Protein 1OWL (pdb70)

Secondary structure (DSSP, 8-state):
--EEEEESS---SSS-HHHHHHHHH-S-EEEEEEE-HHHHT-TT--HHHHHHHHHHHHHHHHHHHHHTS-EEEEES-HHHHHHHHHHHTT-SEEEEE---SHHHHHHHHHHHHHHHHTT-EEEEE--SSSS-TTT---TTS---SSHHHHHHHHHHSPPPPPPPPP-S--PPPHHHHHHHGGG--SSPPPTGGGT----S--SS-SSHHHHHHHHHHHHHTGGGGHHHHTT-TTS--S---HHHHHTTSS-HHHHHHHHHHHHHH---HHHHHHHHHHHHHHHHHHHHHHHHHH-GGGGGS--STGGGG------HHHHHHHHTT-SS-HHHHHHHHHHHHHS---HHHHHHHHHIIIIIS---THHHHHHHHTT-TT--HHHHHHHHHHTTT-SSS--------HHHHHHHHSTT-HHHHHH-GGGTTS-HHHHHHT---HHHHTTSPPPSS-HHHHHHHHHHHHHHHHHH-

Nearest PDB structures (foldseek):
  1owl-assembly1_A  TM=1.002E+00  e=8.456E-85  Synechococcus elongatus PCC 6301
  6k8k-assembly4_G  TM=8.896E-01  e=3.160E-29  Arabidopsis thaliana
  6lz7-assembly1_A  TM=8.858E-01  e=1.307E-29  Zea mays
  7d19-assembly1_B  TM=8.691E-01  e=4.685E-28  Mus musculus
  7d19-assembly1_A  TM=8.598E-01  e=9.307E-28  Mus musculus

CATH classification: 3.40.50.620 (+2 more: 1.25.40.80, 1.10.579.10)

Radius of gyration: 23.66 Å; Cα contacts (8 Å, |Δi|>4): 830; chains: 1; bounding box: 66×65×50 Å

Structure (mmCIF, N/CA/C/O backbone):
data_1OWL
#
_entry.id   1OWL
#
_cell.length_a   90.010
_cell.length_b   90.010
_cell.length_c   134.789
_cell.angle_alpha   90.00
_cell.angle_beta   90.00
_cell.angle_gamma   90.00
#
_symmetry.space_group_name_H-M   'P 43 21 2'
#
loop_
_entity.id
_entity.type
_entity.pdbx_description
1 polymer 'Deoxyribodipyrimidine photolyase'
2 non-polymer 'PHOSPHATE ION'
3 non-polymer 'FLAVIN-ADENINE DINUCLEOTIDE'
4 water water
#
loop_
_atom_site.group_PDB
_atom_site.id
_atom_site.type_symbol
_atom_site.label_atom_id
_atom_site.label_alt_id
_atom_site.label_comp_id
_atom_site.label_asym_id
_atom_site.label_entity_id
_atom_site.label_seq_id
_atom_site.pdbx_PDB_ins_code
_atom_site.Cartn_x
_atom_site.Cartn_y
_atom_site.Cartn_z
_atom_site.occupancy
_atom_site.B_iso_or_equiv
_atom_site.auth_seq_id
_atom_site.auth_comp_id
_atom_site.auth_asym_id
_atom_site.auth_atom_id
_atom_site.pdbx_PDB_model_num
ATOM 1 N N . ALA A 1 3 ? 20.957 -8.340 61.584 1.00 28.45 3 ALA A N 1
ATOM 2 C CA . ALA A 1 3 ? 22.282 -8.227 60.911 1.00 27.72 3 ALA A CA 1
ATOM 3 C C . ALA A 1 3 ? 22.569 -6.771 60.567 1.00 25.72 3 ALA A C 1
ATOM 4 O O . ALA A 1 3 ? 22.302 -6.318 59.456 1.00 28.51 3 ALA A O 1
ATOM 6 N N . PRO A 1 4 ? 23.108 -6.013 61.529 1.00 22.21 4 PRO A N 1
ATOM 7 C CA . PRO A 1 4 ? 23.415 -4.604 61.276 1.00 18.99 4 PRO A CA 1
ATOM 8 C C . PRO A 1 4 ? 24.747 -4.441 60.558 1.00 16.54 4 PRO A C 1
ATOM 9 O O . PRO A 1 4 ? 25.516 -5.393 60.427 1.00 15.46 4 PRO A O 1
ATOM 13 N N . ILE A 1 5 ? 25.007 -3.231 60.080 1.00 13.03 5 ILE A N 1
ATOM 14 C CA . ILE A 1 5 ? 26.270 -2.931 59.429 1.00 12.34 5 ILE A CA 1
ATOM 15 C C . ILE A 1 5 ? 26.934 -1.866 60.284 1.00 12.09 5 ILE A C 1
ATOM 16 O O . ILE A 1 5 ? 26.303 -0.878 60.662 1.00 12.30 5 ILE A O 1
ATOM 21 N N . LEU A 1 6 ? 28.199 -2.090 60.611 1.00 12.06 6 LEU A N 1
ATOM 22 C CA . LEU A 1 6 ? 28.957 -1.152 61.423 1.00 12.61 6 LEU A CA 1
ATOM 23 C C . LEU A 1 6 ? 29.804 -0.249 60.542 1.00 13.44 6 LEU A C 1
ATOM 24 O O . LEU A 1 6 ? 30.421 -0.723 59.585 1.00 12.92 6 LEU A O 1
ATOM 29 N N . PHE A 1 7 ? 29.811 1.051 60.832 1.00 11.57 7 PHE A N 1
ATOM 30 C CA . PHE A 1 7 ? 30.675 1.942 60.072 1.00 10.16 7 PHE A CA 1
ATOM 31 C C . PHE A 1 7 ? 31.702 2.502 61.034 1.00 11.61 7 PHE A C 1
ATOM 32 O O . PHE A 1 7 ? 31.367 3.218 61.987 1.00 11.17 7 PHE A O 1
ATOM 40 N N . TRP A 1 8 ? 32.959 2.173 60.759 1.00 10.09 8 TRP A N 1
ATOM 41 C CA . TRP A 1 8 ? 34.079 2.576 61.585 1.00 9.09 8 TRP A CA 1
ATOM 42 C C . TRP A 1 8 ? 34.711 3.891 61.144 1.00 9.97 8 TRP A C 1
ATOM 43 O O . TRP A 1 8 ? 35.363 3.964 60.104 1.00 9.29 8 TRP A O 1
ATOM 54 N N . HIS A 1 9 ? 34.493 4.926 61.952 1.00 9.46 9 HIS A N 1
ATOM 55 C CA . HIS A 1 9 ? 35.032 6.256 61.693 1.00 9.92 9 HIS A CA 1
ATOM 56 C C . HIS A 1 9 ? 36.438 6.375 62.252 1.00 10.30 9 HIS A C 1
ATOM 57 O O . HIS A 1 9 ? 36.736 5.829 63.316 1.00 9.59 9 HIS A O 1
ATOM 64 N N . ARG A 1 10 ? 37.291 7.109 61.542 1.00 9.76 10 ARG A N 1
ATOM 65 C CA . ARG A 1 10 ? 38.655 7.346 61.992 1.00 11.33 10 ARG A CA 1
ATOM 66 C C . ARG A 1 10 ? 39.019 8.808 61.734 1.00 10.83 10 ARG A C 1
ATOM 67 O O . ARG A 1 10 ? 39.247 9.565 62.672 1.00 13.02 10 ARG A O 1
ATOM 75 N N . ARG A 1 11 ? 39.061 9.205 60.468 1.00 11.95 11 ARG A N 1
ATOM 76 C CA . ARG A 1 11 ? 39.384 10.587 60.124 1.00 13.62 11 ARG A CA 1
ATOM 77 C C . ARG A 1 11 ? 38.343 11.141 59.153 1.00 11.48 11 ARG A C 1
ATOM 78 O O . ARG A 1 11 ? 38.642 11.925 58.254 1.00 10.64 11 ARG A O 1
ATOM 86 N N . ASP A 1 12 ? 37.100 10.727 59.381 1.00 11.25 12 ASP A N 1
ATOM 87 C CA . ASP A 1 12 ? 35.957 11.130 58.564 1.00 10.33 12 ASP A CA 1
ATOM 88 C C . ASP A 1 12 ? 34.799 11.370 59.520 1.00 11.07 12 ASP A C 1
ATOM 89 O O . ASP A 1 12 ? 33.727 10.779 59.388 1.00 10.40 12 ASP A O 1
ATOM 94 N N . LEU A 1 13 ? 35.030 12.262 60.476 1.00 10.94 13 LEU A N 1
ATOM 95 C CA . LEU A 1 13 ? 34.058 12.561 61.514 1.00 10.08 13 LEU A CA 1
ATOM 96 C C . LEU A 1 13 ? 32.946 13.509 61.082 1.00 9.79 13 LEU A C 1
ATOM 97 O O . LEU A 1 13 ? 32.891 14.671 61.495 1.00 10.56 13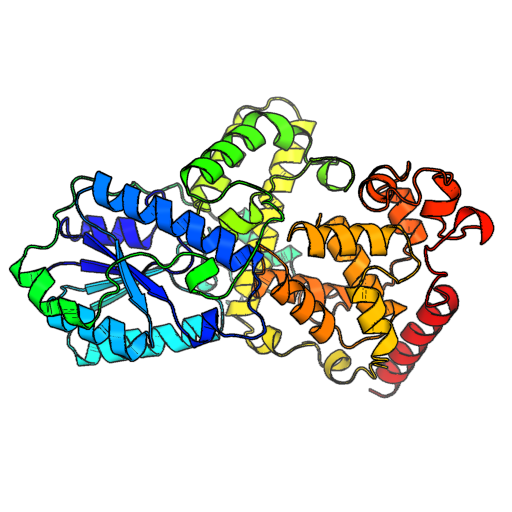 LEU A O 1
ATOM 102 N N . ARG A 1 14 ? 32.054 12.978 60.252 1.00 8.67 14 ARG A N 1
ATOM 103 C CA . ARG A 1 14 ? 30.912 13.712 59.715 1.00 9.96 14 ARG A CA 1
ATOM 104 C C . ARG A 1 14 ? 29.943 12.665 59.177 1.00 10.84 14 ARG A C 1
ATOM 105 O O . ARG A 1 14 ? 30.333 11.520 58.939 1.00 10.08 14 ARG A O 1
ATOM 113 N N . LEU A 1 15 ? 28.688 13.052 58.977 1.00 10.72 15 LEU A N 1
ATOM 114 C CA . LEU A 1 15 ? 27.697 12.125 58.444 1.00 12.27 15 LEU A CA 1
ATOM 115 C C . LEU A 1 15 ? 27.470 12.407 56.960 1.00 12.27 15 LEU A C 1
ATOM 116 O O . LEU A 1 15 ? 27.054 11.527 56.207 1.00 12.77 15 LEU A O 1
ATOM 121 N N . SER A 1 16 ? 27.756 13.637 56.543 1.00 12.95 16 SER A N 1
ATOM 122 C CA . SER A 1 16 ? 27.563 14.037 55.151 1.00 10.58 16 SER A CA 1
ATOM 123 C C . SER A 1 16 ? 28.753 13.705 54.261 1.00 11.85 16 SER A C 1
ATOM 124 O O . SER A 1 16 ? 29.880 13.535 54.741 1.00 9.93 16 SER A O 1
ATOM 127 N N . ASP A 1 17 ? 28.474 13.615 52.962 1.00 9.70 17 ASP A N 1
ATOM 128 C CA . ASP A 1 17 ? 29.468 13.333 51.932 1.00 10.17 17 ASP A CA 1
ATOM 129 C C . ASP A 1 17 ? 30.572 12.370 52.377 1.00 9.34 17 ASP A C 1
ATOM 130 O O . ASP A 1 17 ? 31.758 12.674 52.264 1.00 7.66 17 ASP A O 1
ATOM 135 N N . ASN A 1 18 ? 30.166 11.199 52.862 1.00 9.21 18 ASN A N 1
ATOM 136 C CA . ASN A 1 18 ? 31.101 10.175 53.336 1.00 8.69 18 ASN A CA 1
ATOM 137 C C . ASN A 1 18 ? 30.938 8.937 52.447 1.00 9.25 18 ASN A C 1
ATOM 138 O O . ASN A 1 18 ? 29.916 8.255 52.508 1.00 9.58 18 ASN A O 1
ATOM 143 N N . ILE A 1 19 ? 31.944 8.653 51.620 1.00 8.48 19 ILE A N 1
ATOM 144 C CA . ILE A 1 19 ? 31.871 7.527 50.683 1.00 10.42 19 ILE A CA 1
ATOM 145 C C . ILE A 1 19 ? 31.487 6.175 51.287 1.00 10.58 19 ILE A C 1
ATOM 146 O O . ILE A 1 19 ? 30.488 5.568 50.881 1.00 10.37 19 ILE A O 1
ATOM 151 N N . GLY A 1 20 ? 32.275 5.703 52.247 1.00 9.59 20 GLY A N 1
ATOM 152 C CA . GLY A 1 20 ? 31.992 4.423 52.870 1.00 10.35 20 GLY A CA 1
ATOM 153 C C . GLY A 1 20 ? 30.674 4.387 53.625 1.00 10.19 20 GLY A C 1
ATOM 154 O O . GLY A 1 20 ? 29.963 3.377 53.620 1.00 10.52 20 GLY A O 1
ATOM 155 N N . LEU A 1 21 ? 30.332 5.494 54.274 1.00 10.82 21 LEU A N 1
ATOM 156 C CA . LEU A 1 21 ? 29.094 5.550 55.037 1.00 10.50 21 LEU A CA 1
ATOM 157 C C . LEU A 1 21 ? 27.883 5.476 54.114 1.00 10.38 21 LEU A C 1
ATOM 158 O O . LEU A 1 21 ? 26.920 4.749 54.390 1.00 9.09 21 LEU A O 1
ATOM 163 N N . ALA A 1 22 ? 27.934 6.220 53.012 1.00 10.04 22 ALA A N 1
ATOM 164 C CA . ALA A 1 22 ? 26.841 6.220 52.046 1.00 9.90 22 ALA A CA 1
ATOM 165 C C . ALA A 1 22 ? 26.723 4.839 51.404 1.00 11.65 22 ALA A C 1
ATOM 166 O O . ALA A 1 22 ? 25.621 4.357 51.157 1.00 11.66 22 ALA A O 1
ATOM 168 N N . ALA A 1 23 ? 27.857 4.197 51.138 1.00 10.80 23 ALA A N 1
ATOM 169 C CA . ALA A 1 23 ? 27.832 2.864 50.540 1.00 11.82 23 ALA A CA 1
ATOM 170 C C . ALA A 1 23 ? 27.194 1.877 51.517 1.00 11.04 23 ALA A C 1
ATOM 171 O O . ALA A 1 23 ? 26.437 0.992 51.121 1.00 11.04 23 ALA A O 1
ATOM 173 N N . ALA A 1 24 ? 27.507 2.031 52.797 1.00 9.74 24 ALA A N 1
ATOM 174 C CA . ALA A 1 24 ? 26.946 1.148 53.816 1.00 9.88 24 ALA A CA 1
ATOM 175 C C . ALA A 1 24 ? 25.435 1.346 53.925 1.00 10.00 24 ALA A C 1
ATOM 176 O O . ALA A 1 24 ? 24.680 0.373 54.019 1.00 8.47 24 ALA A O 1
ATOM 178 N N . ARG A 1 25 ? 24.992 2.603 53.912 1.00 9.77 25 ARG A N 1
ATOM 179 C CA . ARG A 1 25 ? 23.563 2.901 54.023 1.00 11.33 25 ARG A CA 1
ATOM 180 C C . ARG A 1 25 ? 22.764 2.311 52.863 1.00 12.26 25 ARG A C 1
ATOM 181 O O . ARG A 1 25 ? 21.587 1.959 53.020 1.00 12.77 25 ARG A O 1
ATOM 189 N N . ALA A 1 26 ? 23.393 2.213 51.698 1.00 11.81 26 ALA A N 1
ATOM 190 C CA . ALA A 1 26 ? 22.713 1.658 50.535 1.00 13.52 26 ALA A CA 1
ATOM 191 C C . ALA A 1 26 ? 22.451 0.172 50.735 1.00 13.24 26 ALA A C 1
ATOM 192 O O . ALA A 1 26 ? 21.593 -0.409 50.067 1.00 12.94 26 ALA A O 1
ATOM 194 N N . GLN A 1 27 ? 23.192 -0.437 51.657 1.00 12.82 27 GLN A N 1
ATOM 195 C CA . GLN A 1 27 ? 23.057 -1.860 51.947 1.00 12.27 27 GLN A CA 1
ATOM 196 C C . GLN A 1 27 ? 22.149 -2.149 53.141 1.00 13.97 27 GLN A C 1
ATOM 197 O O . GLN A 1 27 ? 21.501 -3.191 53.188 1.00 14.91 27 GLN A O 1
ATOM 203 N N . SER A 1 28 ? 22.110 -1.239 54.110 1.00 13.59 28 SER A N 1
ATOM 204 C CA . SER A 1 28 ? 21.274 -1.447 55.288 1.00 13.30 28 SER A CA 1
ATOM 205 C C . SER A 1 28 ? 20.951 -0.166 56.048 1.00 13.67 28 SER A C 1
ATOM 206 O O . SER A 1 28 ? 21.771 0.758 56.113 1.00 10.96 28 SER A O 1
ATOM 209 N N . ALA A 1 29 ? 19.749 -0.123 56.623 1.00 13.08 29 ALA A N 1
ATOM 210 C CA . ALA A 1 29 ? 19.306 1.025 57.403 1.00 13.54 29 ALA A CA 1
ATOM 211 C C . ALA A 1 29 ? 19.725 0.814 58.853 1.00 14.13 29 ALA A C 1
ATOM 212 O O . ALA A 1 29 ? 19.756 1.758 59.642 1.00 14.06 29 ALA A O 1
ATOM 214 N N . GLN A 1 30 ? 20.026 -0.435 59.203 1.00 14.58 30 GLN A N 1
ATOM 215 C CA . GLN A 1 30 ? 20.473 -0.753 60.555 1.00 15.71 30 GLN A CA 1
ATOM 216 C C . GLN A 1 30 ? 21.971 -0.474 60.531 1.00 15.45 30 GLN A C 1
ATOM 217 O O . GLN A 1 30 ? 22.806 -1.382 60.615 1.00 14.82 30 GLN A O 1
ATOM 223 N N . LEU A 1 31 ? 22.282 0.809 60.399 1.00 12.94 31 LEU A N 1
ATOM 224 C CA . LEU A 1 31 ? 23.645 1.307 60.304 1.00 12.15 31 LEU A CA 1
ATOM 225 C C . LEU A 1 31 ? 24.081 1.964 61.610 1.00 11.96 31 LEU A C 1
ATOM 226 O O . LEU A 1 31 ? 23.514 2.976 62.020 1.00 11.89 31 LEU A O 1
ATOM 231 N N . ILE A 1 32 ? 25.093 1.385 62.252 1.00 11.18 32 ILE A N 1
ATOM 232 C CA . ILE A 1 32 ? 25.599 1.898 63.525 1.00 11.91 32 ILE A CA 1
ATOM 233 C C . ILE A 1 32 ? 27.042 2.375 63.385 1.00 10.99 32 ILE A C 1
ATOM 234 O O . ILE A 1 32 ? 27.904 1.637 62.907 1.00 10.48 32 ILE A O 1
ATOM 239 N N . GLY A 1 33 ? 27.306 3.601 63.815 1.00 10.69 33 GLY A N 1
ATOM 240 C CA . GLY A 1 33 ? 28.654 4.126 63.717 1.00 12.07 33 GLY A CA 1
ATOM 241 C C . GLY A 1 33 ? 29.497 3.744 64.918 1.00 12.35 33 GLY A C 1
ATOM 242 O O . GLY A 1 33 ? 28.966 3.414 65.980 1.00 9.97 33 GLY A O 1
ATOM 243 N N . LEU A 1 34 ? 30.814 3.769 64.746 1.00 11.92 34 LEU A N 1
ATOM 244 C CA . LEU A 1 34 ? 31.710 3.462 65.845 1.00 12.31 34 LEU A CA 1
ATOM 245 C C . LEU A 1 34 ? 33.031 4.201 65.712 1.00 12.23 34 LEU A C 1
ATOM 246 O O . LEU A 1 34 ? 33.476 4.531 64.609 1.00 12.51 34 LEU A O 1
ATOM 251 N N . PHE A 1 35 ? 33.630 4.491 66.859 1.00 11.54 35 PHE A N 1
ATOM 252 C CA . PHE A 1 35 ? 34.925 5.140 66.906 1.00 10.53 35 PHE A CA 1
ATOM 253 C C . PHE A 1 35 ? 35.680 4.444 68.020 1.00 10.96 35 PHE A C 1
ATOM 254 O O . PHE A 1 35 ? 35.139 4.228 69.106 1.00 11.77 35 PHE A O 1
ATOM 262 N N . CYS A 1 36 ? 36.928 4.094 67.749 1.00 10.09 36 CYS A N 1
ATOM 263 C CA . CYS A 1 36 ? 37.739 3.410 68.735 1.00 11.45 36 CYS A CA 1
ATOM 264 C C . CYS A 1 36 ? 38.931 4.248 69.170 1.00 11.66 36 CYS A C 1
ATOM 265 O O . CYS A 1 36 ? 39.784 4.592 68.355 1.00 12.81 36 CYS A O 1
ATOM 268 N N . LEU A 1 37 ? 38.974 4.595 70.452 1.00 11.82 37 LEU A N 1
ATOM 269 C CA . LEU A 1 37 ? 40.101 5.354 70.986 1.00 13.58 37 LEU A CA 1
ATOM 270 C C . LEU A 1 37 ? 41.239 4.343 71.112 1.00 12.95 37 LEU A C 1
ATOM 271 O O . LEU A 1 37 ? 41.259 3.522 72.029 1.00 14.62 37 LEU A O 1
ATOM 276 N N . ASP A 1 38 ? 42.171 4.414 70.166 1.00 13.38 38 ASP A N 1
ATOM 277 C CA . ASP A 1 38 ? 43.319 3.513 70.072 1.00 12.85 38 ASP A CA 1
ATOM 278 C C . ASP A 1 38 ? 44.511 3.997 70.894 1.00 11.89 38 ASP A C 1
ATOM 279 O O . ASP A 1 38 ? 45.129 5.006 70.564 1.00 12.20 38 ASP A O 1
ATOM 284 N N . PRO A 1 39 ? 44.861 3.274 71.968 1.00 12.55 39 PRO A N 1
ATOM 285 C CA . PRO A 1 39 ? 45.996 3.683 72.801 1.00 11.40 39 PRO A CA 1
ATOM 286 C C . PRO A 1 39 ? 47.291 3.966 72.039 1.00 12.63 39 PRO A C 1
ATOM 287 O O . PRO A 1 39 ? 48.052 4.848 72.427 1.00 13.15 39 PRO A O 1
ATOM 291 N N . GLN A 1 40 ? 47.551 3.233 70.960 1.00 12.09 40 GLN A N 1
ATOM 292 C CA . GLN A 1 40 ? 48.781 3.468 70.200 1.00 15.04 40 GLN A CA 1
ATOM 293 C C . GLN A 1 40 ? 48.779 4.834 69.519 1.00 16.13 40 GLN A C 1
ATOM 294 O O . GLN A 1 40 ? 49.831 5.366 69.159 1.00 18.29 40 GLN A O 1
ATOM 300 N N . ILE A 1 41 ? 47.594 5.403 69.341 1.00 16.07 41 ILE A N 1
ATOM 301 C CA . ILE A 1 41 ? 47.485 6.715 68.721 1.00 16.42 41 ILE A CA 1
ATOM 302 C C . ILE A 1 41 ? 47.422 7.787 69.804 1.00 16.05 41 ILE A C 1
ATOM 303 O O . ILE A 1 41 ? 48.229 8.718 69.828 1.00 15.64 41 ILE A O 1
ATOM 308 N N . LEU A 1 42 ? 46.462 7.635 70.708 1.00 16.54 42 LEU A N 1
ATOM 309 C CA . LEU A 1 42 ? 46.252 8.598 71.780 1.00 17.83 42 LEU A CA 1
ATOM 310 C C . LEU A 1 42 ? 47.405 8.768 72.753 1.00 17.27 42 LEU A C 1
ATOM 311 O O . LEU A 1 42 ? 47.648 9.873 73.234 1.00 18.00 42 LEU A O 1
ATOM 316 N N . GLN A 1 43 ? 48.117 7.685 73.045 1.00 14.79 43 GLN A N 1
ATOM 317 C CA . GLN A 1 43 ? 49.221 7.762 73.991 1.00 14.71 43 GLN A CA 1
ATOM 318 C C . GLN A 1 43 ? 50.575 8.040 73.360 1.00 14.13 43 GLN A C 1
ATOM 319 O O . GLN A 1 43 ? 51.585 8.097 74.059 1.00 14.10 43 GLN A O 1
ATOM 325 N N . SER A 1 44 ? 50.602 8.218 72.044 1.00 13.01 44 SER A N 1
ATOM 326 C CA . SER A 1 44 ? 51.858 8.500 71.366 1.00 12.39 44 SER A CA 1
ATOM 327 C C . SER A 1 44 ? 52.438 9.835 71.820 1.00 12.38 44 SER A C 1
ATOM 328 O O . SER A 1 44 ? 51.701 10.792 72.090 1.00 10.14 44 SER A O 1
ATOM 331 N N . ALA A 1 45 ? 53.762 9.897 71.898 1.00 10.40 45 ALA A N 1
ATOM 332 C CA . ALA A 1 45 ? 54.431 11.125 72.296 1.00 10.63 45 ALA A CA 1
ATOM 333 C C . ALA A 1 45 ? 54.256 12.160 71.191 1.00 9.88 45 ALA A C 1
ATOM 334 O O . ALA A 1 45 ? 54.507 13.350 71.400 1.00 10.42 45 ALA A O 1
ATOM 336 N N . ASP A 1 46 ? 53.808 11.715 70.018 1.00 10.94 46 ASP A N 1
ATOM 337 C CA . ASP A 1 46 ? 53.624 12.626 68.892 1.00 11.36 46 ASP A CA 1
ATOM 338 C C . ASP A 1 46 ? 52.206 13.166 68.724 1.00 12.46 46 ASP A C 1
ATOM 339 O O . ASP A 1 46 ? 51.890 13.792 67.709 1.00 14.22 46 ASP A O 1
ATOM 344 N N . MET A 1 47 ? 51.352 12.922 69.711 1.00 11.12 47 MET A N 1
ATOM 345 C CA . MET A 1 47 ? 49.984 13.425 69.666 1.00 12.73 47 MET A CA 1
ATOM 346 C C . MET A 1 47 ? 49.988 14.869 70.169 1.00 13.89 47 MET A C 1
ATOM 347 O O . MET A 1 47 ? 50.701 15.200 71.121 1.00 15.90 47 MET A O 1
ATOM 352 N N . ALA A 1 48 ? 49.198 15.729 69.534 1.00 12.87 48 ALA A N 1
ATOM 353 C CA . ALA A 1 48 ? 49.133 17.129 69.942 1.00 12.53 48 ALA A CA 1
ATOM 354 C C . ALA A 1 48 ? 47.857 17.403 70.726 1.00 11.72 48 ALA A C 1
ATOM 355 O O . ALA A 1 48 ? 46.771 16.986 70.319 1.00 12.67 48 ALA A O 1
ATOM 357 N N . PRO A 1 49 ? 47.968 18.107 71.866 1.00 12.10 49 PRO A N 1
ATOM 358 C CA . PRO A 1 49 ? 46.784 18.414 72.673 1.00 12.44 49 PRO A CA 1
ATOM 359 C C . PRO A 1 49 ? 45.696 19.095 71.846 1.00 12.98 49 PRO A C 1
ATOM 360 O O . PRO A 1 49 ? 44.517 18.770 71.969 1.00 11.95 49 PRO A O 1
ATOM 364 N N . ALA A 1 50 ? 46.099 20.034 70.994 1.00 12.86 50 ALA A N 1
ATOM 365 C CA . ALA A 1 50 ? 45.146 20.749 70.154 1.00 11.82 50 ALA A CA 1
ATOM 366 C C . ALA A 1 50 ? 44.374 19.786 69.255 1.00 12.54 50 ALA A C 1
ATOM 367 O O . ALA A 1 50 ? 43.185 19.973 68.995 1.00 13.21 50 ALA A O 1
ATOM 369 N N . ARG A 1 51 ? 45.054 18.752 68.779 1.00 12.71 51 ARG A N 1
ATOM 370 C CA . ARG A 1 51 ? 44.413 17.786 67.905 1.00 12.21 51 ARG A CA 1
ATOM 371 C C . ARG A 1 51 ? 43.416 16.932 68.687 1.00 12.87 51 ARG A C 1
ATOM 372 O O . ARG A 1 51 ? 42.338 16.617 68.189 1.00 11.51 51 ARG A O 1
ATOM 380 N N . VAL A 1 52 ? 43.767 16.564 69.917 1.00 10.35 52 VAL A N 1
ATOM 381 C CA . VAL A 1 52 ? 42.854 15.762 70.729 1.00 10.98 52 VAL A CA 1
ATOM 382 C C . VAL A 1 52 ? 41.606 16.596 71.018 1.00 10.49 52 VAL A C 1
ATOM 383 O O . VAL A 1 52 ? 40.481 16.091 70.985 1.00 10.42 52 VAL A O 1
ATOM 387 N N . ALA A 1 53 ? 41.814 17.883 71.280 1.00 9.90 53 ALA A N 1
ATOM 388 C CA . ALA A 1 53 ? 40.709 18.793 71.566 1.00 9.70 53 ALA A CA 1
ATOM 389 C C . ALA A 1 53 ? 39.769 18.910 70.364 1.00 10.47 53 ALA A C 1
ATOM 390 O O . ALA A 1 53 ? 38.546 18.810 70.501 1.00 11.21 53 ALA A O 1
ATOM 392 N N . TYR A 1 54 ? 40.342 19.123 69.185 1.00 9.45 54 TYR A N 1
ATOM 393 C CA . TYR A 1 54 ? 39.539 19.250 67.972 1.00 10.32 54 TYR A CA 1
ATOM 394 C C . TYR A 1 54 ? 38.804 17.934 67.715 1.00 11.46 54 TYR A C 1
ATOM 395 O O . TYR A 1 54 ? 37.605 17.926 67.431 1.00 11.20 54 TYR A O 1
ATOM 404 N N . LEU A 1 55 ? 39.535 16.828 67.818 1.00 11.05 55 LEU A N 1
ATOM 405 C CA . LEU A 1 55 ? 38.972 15.493 67.621 1.00 12.99 55 LEU A CA 1
ATOM 406 C C . LEU A 1 55 ? 37.771 15.267 68.537 1.00 13.27 55 LEU A C 1
ATOM 407 O O . LEU A 1 55 ? 36.688 14.874 68.095 1.00 13.38 55 LEU A O 1
ATOM 412 N N . GLN A 1 56 ? 37.980 15.512 69.824 1.00 11.69 56 GLN A N 1
ATOM 413 C CA . GLN A 1 56 ? 36.941 15.318 70.822 1.00 12.89 56 GLN A CA 1
ATOM 414 C C . GLN A 1 56 ? 35.693 16.138 70.479 1.00 12.68 56 GLN A C 1
ATOM 415 O O . GLN A 1 56 ? 34.568 15.646 70.591 1.00 12.58 56 GLN A O 1
ATOM 421 N N . GLY A 1 57 ? 35.896 17.377 70.040 1.00 10.91 57 GLY A N 1
ATOM 422 C CA . GLY A 1 57 ? 34.774 18.225 69.672 1.00 11.63 57 GLY A CA 1
ATOM 423 C C . GLY A 1 57 ? 34.019 17.689 68.464 1.00 11.58 57 GLY A C 1
ATOM 424 O O . GLY A 1 57 ? 32.793 17.801 68.385 1.00 12.02 57 GLY A O 1
ATOM 425 N N . CYS A 1 58 ? 34.748 17.110 67.513 1.00 10.17 58 CYS A N 1
ATOM 426 C CA . CYS A 1 58 ? 34.122 16.550 66.318 1.00 10.52 58 CYS A CA 1
ATOM 427 C C . CYS A 1 58 ? 33.280 15.335 66.699 1.00 10.44 58 CYS A C 1
ATOM 428 O O . CYS A 1 58 ? 32.190 15.127 66.164 1.00 11.10 58 CYS A O 1
ATOM 431 N N . LEU A 1 59 ? 33.789 14.540 67.633 1.00 10.69 59 LEU A N 1
ATOM 432 C CA . LEU A 1 59 ? 33.084 13.343 68.068 1.00 11.40 59 LEU A CA 1
ATOM 433 C C . LEU A 1 59 ? 31.788 13.675 68.799 1.00 12.14 59 LEU A C 1
ATOM 434 O O . LEU A 1 59 ? 30.801 12.951 68.677 1.00 11.62 59 LEU A O 1
ATOM 439 N N . GLN A 1 60 ? 31.785 14.765 69.557 1.00 13.60 60 GLN A N 1
ATOM 440 C CA . GLN A 1 60 ? 30.581 15.156 70.281 1.00 14.97 60 GLN A CA 1
ATOM 441 C C . GLN A 1 60 ? 29.466 15.423 69.282 1.00 14.39 60 GLN A C 1
ATOM 442 O O . GLN A 1 60 ? 28.325 15.011 69.486 1.00 13.19 60 GLN A O 1
ATOM 448 N N . GLU A 1 61 ? 29.791 16.118 68.196 1.00 13.66 61 GLU A N 1
ATOM 449 C CA . GLU A 1 61 ? 28.770 16.412 67.202 1.00 13.86 61 GLU A CA 1
ATOM 450 C C . GLU A 1 61 ? 28.340 15.162 66.455 1.00 12.85 61 GLU A C 1
ATOM 451 O O . GLU A 1 61 ? 27.155 14.983 66.171 1.00 13.10 61 GLU A O 1
ATOM 457 N N . LEU A 1 62 ? 29.297 14.291 66.146 1.00 12.10 62 LEU A N 1
ATOM 458 C CA . LEU A 1 62 ? 28.982 13.060 65.426 1.00 11.46 62 LEU A CA 1
ATOM 459 C C . LEU A 1 62 ? 28.026 12.188 66.245 1.00 11.38 62 LEU A C 1
ATOM 460 O O . LEU A 1 62 ? 27.152 11.527 65.685 1.00 10.80 62 LEU A O 1
ATOM 465 N N . GLN A 1 63 ? 28.186 12.190 67.567 1.00 12.05 63 GLN A N 1
ATOM 466 C CA . GLN A 1 63 ? 27.299 11.405 68.425 1.00 12.77 63 GLN A CA 1
ATOM 467 C C . GLN A 1 63 ? 25.881 11.906 68.218 1.00 13.88 63 GLN A C 1
ATOM 468 O O . GLN A 1 63 ? 24.941 11.120 68.096 1.00 13.65 63 GLN A O 1
ATOM 474 N N . GLN A 1 64 ? 25.734 13.226 68.191 1.00 13.58 64 GLN A N 1
ATOM 475 C CA . GLN A 1 64 ? 24.428 13.840 67.998 1.00 16.11 64 GLN A CA 1
ATOM 476 C C . GLN A 1 64 ? 23.860 13.550 66.614 1.00 16.40 64 GLN A C 1
ATOM 477 O O . GLN A 1 64 ? 22.680 13.230 66.476 1.00 14.77 64 GLN A O 1
ATOM 483 N N . ARG A 1 65 ? 24.698 13.662 65.587 1.00 14.96 65 ARG A N 1
ATOM 484 C CA . ARG A 1 65 ? 24.244 13.407 64.225 1.00 15.15 65 ARG A CA 1
ATOM 485 C C . ARG A 1 65 ? 23.662 12.006 64.078 1.00 15.13 65 ARG A C 1
ATOM 486 O O . ARG A 1 65 ? 22.634 11.826 63.432 1.00 15.49 65 ARG A O 1
ATOM 494 N N . TYR A 1 66 ? 24.314 11.018 64.682 1.00 15.35 66 TYR A N 1
ATOM 495 C CA . TYR A 1 66 ? 23.822 9.646 64.612 1.00 13.09 66 TYR A CA 1
ATOM 496 C C . TYR A 1 66 ? 22.503 9.494 65.359 1.00 13.96 66 TYR A C 1
ATOM 497 O O . TYR A 1 66 ? 21.590 8.803 64.897 1.00 12.86 66 TYR A O 1
ATOM 506 N N . GLN A 1 67 ? 22.399 10.133 66.519 1.00 14.03 67 GLN A N 1
ATOM 507 C CA . GLN A 1 67 ? 21.168 10.049 67.295 1.00 16.60 67 GLN A CA 1
ATOM 508 C C . GLN A 1 67 ? 20.035 10.651 66.469 1.00 16.62 67 GLN A C 1
ATOM 509 O O . GLN A 1 67 ? 18.943 10.085 66.372 1.00 15.05 67 GLN A O 1
ATOM 515 N N . GLN A 1 68 ? 20.306 11.796 65.856 1.00 15.95 68 GLN A N 1
ATOM 516 C CA . GLN A 1 68 ? 19.302 12.469 65.046 1.00 17.71 68 GLN A CA 1
ATOM 517 C C . GLN A 1 68 ? 18.963 11.653 63.802 1.00 18.48 68 GLN A C 1
ATOM 518 O O . GLN A 1 68 ? 17.825 11.672 63.331 1.00 17.52 68 GLN A O 1
ATOM 524 N N . ALA A 1 69 ? 19.947 10.926 63.279 1.00 18.03 69 ALA A N 1
ATOM 525 C CA . ALA A 1 69 ? 19.735 10.115 62.082 1.00 16.94 69 ALA A CA 1
ATOM 526 C C . ALA A 1 69 ? 18.895 8.880 62.383 1.00 16.47 69 ALA A C 1
ATOM 527 O O . ALA A 1 69 ? 18.255 8.324 61.490 1.00 16.71 69 ALA A O 1
ATOM 529 N N . GLY A 1 70 ? 18.903 8.439 63.636 1.00 16.07 70 GLY A N 1
ATOM 530 C CA . GLY A 1 70 ? 18.105 7.278 63.981 1.00 15.60 70 GLY A CA 1
ATOM 531 C C . GLY A 1 70 ? 18.810 6.156 64.717 1.00 15.10 70 GLY A C 1
ATOM 532 O O . GLY A 1 70 ? 18.154 5.223 65.171 1.00 14.64 70 GLY A O 1
ATOM 533 N N . SER A 1 71 ? 20.134 6.217 64.830 1.00 13.66 71 SER A N 1
ATOM 534 C CA . SER A 1 71 ? 20.859 5.173 65.547 1.00 13.75 71 SER A CA 1
ATOM 535 C C . SER A 1 71 ? 21.810 5.784 66.574 1.00 13.74 71 SER A C 1
ATOM 536 O O . SER A 1 71 ? 21.387 6.602 67.396 1.00 14.15 71 SER A O 1
ATOM 539 N N . ARG A 1 72 ? 23.083 5.401 66.540 1.00 12.55 72 ARG A N 1
ATOM 540 C CA . ARG A 1 72 ? 24.041 5.928 67.511 1.00 12.85 72 ARG A CA 1
ATOM 541 C C . ARG A 1 72 ? 25.494 5.708 67.106 1.00 12.57 72 ARG A C 1
ATOM 542 O O . ARG A 1 72 ? 25.788 4.991 66.149 1.00 13.72 72 ARG A O 1
ATOM 550 N N . LEU A 1 73 ? 26.398 6.344 67.845 1.00 12.41 73 LEU A N 1
ATOM 551 C CA . LEU A 1 73 ? 27.826 6.204 67.613 1.00 12.28 73 LEU A CA 1
ATOM 552 C C . LEU A 1 73 ? 28.393 5.423 68.792 1.00 11.92 73 LEU A C 1
ATOM 553 O O . LEU A 1 73 ? 28.383 5.903 69.925 1.00 13.11 73 LEU A O 1
ATOM 558 N N . LEU A 1 74 ? 28.870 4.213 68.530 1.00 12.59 74 LEU A N 1
ATOM 559 C CA . LEU A 1 74 ? 29.444 3.390 69.581 1.00 11.80 74 LEU A CA 1
ATOM 560 C C . LEU A 1 74 ? 30.854 3.876 69.866 1.00 11.92 74 LEU A C 1
ATOM 561 O O . LEU A 1 74 ? 31.596 4.234 68.948 1.00 11.15 74 LEU A O 1
ATOM 566 N N . LEU A 1 75 ? 31.221 3.896 71.143 1.00 11.90 75 LEU A N 1
ATOM 567 C CA . LEU A 1 75 ? 32.552 4.331 71.532 1.00 12.28 75 LEU A CA 1
ATOM 568 C C . LEU A 1 75 ? 33.307 3.198 72.213 1.00 12.46 75 LEU A C 1
ATOM 569 O O . LEU A 1 75 ? 32.805 2.581 73.152 1.00 13.06 75 LEU A O 1
ATOM 574 N N . LEU A 1 76 ? 34.508 2.917 71.721 1.00 13.29 76 LEU A N 1
ATOM 575 C CA . LEU A 1 76 ? 35.347 1.872 72.291 1.00 14.51 76 LEU A CA 1
ATOM 576 C C . LEU A 1 76 ? 36.724 2.438 72.590 1.00 14.97 76 LEU A C 1
ATOM 577 O O . LEU A 1 76 ? 37.120 3.458 72.026 1.00 13.58 76 LEU A O 1
ATOM 582 N N . GLN A 1 77 ? 37.448 1.770 73.480 1.00 16.17 77 GLN A N 1
ATOM 583 C CA . GLN A 1 77 ? 38.794 2.196 73.838 1.00 16.82 77 GLN A CA 1
ATOM 584 C C . GLN A 1 77 ? 39.673 0.970 73.997 1.00 15.50 77 GLN A C 1
ATOM 585 O O . GLN A 1 77 ? 39.484 0.174 74.917 1.00 15.83 77 GLN A O 1
ATOM 591 N N . GLY A 1 78 ? 40.629 0.819 73.090 1.00 13.37 78 GLY A N 1
ATOM 592 C CA . GLY A 1 78 ? 41.518 -0.328 73.137 1.00 13.00 78 GLY A CA 1
ATOM 593 C C . GLY A 1 78 ? 42.069 -0.660 71.763 1.00 13.11 78 GLY A C 1
ATOM 594 O O . GLY A 1 78 ? 42.023 0.170 70.856 1.00 11.18 78 GLY A O 1
ATOM 595 N N . ASP A 1 79 ? 42.577 -1.880 71.608 1.00 11.54 79 ASP A N 1
ATOM 596 C CA . ASP A 1 79 ? 43.164 -2.326 70.346 1.00 12.80 79 ASP A CA 1
ATOM 597 C C . ASP A 1 79 ? 42.111 -2.682 69.299 1.00 12.40 79 ASP A C 1
ATOM 598 O O . ASP A 1 79 ? 41.306 -3.594 69.490 1.00 11.44 79 ASP A O 1
ATOM 603 N N . PRO A 1 80 ? 42.123 -1.975 68.160 1.00 12.60 80 PRO A N 1
ATOM 604 C CA . PRO A 1 80 ? 41.164 -2.207 67.076 1.00 13.03 80 PRO A CA 1
ATOM 605 C C . PRO A 1 80 ? 41.031 -3.633 66.551 1.00 13.07 80 PRO A C 1
ATOM 606 O O . PRO A 1 80 ? 39.916 -4.138 66.419 1.00 12.41 80 PRO A O 1
ATOM 610 N N . GLN A 1 81 ? 42.144 -4.288 66.241 1.00 13.73 81 GLN A N 1
ATOM 611 C CA . GLN A 1 81 ? 42.031 -5.631 65.688 1.00 13.53 81 GLN A CA 1
ATOM 612 C C . GLN A 1 81 ? 41.469 -6.652 66.660 1.00 14.10 81 GLN A C 1
ATOM 613 O O . GLN A 1 81 ? 41.157 -7.773 66.269 1.00 13.45 81 GLN A O 1
ATOM 619 N N . HIS A 1 82 ? 41.330 -6.264 67.924 1.00 14.48 82 HIS A N 1
ATOM 620 C CA . HIS A 1 82 ? 40.738 -7.152 68.914 1.00 14.99 82 HIS A CA 1
ATOM 621 C C . HIS A 1 82 ? 39.294 -6.731 69.161 1.00 14.99 82 HIS A C 1
ATOM 622 O O . HIS A 1 82 ? 38.372 -7.533 69.029 1.00 15.19 82 HIS A O 1
ATOM 629 N N . LEU A 1 83 ? 39.101 -5.458 69.494 1.00 13.35 83 LEU A N 1
ATOM 630 C CA . LEU A 1 83 ? 37.771 -4.949 69.805 1.00 14.02 83 LEU A CA 1
ATOM 631 C C . LEU A 1 83 ? 36.762 -4.869 68.665 1.00 14.63 83 LEU A C 1
ATOM 632 O O . LEU A 1 83 ? 35.590 -5.185 68.856 1.00 13.62 83 LEU A O 1
ATOM 637 N N . ILE A 1 84 ? 37.193 -4.447 67.483 1.00 13.77 84 ILE A N 1
ATOM 638 C CA . ILE A 1 84 ? 36.241 -4.321 66.388 1.00 12.36 84 ILE A CA 1
ATOM 639 C C . ILE A 1 84 ? 35.684 -5.669 65.927 1.00 12.81 84 ILE A C 1
ATOM 640 O O . ILE A 1 84 ? 34.482 -5.800 65.707 1.00 12.21 84 ILE A O 1
ATOM 645 N N . PRO A 1 85 ? 36.541 -6.690 65.783 1.00 12.97 85 PRO A N 1
ATOM 646 C CA . PRO A 1 85 ? 35.997 -7.984 65.356 1.00 13.40 85 PRO A CA 1
ATOM 647 C C . PRO A 1 85 ? 35.051 -8.539 66.428 1.00 14.47 85 PRO A C 1
ATOM 648 O O . PRO A 1 85 ? 33.984 -9.083 66.120 1.00 13.71 85 PRO A O 1
ATOM 652 N N . GLN A 1 86 ? 35.450 -8.401 67.690 1.00 14.16 86 GLN A N 1
ATOM 653 C CA . GLN A 1 86 ? 34.632 -8.882 68.799 1.00 15.96 86 GLN A CA 1
ATOM 654 C C . GLN A 1 86 ? 33.274 -8.184 68.806 1.00 15.96 86 GLN A C 1
ATOM 655 O O . GLN A 1 86 ? 32.241 -8.812 69.041 1.00 15.34 86 GLN A O 1
ATOM 661 N N . LEU A 1 87 ? 33.284 -6.880 68.548 1.00 15.20 87 LEU A N 1
ATOM 662 C CA . LEU A 1 87 ? 32.055 -6.097 68.511 1.00 13.81 87 LEU A CA 1
ATOM 663 C C . LEU A 1 87 ? 31.178 -6.575 67.357 1.00 13.78 87 LEU A C 1
ATOM 664 O O . LEU A 1 87 ? 29.976 -6.800 67.522 1.00 13.99 87 LEU A O 1
ATOM 669 N N . ALA A 1 88 ? 31.786 -6.724 66.186 1.00 12.71 88 ALA A N 1
ATOM 670 C CA . ALA A 1 88 ? 31.056 -7.167 65.004 1.00 12.63 88 ALA A CA 1
ATOM 671 C C . ALA A 1 88 ? 30.446 -8.546 65.233 1.00 12.96 88 ALA A C 1
ATOM 672 O O . ALA A 1 88 ? 29.287 -8.775 64.905 1.00 11.27 88 ALA A O 1
ATOM 674 N N . GLN A 1 89 ? 31.227 -9.454 65.811 1.00 12.14 89 GLN A N 1
ATOM 675 C CA . GLN A 1 89 ? 30.757 -10.811 66.070 1.00 13.37 89 GLN A CA 1
ATOM 676 C C . GLN A 1 89 ? 29.597 -10.826 67.062 1.00 14.14 89 GLN A C 1
ATOM 677 O O . GLN A 1 89 ? 28.607 -11.528 66.860 1.00 15.34 89 GLN A O 1
ATOM 683 N N . GLN A 1 90 ? 29.723 -10.057 68.137 1.00 12.47 90 GLN A N 1
ATOM 684 C CA . GLN A 1 90 ? 28.668 -9.994 69.141 1.00 12.61 90 GLN A CA 1
ATOM 685 C C . GLN A 1 90 ? 27.385 -9.407 68.575 1.00 13.79 90 GLN A C 1
ATOM 686 O O . GLN A 1 90 ? 26.299 -9.644 69.098 1.00 12.34 90 GLN A O 1
ATOM 692 N N . LEU A 1 91 ? 27.516 -8.641 67.497 1.00 14.18 91 LEU A N 1
ATOM 693 C CA . LEU A 1 91 ? 26.374 -8.004 66.854 1.00 14.86 91 LEU A CA 1
ATOM 694 C C . LEU A 1 91 ? 25.910 -8.788 65.624 1.00 15.26 91 LEU A C 1
ATOM 695 O O . LEU A 1 91 ? 24.914 -8.429 64.998 1.00 15.06 91 LEU A O 1
ATOM 700 N N . GLN A 1 92 ? 26.628 -9.861 65.298 1.00 15.36 92 GLN A N 1
ATOM 701 C CA . GLN A 1 92 ? 26.332 -10.682 64.123 1.00 16.06 92 GLN A CA 1
ATOM 702 C C . GLN A 1 92 ? 26.231 -9.741 62.926 1.00 16.15 92 GLN A C 1
ATOM 703 O O . GLN A 1 92 ? 25.372 -9.893 62.058 1.00 15.25 92 GLN A O 1
ATOM 709 N N . ALA A 1 93 ? 27.133 -8.765 62.891 1.00 15.12 93 ALA A N 1
ATOM 710 C CA . ALA A 1 93 ? 27.152 -7.769 61.827 1.00 14.61 93 ALA A CA 1
ATOM 711 C C . ALA A 1 93 ? 27.298 -8.351 60.427 1.00 15.12 93 ALA A C 1
ATOM 712 O O . ALA A 1 93 ? 28.103 -9.252 60.191 1.00 16.88 93 ALA A O 1
ATOM 714 N N . GLU A 1 94 ? 26.504 -7.822 59.504 1.00 15.89 94 GLU A N 1
ATOM 715 C CA . GLU A 1 94 ? 26.542 -8.243 58.111 1.00 16.76 94 GLU A CA 1
ATOM 716 C C . GLU A 1 94 ? 27.913 -7.863 57.559 1.00 17.44 94 GLU A C 1
ATOM 717 O O . GLU A 1 94 ? 28.522 -8.604 56.783 1.00 17.93 94 GLU A O 1
ATOM 723 N N . ALA A 1 95 ? 28.404 -6.704 57.985 1.00 14.84 95 ALA A N 1
ATOM 724 C CA . ALA A 1 95 ? 29.696 -6.227 57.517 1.00 14.02 95 ALA A CA 1
ATOM 725 C C . ALA A 1 95 ? 30.163 -5.026 58.316 1.00 12.84 95 ALA A C 1
ATOM 726 O O . ALA A 1 95 ? 29.401 -4.437 59.079 1.00 11.92 95 ALA A O 1
ATOM 728 N N . VAL A 1 96 ? 31.433 -4.686 58.139 1.00 11.37 96 VAL A N 1
ATOM 729 C CA . VAL A 1 96 ? 32.011 -3.521 58.781 1.00 9.58 96 VAL A CA 1
ATOM 730 C C . VAL A 1 96 ? 32.581 -2.703 57.632 1.00 10.07 96 VAL A C 1
ATOM 731 O O . VAL A 1 96 ? 33.305 -3.225 56.791 1.00 8.85 96 VAL A O 1
ATOM 735 N N . TYR A 1 97 ? 32.220 -1.428 57.587 1.00 9.49 97 TYR A N 1
ATOM 736 C CA . TYR A 1 97 ? 32.694 -0.532 56.544 1.00 11.20 97 TYR A CA 1
ATOM 737 C C . TYR A 1 97 ? 33.604 0.528 57.144 1.00 11.50 97 TYR A C 1
ATOM 738 O O . TYR A 1 97 ? 33.489 0.862 58.323 1.00 11.62 97 TYR A O 1
ATOM 747 N N . TRP A 1 98 ? 34.505 1.051 56.318 1.00 11.57 98 TRP A N 1
ATOM 748 C CA . TRP A 1 98 ? 35.383 2.140 56.718 1.00 11.07 98 TRP A CA 1
ATOM 749 C C . TRP A 1 98 ? 36.077 2.702 55.491 1.00 10.65 98 TRP A C 1
ATOM 750 O O . TRP A 1 98 ? 36.077 2.075 54.427 1.00 10.45 98 TRP A O 1
ATOM 761 N N . ASN A 1 99 ? 36.628 3.904 55.627 1.00 9.98 99 ASN A N 1
ATOM 762 C CA . ASN A 1 99 ? 37.327 4.534 54.518 1.00 9.31 99 ASN A CA 1
ATOM 763 C C . ASN A 1 99 ? 38.825 4.313 54.668 1.00 9.47 99 ASN A C 1
ATOM 764 O O . ASN A 1 99 ? 39.375 4.424 55.764 1.00 9.90 99 ASN A O 1
ATOM 769 N N . GLN A 1 100 ? 39.474 3.994 53.555 1.00 9.68 100 GLN A N 1
ATOM 770 C CA . GLN A 1 100 ? 40.902 3.700 53.550 1.00 9.17 100 GLN A CA 1
ATOM 771 C C . GLN A 1 100 ? 41.832 4.806 54.014 1.00 10.84 100 GLN A C 1
ATOM 772 O O . GLN A 1 100 ? 41.533 5.991 53.891 1.00 10.28 100 GLN A O 1
ATOM 778 N N . ASP A 1 101 ? 42.980 4.380 54.531 1.00 9.91 101 ASP A N 1
ATOM 779 C CA . ASP A 1 101 ? 44.011 5.268 55.054 1.00 10.29 101 ASP A CA 1
ATOM 780 C C . ASP A 1 101 ? 45.179 5.260 54.070 1.00 10.09 101 ASP A C 1
ATOM 781 O O . ASP A 1 101 ? 45.295 4.351 53.247 1.00 10.69 101 ASP A O 1
ATOM 786 N N . ILE A 1 102 ? 46.041 6.268 54.154 1.00 10.74 102 ILE A N 1
ATOM 787 C CA . ILE A 1 102 ? 47.212 6.345 53.288 1.00 10.72 102 ILE A CA 1
ATOM 788 C C . ILE A 1 102 ? 48.484 6.186 54.128 1.00 9.19 102 ILE A C 1
ATOM 789 O O . ILE A 1 102 ? 49.577 6.042 53.585 1.00 10.46 102 ILE A O 1
ATOM 794 N N . GLU A 1 103 ? 48.336 6.216 55.451 1.00 9.55 103 GLU A N 1
ATOM 795 C CA . GLU A 1 103 ? 49.482 6.113 56.357 1.00 9.51 103 GLU A CA 1
ATOM 796 C C . GLU A 1 103 ? 49.841 4.680 56.729 1.00 10.55 103 GLU A C 1
ATOM 797 O O . GLU A 1 103 ? 48.969 3.820 56.845 1.00 8.73 103 GLU A O 1
ATOM 803 N N . PRO A 1 104 ? 51.137 4.413 56.949 1.00 10.57 104 PRO A N 1
ATOM 804 C CA . PRO A 1 104 ? 51.609 3.073 57.311 1.00 11.46 104 PRO A CA 1
ATOM 805 C C . PRO A 1 104 ? 50.864 2.409 58.469 1.00 12.83 104 PRO A C 1
ATOM 806 O O . PRO A 1 104 ? 50.409 1.270 58.346 1.00 13.26 104 PRO A O 1
ATOM 810 N N . TYR A 1 105 ? 50.738 3.115 59.591 1.00 12.24 105 TYR A N 1
ATOM 811 C CA . TYR A 1 105 ? 50.058 2.549 60.753 1.00 11.62 105 TYR A CA 1
ATOM 812 C C . TYR A 1 105 ? 48.640 2.113 60.432 1.00 11.72 105 TYR A C 1
ATOM 813 O O . TYR A 1 105 ? 48.275 0.955 60.639 1.00 11.65 105 TYR A O 1
ATOM 822 N N . GLY A 1 106 ? 47.843 3.057 59.938 1.00 10.75 106 GLY A N 1
ATOM 823 C CA . GLY A 1 106 ? 46.459 2.772 59.606 1.00 10.32 106 GLY A CA 1
ATOM 824 C C . GLY A 1 106 ? 46.275 1.654 58.600 1.00 10.58 106 GLY A C 1
ATOM 825 O O . GLY A 1 106 ? 45.387 0.817 58.760 1.00 10.53 106 GLY A O 1
ATOM 826 N N . ARG A 1 107 ? 47.102 1.629 57.559 1.00 9.14 107 ARG A N 1
ATOM 827 C CA . ARG A 1 107 ? 46.964 0.575 56.565 1.00 10.77 107 ARG A CA 1
ATOM 828 C C . ARG A 1 107 ? 47.323 -0.789 57.149 1.00 12.20 107 ARG A C 1
ATOM 829 O O . ARG A 1 107 ? 46.656 -1.785 56.858 1.00 10.04 107 ARG A O 1
ATOM 837 N N . ASP A 1 108 ? 48.357 -0.840 57.987 1.00 12.38 108 ASP A N 1
ATOM 838 C CA . ASP A 1 108 ? 48.747 -2.112 58.597 1.00 12.95 108 ASP A CA 1
ATOM 839 C C . ASP A 1 108 ? 47.626 -2.578 59.518 1.00 12.20 108 ASP A C 1
ATOM 840 O O . ASP A 1 108 ? 47.245 -3.748 59.507 1.00 11.00 108 ASP A O 1
ATOM 845 N N . ARG A 1 109 ? 47.104 -1.646 60.311 1.00 10.85 109 ARG A N 1
ATOM 846 C CA . ARG A 1 109 ? 46.008 -1.924 61.233 1.00 11.78 109 ARG A CA 1
ATOM 847 C C . ARG A 1 109 ? 44.799 -2.459 60.466 1.00 11.71 109 ARG A C 1
ATOM 848 O O . ARG A 1 109 ? 44.222 -3.486 60.826 1.00 11.76 109 ARG A O 1
ATOM 856 N N . ASP A 1 110 ? 44.418 -1.754 59.408 1.00 10.81 110 ASP A N 1
ATOM 857 C CA . ASP A 1 110 ? 43.267 -2.155 58.607 1.00 11.65 110 ASP A CA 1
ATOM 858 C C . ASP A 1 110 ? 43.409 -3.556 58.015 1.00 11.68 110 ASP A C 1
ATOM 859 O O . ASP A 1 110 ? 42.438 -4.319 57.973 1.00 11.83 110 ASP A O 1
ATOM 864 N N . GLY A 1 111 ? 44.610 -3.895 57.560 1.00 11.06 111 GLY A N 1
ATOM 865 C CA . GLY A 1 111 ? 44.826 -5.215 56.997 1.00 12.44 111 GLY A CA 1
ATOM 866 C C . GLY A 1 111 ? 44.550 -6.279 58.047 1.00 12.50 111 GLY A C 1
ATOM 867 O O . GLY A 1 111 ? 43.962 -7.326 57.759 1.00 11.63 111 GLY A O 1
ATOM 868 N N . GLN A 1 112 ? 44.975 -6.002 59.276 1.00 12.73 112 GLN A N 1
ATOM 869 C CA . GLN A 1 112 ? 44.770 -6.927 60.386 1.00 13.28 112 GLN A CA 1
ATOM 870 C C . GLN A 1 112 ? 43.302 -7.051 60.771 1.00 12.71 112 GLN A C 1
ATOM 871 O O . GLN A 1 112 ? 42.810 -8.154 60.997 1.00 12.09 112 GLN A O 1
ATOM 877 N N . VAL A 1 113 ? 42.608 -5.919 60.855 1.00 10.58 113 VAL A N 1
ATOM 878 C CA . VAL A 1 113 ? 41.193 -5.925 61.213 1.00 11.17 113 VAL A CA 1
ATOM 879 C C . VAL A 1 113 ? 40.392 -6.667 60.154 1.00 12.72 113 VAL A C 1
ATOM 880 O O . VAL A 1 113 ? 39.527 -7.485 60.471 1.00 12.11 113 VAL A O 1
ATOM 884 N N . ALA A 1 114 ? 40.686 -6.379 58.890 1.00 12.58 114 ALA A N 1
ATOM 885 C CA . ALA A 1 114 ? 39.989 -7.033 57.790 1.00 13.53 114 ALA A CA 1
ATOM 886 C C . ALA A 1 114 ? 40.202 -8.546 57.834 1.00 12.12 114 ALA A C 1
ATOM 887 O O . ALA A 1 114 ? 39.268 -9.323 57.606 1.00 12.82 114 ALA A O 1
ATOM 889 N N . ALA A 1 115 ? 41.429 -8.961 58.133 1.00 12.22 115 ALA A N 1
ATOM 890 C CA . ALA A 1 115 ? 41.761 -10.380 58.205 1.00 14.09 115 ALA A CA 1
ATOM 891 C C . ALA A 1 115 ? 41.016 -11.052 59.354 1.00 15.76 115 ALA A C 1
ATOM 892 O O . ALA A 1 115 ? 40.503 -12.165 59.205 1.00 16.46 115 ALA A O 1
ATOM 894 N N . ALA A 1 116 ? 40.961 -10.377 60.497 1.00 15.68 116 ALA A N 1
ATOM 895 C CA . ALA A 1 116 ? 40.265 -10.915 61.661 1.00 15.27 116 ALA A CA 1
ATOM 896 C C . ALA A 1 116 ? 38.778 -11.043 61.358 1.00 16.36 116 ALA A C 1
ATOM 897 O O . ALA A 1 116 ? 38.144 -12.035 61.725 1.00 17.95 116 ALA A O 1
ATOM 899 N N . LEU A 1 117 ? 38.215 -10.038 60.694 1.00 15.13 117 LEU A N 1
ATOM 900 C CA . LEU A 1 117 ? 36.804 -10.082 60.348 1.00 14.98 117 LEU A CA 1
ATOM 901 C C . LEU A 1 117 ? 36.530 -11.237 59.390 1.00 16.10 117 LEU A C 1
ATOM 902 O O . LEU A 1 117 ? 35.538 -11.947 59.539 1.00 15.68 117 LEU A O 1
ATOM 907 N N . LYS A 1 118 ? 37.414 -11.433 58.415 1.00 16.38 118 LYS A N 1
ATOM 908 C CA . LYS A 1 118 ? 37.242 -12.517 57.448 1.00 19.56 118 LYS A CA 1
ATOM 909 C C . LYS A 1 118 ? 37.202 -13.861 58.168 1.00 20.38 118 LYS A C 1
ATOM 910 O O . LYS A 1 118 ? 36.360 -14.713 57.873 1.00 19.57 118 LYS A O 1
ATOM 916 N N . THR A 1 119 ? 38.121 -14.047 59.109 1.00 21.69 119 THR A N 1
ATOM 917 C CA . THR A 1 119 ? 38.181 -15.283 59.881 1.00 23.46 119 THR A CA 1
ATOM 918 C C . THR A 1 119 ? 36.856 -15.488 60.612 1.00 23.61 119 THR A C 1
ATOM 919 O O . THR A 1 119 ? 36.428 -16.622 60.839 1.00 25.00 119 THR A O 1
ATOM 923 N N . ALA A 1 120 ? 36.204 -14.384 60.966 1.00 23.83 120 ALA A N 1
ATOM 924 C CA . ALA A 1 120 ? 34.927 -14.437 61.671 1.00 22.16 120 ALA A CA 1
ATOM 925 C C . ALA A 1 120 ? 33.745 -14.511 60.709 1.00 21.78 120 ALA A C 1
ATOM 926 O O . ALA A 1 120 ? 32.591 -14.513 61.134 1.00 19.78 120 ALA A O 1
ATOM 928 N N . GLY A 1 121 ? 34.037 -14.571 59.413 1.00 20.92 121 GLY A N 1
ATOM 929 C CA . GLY A 1 121 ? 32.980 -14.652 58.418 1.00 20.41 121 GLY A CA 1
ATOM 930 C C . GLY A 1 121 ? 32.193 -13.367 58.264 1.00 20.55 121 GLY A C 1
ATOM 931 O O . GLY A 1 121 ? 31.023 -13.382 57.879 1.00 21.68 121 GLY A O 1
ATOM 932 N N . ILE A 1 122 ? 32.836 -12.245 58.565 1.00 18.15 122 ILE A N 1
ATOM 933 C CA . ILE A 1 122 ? 32.187 -10.950 58.459 1.00 16.47 122 ILE A CA 1
ATOM 934 C C . ILE A 1 122 ? 32.869 -10.143 57.361 1.00 16.03 122 ILE A C 1
ATOM 935 O O . ILE A 1 122 ? 34.093 -10.037 57.327 1.00 14.01 122 ILE A O 1
ATOM 940 N N . ARG A 1 123 ? 32.067 -9.590 56.459 1.00 17.07 123 ARG A N 1
ATOM 941 C CA . ARG A 1 123 ? 32.591 -8.807 55.351 1.00 17.87 123 ARG A CA 1
ATOM 942 C C . ARG A 1 123 ? 33.209 -7.496 55.825 1.00 16.02 123 ARG A C 1
ATOM 943 O O . ARG A 1 123 ? 32.741 -6.882 56.787 1.00 13.33 123 ARG A O 1
ATOM 951 N N . ALA A 1 124 ? 34.274 -7.081 55.147 1.00 13.55 124 ALA A N 1
ATOM 952 C CA . ALA A 1 124 ? 34.952 -5.829 55.464 1.00 13.53 124 ALA A CA 1
ATOM 953 C C . ALA A 1 124 ? 35.056 -5.066 54.152 1.00 12.73 124 ALA A C 1
ATOM 954 O O . ALA A 1 124 ? 35.660 -5.554 53.193 1.00 12.40 124 ALA A O 1
ATOM 956 N N . VAL A 1 125 ? 34.446 -3.885 54.105 1.00 10.61 125 VAL A N 1
ATOM 957 C CA . VAL A 1 125 ? 34.473 -3.063 52.896 1.00 10.91 125 VAL A CA 1
ATOM 958 C C . VAL A 1 125 ? 35.232 -1.763 53.162 1.00 9.70 125 VAL A C 1
ATOM 959 O O . VAL A 1 125 ? 34.805 -0.928 53.963 1.00 10.84 125 VAL A O 1
ATOM 963 N N . GLN A 1 126 ? 36.359 -1.605 52.474 1.00 8.85 126 GLN A N 1
ATOM 964 C CA . GLN A 1 126 ? 37.225 -0.441 52.631 1.00 9.49 126 GLN A CA 1
ATOM 965 C C . GLN A 1 126 ? 37.221 0.397 51.355 1.00 9.39 126 GLN A C 1
ATOM 966 O O . GLN A 1 126 ? 37.763 -0.017 50.328 1.00 9.60 126 GLN A O 1
ATOM 972 N N . LEU A 1 127 ? 36.628 1.585 51.431 1.00 9.18 127 LEU A N 1
ATOM 973 C CA . LEU A 1 127 ? 36.530 2.462 50.268 1.00 9.33 127 LEU A CA 1
ATOM 974 C C . LEU A 1 127 ? 37.321 3.763 50.404 1.00 10.70 127 LEU A C 1
ATOM 975 O O . LEU A 1 127 ? 37.670 4.180 51.507 1.00 10.62 127 LEU A O 1
ATOM 980 N N . TRP A 1 128 ? 37.597 4.405 49.272 1.00 9.76 128 TRP A N 1
ATOM 981 C CA . TRP A 1 128 ? 38.338 5.659 49.285 1.00 10.80 128 TRP A CA 1
ATOM 982 C C . TRP A 1 128 ? 37.408 6.848 49.486 1.00 11.89 128 TRP A C 1
ATOM 983 O O . TRP A 1 128 ? 36.423 7.008 48.762 1.00 11.41 128 TRP A O 1
ATOM 994 N N . ASP A 1 129 ? 37.736 7.683 50.468 1.00 10.76 129 ASP A N 1
ATOM 995 C CA . ASP A 1 129 ? 36.914 8.841 50.792 1.00 10.17 129 ASP A CA 1
ATOM 996 C C . ASP A 1 129 ? 37.623 10.188 50.898 1.00 10.57 129 ASP A C 1
ATOM 997 O O . ASP A 1 129 ? 37.121 11.193 50.396 1.00 10.22 129 ASP A O 1
ATOM 1002 N N . GLN A 1 130 ? 38.773 10.215 51.564 1.00 9.53 130 GLN A N 1
ATOM 1003 C CA . GLN A 1 130 ? 39.478 11.479 51.785 1.00 10.66 130 GLN A CA 1
ATOM 1004 C C . GLN A 1 130 ? 40.191 12.113 50.599 1.00 11.11 130 GLN A C 1
ATOM 1005 O O . GLN A 1 130 ? 40.753 13.200 50.727 1.00 11.44 130 GLN A O 1
ATOM 1011 N N . LEU A 1 131 ? 40.163 11.448 49.452 1.00 9.23 131 LEU A N 1
ATOM 1012 C CA . LEU A 1 131 ? 40.803 11.974 48.250 1.00 10.11 131 LEU A CA 1
ATOM 1013 C C . LEU A 1 131 ? 39.803 12.022 47.104 1.00 10.50 131 LEU A C 1
ATOM 1014 O O . LEU A 1 131 ? 38.909 11.176 47.021 1.00 10.47 131 LEU A O 1
ATOM 1019 N N . LEU A 1 132 ? 39.955 13.008 46.223 1.00 10.15 132 LEU A N 1
ATOM 1020 C CA . LEU A 1 132 ? 39.078 13.127 45.059 1.00 10.70 132 LEU A CA 1
ATOM 1021 C C . LEU A 1 132 ? 39.437 11.992 44.097 1.00 11.71 132 LEU A C 1
ATOM 1022 O O . LEU A 1 132 ? 38.585 11.481 43.366 1.00 11.60 132 LEU A O 1
ATOM 1027 N N . HIS A 1 133 ? 40.708 11.597 44.118 1.00 10.74 133 HIS A N 1
ATOM 1028 C CA . HIS A 1 133 ? 41.205 10.504 43.281 1.00 11.24 133 HIS A CA 1
ATOM 1029 C C . HIS A 1 133 ? 42.095 9.618 44.142 1.00 11.27 133 HIS A C 1
ATOM 1030 O O . HIS A 1 133 ? 43.020 10.108 44.791 1.00 10.13 133 HIS A O 1
ATOM 1037 N N . SER A 1 134 ? 41.824 8.318 44.155 1.00 10.86 134 SER A N 1
ATOM 1038 C CA . SER A 1 134 ? 42.632 7.423 44.969 1.00 11.65 134 SER A CA 1
ATOM 1039 C C . SER A 1 134 ? 44.019 7.311 44.347 1.00 11.48 134 SER A C 1
ATOM 1040 O O . SER A 1 134 ? 44.205 7.625 43.171 1.00 10.69 134 SER A O 1
ATOM 1043 N N . PRO A 1 135 ? 45.009 6.859 45.131 1.00 11.23 135 PRO A N 1
ATOM 1044 C CA . PRO A 1 135 ? 46.387 6.711 44.653 1.00 12.23 135 PRO A CA 1
ATOM 1045 C C . PRO A 1 135 ? 46.532 5.804 43.437 1.00 12.82 135 PRO A C 1
ATOM 1046 O O . PRO A 1 135 ? 47.438 5.988 42.625 1.00 14.79 135 PRO A O 1
ATOM 1050 N N . ASP A 1 136 ? 45.639 4.828 43.312 1.00 12.02 136 ASP A N 1
ATOM 1051 C CA . ASP A 1 136 ? 45.691 3.895 42.190 1.00 14.13 136 ASP A CA 1
ATOM 1052 C C . ASP A 1 136 ? 45.047 4.435 40.910 1.00 12.68 136 ASP A C 1
ATOM 1053 O O . ASP A 1 136 ? 45.164 3.818 39.850 1.00 12.43 136 ASP A O 1
ATOM 1058 N N . GLN A 1 137 ? 44.385 5.586 40.997 1.00 10.01 137 GLN A N 1
ATOM 1059 C CA . GLN A 1 137 ? 43.741 6.166 39.821 1.00 9.54 137 GLN A CA 1
ATOM 1060 C C . GLN A 1 137 ? 44.659 7.145 39.085 1.00 10.82 137 GLN A C 1
ATOM 1061 O O . GLN A 1 137 ? 44.465 7.415 37.902 1.00 11.52 137 GLN A O 1
ATOM 1067 N N . ILE A 1 138 ? 45.660 7.669 39.787 1.00 10.75 138 ILE A N 1
ATOM 1068 C CA . ILE A 1 138 ? 46.580 8.636 39.201 1.00 11.10 138 ILE A CA 1
ATOM 1069 C C . ILE A 1 138 ? 47.961 8.021 38.978 1.00 11.84 138 ILE A C 1
ATOM 1070 O O . ILE A 1 138 ? 48.768 7.938 39.904 1.00 12.26 138 ILE A O 1
ATOM 1075 N N . LEU A 1 139 ? 48.227 7.596 37.745 1.00 11.18 139 LEU A N 1
ATOM 1076 C CA . LEU A 1 139 ? 49.505 6.971 37.402 1.00 12.32 139 LEU A CA 1
ATOM 1077 C C . LEU A 1 139 ? 50.031 7.488 36.067 1.00 13.04 139 LEU A C 1
ATOM 1078 O O . LEU A 1 139 ? 49.264 7.955 35.228 1.00 13.11 139 LEU A O 1
ATOM 1083 N N . SER A 1 140 ? 51.343 7.390 35.875 1.00 13.61 140 SER A N 1
ATOM 1084 C CA . SER A 1 140 ? 51.977 7.849 34.643 1.00 13.62 140 SER A CA 1
ATOM 1085 C C . SER A 1 140 ? 51.590 6.962 33.470 1.00 14.91 140 SER A C 1
ATOM 1086 O O . SER A 1 140 ? 50.832 6.004 33.622 1.00 13.77 140 SER A O 1
ATOM 1089 N N . GLY A 1 141 ? 52.129 7.283 32.297 1.00 16.03 141 GLY A N 1
ATOM 1090 C CA . GLY A 1 141 ? 51.831 6.498 31.114 1.00 17.98 141 GLY A CA 1
ATOM 1091 C C . GLY A 1 141 ? 52.317 5.070 31.253 1.00 17.79 141 GLY A C 1
ATOM 1092 O O . GLY A 1 141 ? 51.813 4.167 30.586 1.00 18.73 141 GLY A O 1
ATOM 1093 N N . SER A 1 142 ? 53.299 4.864 32.125 1.00 18.73 142 SER A N 1
ATOM 1094 C CA . SER A 1 142 ? 53.858 3.539 32.355 1.00 18.69 142 SER A CA 1
ATOM 1095 C C . SER A 1 142 ? 53.221 2.856 33.562 1.00 18.26 142 SER A C 1
ATOM 1096 O O . SER A 1 142 ? 53.693 1.811 34.014 1.00 17.24 142 SER A O 1
ATOM 1099 N N . GLY A 1 143 ? 52.146 3.452 34.074 1.00 16.52 143 GLY A N 1
ATOM 1100 C CA . GLY A 1 143 ? 51.452 2.884 35.216 1.00 15.16 143 GLY A CA 1
ATOM 1101 C C . GLY A 1 143 ? 52.182 3.035 36.538 1.00 14.83 143 GLY A C 1
ATOM 1102 O O . GLY A 1 143 ? 51.958 2.261 37.466 1.00 15.46 143 GLY A O 1
ATOM 1103 N N . ASN A 1 144 ? 53.043 4.042 36.636 1.00 14.97 144 ASN A N 1
ATOM 1104 C CA . ASN A 1 144 ? 53.802 4.266 37.858 1.00 14.88 144 ASN A CA 1
ATOM 1105 C C . ASN A 1 144 ? 53.413 5.550 38.573 1.00 14.97 144 ASN A C 1
ATOM 1106 O O . ASN A 1 144 ? 52.886 6.479 37.964 1.00 15.25 144 ASN A O 1
ATOM 1111 N N . PRO A 1 145 ? 53.667 5.612 39.889 1.00 14.49 145 PRO A N 1
ATOM 1112 C CA . PRO A 1 145 ? 53.341 6.804 40.677 1.00 13.78 145 PRO A CA 1
ATOM 1113 C C . PRO A 1 145 ? 54.243 7.978 40.304 1.00 13.89 145 PRO A C 1
ATOM 1114 O O . PRO A 1 145 ? 55.285 7.791 39.674 1.00 14.85 145 PRO A O 1
ATOM 1118 N N . TYR A 1 146 ? 53.837 9.182 40.693 1.00 12.78 146 TYR A N 1
ATOM 1119 C CA . TYR A 1 146 ? 54.598 10.393 40.399 1.00 13.06 146 TYR A CA 1
ATOM 1120 C C . TYR A 1 146 ? 55.442 10.840 41.591 1.00 14.26 146 TYR A C 1
ATOM 1121 O O . TYR A 1 146 ? 54.982 10.792 42.731 1.00 14.78 146 TYR A O 1
ATOM 1130 N N . SER A 1 147 ? 56.673 11.270 41.325 1.00 14.46 147 SER A N 1
ATOM 1131 C CA . SER A 1 147 ? 57.548 11.773 42.383 1.00 15.24 147 SER A CA 1
ATOM 1132 C C . SER A 1 147 ? 57.883 13.227 42.049 1.00 16.32 147 SER A C 1
ATOM 1133 O O . SER A 1 147 ? 58.702 13.864 42.711 1.00 17.04 147 SER A O 1
ATOM 1136 N N . VAL A 1 148 ? 57.229 13.740 41.009 1.00 15.36 148 VAL A N 1
ATOM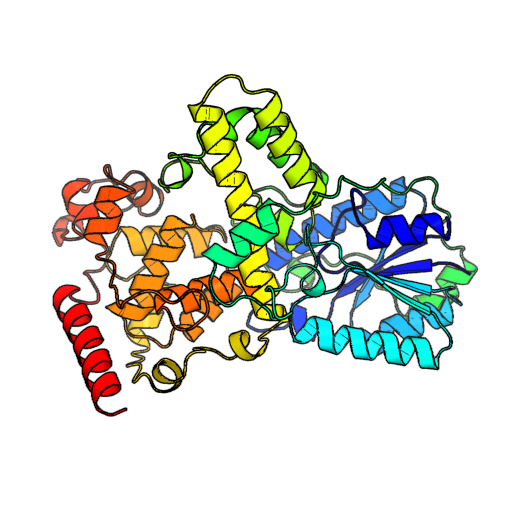 1137 C CA . VAL A 1 148 ? 57.401 15.120 40.560 1.00 15.72 148 VAL A CA 1
ATOM 1138 C C . VAL A 1 148 ? 55.994 15.701 40.447 1.00 16.08 148 VAL A C 1
ATOM 1139 O O . VAL A 1 148 ? 55.106 15.066 39.876 1.00 14.95 148 VAL A O 1
ATOM 1143 N N . TYR A 1 149 ? 55.791 16.905 40.973 1.00 14.23 149 TYR A N 1
ATOM 1144 C CA . TYR A 1 149 ? 54.464 17.518 40.967 1.00 14.85 149 TYR A CA 1
ATOM 1145 C C . TYR A 1 149 ? 53.854 17.899 39.623 1.00 14.11 149 TYR A C 1
ATOM 1146 O O . TYR A 1 149 ? 52.694 17.587 39.359 1.00 13.13 149 TYR A O 1
ATOM 1155 N N . GLY A 1 150 ? 54.621 18.592 38.789 1.00 14.32 150 GLY A N 1
ATOM 1156 C CA . GLY A 1 150 ? 54.109 19.019 37.495 1.00 16.20 150 GLY A CA 1
ATOM 1157 C C . GLY A 1 150 ? 53.278 17.985 36.755 1.00 15.62 150 GLY A C 1
ATOM 1158 O O . GLY A 1 150 ? 52.108 18.228 36.456 1.00 15.53 150 GLY A O 1
ATOM 1159 N N . PRO A 1 151 ? 53.859 16.821 36.432 1.00 15.86 151 PRO A N 1
ATOM 1160 C CA . PRO A 1 151 ? 53.141 15.760 35.718 1.00 15.33 151 PRO A CA 1
ATOM 1161 C C . PRO A 1 151 ? 51.942 15.225 36.494 1.00 14.75 151 PRO A C 1
ATOM 1162 O O . PRO A 1 151 ? 50.923 14.853 35.909 1.00 14.07 151 PRO A O 1
ATOM 1166 N N . PHE A 1 152 ? 52.068 15.182 37.815 1.00 14.26 152 PHE A N 1
ATOM 1167 C CA . PHE A 1 152 ? 50.977 14.701 38.648 1.00 12.63 152 PHE A CA 1
ATOM 1168 C C . PHE A 1 152 ? 49.774 15.618 38.463 1.00 12.13 152 PHE A C 1
ATOM 1169 O O . PHE A 1 152 ? 48.654 15.156 38.256 1.00 12.04 152 PHE A O 1
ATOM 1177 N N . TRP A 1 153 ? 50.020 16.921 38.540 1.00 12.52 153 TRP A N 1
ATOM 1178 C CA . TRP A 1 153 ? 48.973 17.917 38.377 1.00 13.65 153 TRP A CA 1
ATOM 1179 C C . TRP A 1 153 ? 48.324 17.825 36.994 1.00 13.92 153 TRP A C 1
ATOM 1180 O O . TRP A 1 153 ? 47.104 17.850 36.879 1.00 13.85 153 TRP A O 1
ATOM 1191 N N . LYS A 1 154 ? 49.137 17.717 35.949 1.00 13.96 154 LYS A N 1
ATOM 1192 C CA . LYS A 1 154 ? 48.600 17.630 34.591 1.00 16.07 154 LYS A CA 1
ATOM 1193 C C . LYS A 1 154 ? 47.598 16.480 34.476 1.00 14.54 154 LYS A C 1
ATOM 1194 O O . LYS A 1 154 ? 46.563 16.604 33.819 1.00 13.74 154 LYS A O 1
ATOM 1200 N N . ASN A 1 155 ? 47.911 15.363 35.127 1.00 13.13 155 ASN A N 1
ATOM 1201 C CA . ASN A 1 155 ? 47.050 14.186 35.119 1.00 13.31 155 ASN A CA 1
ATOM 1202 C C . ASN A 1 155 ? 45.812 14.460 35.975 1.00 13.41 155 ASN A C 1
ATOM 1203 O O . ASN A 1 155 ? 44.678 14.463 35.489 1.00 13.51 155 ASN A O 1
ATOM 1208 N N . TRP A 1 156 ? 46.059 14.693 37.260 1.00 12.67 156 TRP A N 1
ATOM 1209 C CA . TRP A 1 156 ? 45.023 14.961 38.257 1.00 11.88 156 TRP A CA 1
ATOM 1210 C C . TRP A 1 156 ? 43.987 16.005 37.818 1.00 12.96 156 TRP A C 1
ATOM 1211 O O . TRP A 1 156 ? 42.784 15.813 37.992 1.00 10.40 156 TRP A O 1
ATOM 1222 N N . GLN A 1 157 ? 44.456 17.109 37.247 1.00 13.11 157 GLN A N 1
ATOM 1223 C CA . GLN A 1 157 ? 43.566 18.185 36.814 1.00 14.46 157 GLN A CA 1
ATOM 1224 C C . GLN A 1 157 ? 42.587 17.786 35.706 1.00 14.86 157 GLN A C 1
ATOM 1225 O O . GLN A 1 157 ? 41.465 18.293 35.648 1.00 16.01 157 GLN A O 1
ATOM 1231 N N . ALA A 1 158 ? 43.006 16.873 34.838 1.00 14.84 158 ALA A N 1
ATOM 1232 C CA . ALA A 1 158 ? 42.176 16.432 33.720 1.00 14.17 158 ALA A CA 1
ATOM 1233 C C . ALA A 1 158 ? 41.180 15.320 34.056 1.00 14.67 158 ALA A C 1
ATOM 1234 O O . ALA A 1 158 ? 40.320 14.988 33.239 1.00 14.82 158 ALA A O 1
ATOM 1236 N N . GLN A 1 159 ? 41.299 14.739 35.247 1.00 11.90 159 GLN A N 1
ATOM 1237 C CA . GLN A 1 159 ? 40.404 13.658 35.656 1.00 13.20 159 GLN A CA 1
ATOM 1238 C C . GLN A 1 159 ? 39.024 14.165 36.056 1.00 13.15 159 GLN A C 1
ATOM 1239 O O . GLN A 1 159 ? 38.898 15.220 36.674 1.00 12.17 159 GLN A O 1
ATOM 1245 N N . PRO A 1 160 ? 37.964 13.417 35.700 1.00 14.48 160 PRO A N 1
ATOM 1246 C CA . PRO A 1 160 ? 36.611 13.846 36.063 1.00 13.75 160 PRO A CA 1
ATOM 1247 C C . PRO A 1 160 ? 36.497 13.867 37.587 1.00 13.40 160 PRO A C 1
ATOM 1248 O O . PRO A 1 160 ? 36.954 12.950 38.264 1.00 13.22 160 PRO A O 1
ATOM 1252 N N . LYS A 1 161 ? 35.896 14.925 38.117 1.00 14.02 161 LYS A N 1
ATOM 1253 C CA . LYS A 1 161 ? 35.753 15.092 39.559 1.00 12.39 161 LYS A CA 1
ATOM 1254 C C . LYS A 1 161 ? 34.451 14.540 40.131 1.00 12.52 161 LYS A C 1
ATOM 1255 O O . LYS A 1 161 ? 33.367 14.812 39.614 1.00 10.78 161 LYS A O 1
ATOM 1261 N N . PRO A 1 162 ? 34.543 13.757 41.218 1.00 10.47 162 PRO A N 1
ATOM 1262 C CA . PRO A 1 162 ? 33.350 13.184 41.846 1.00 12.21 162 PRO A CA 1
ATOM 1263 C C . PRO A 1 162 ? 32.608 14.250 42.647 1.00 12.15 162 PRO A C 1
ATOM 1264 O O . PRO A 1 162 ? 33.218 15.190 43.152 1.00 13.43 162 PRO A O 1
ATOM 1268 N N . THR A 1 163 ? 31.294 14.093 42.752 1.00 12.25 163 THR A N 1
ATOM 1269 C CA . THR A 1 163 ? 30.446 15.027 43.489 1.00 12.83 163 THR A CA 1
ATOM 1270 C C . THR A 1 163 ? 30.071 14.431 44.849 1.00 12.00 163 THR A C 1
ATOM 1271 O O . THR A 1 163 ? 30.192 13.225 45.066 1.00 10.69 163 THR A O 1
ATOM 1275 N N . PRO A 1 164 ? 29.595 15.269 45.781 1.00 12.22 164 PRO A N 1
ATOM 1276 C CA . PRO A 1 164 ? 29.213 14.798 47.117 1.00 11.71 164 PRO A CA 1
ATOM 1277 C C . PRO A 1 164 ? 28.168 13.687 47.121 1.00 12.74 164 PRO A C 1
ATOM 1278 O O . PRO A 1 164 ? 27.269 13.663 46.277 1.00 12.83 164 PRO A O 1
ATOM 1282 N N . VAL A 1 165 ? 28.291 12.768 48.077 1.00 11.64 165 VAL A N 1
ATOM 1283 C CA . VAL A 1 165 ? 27.332 11.677 48.200 1.00 12.55 165 VAL A CA 1
ATOM 1284 C C . VAL A 1 165 ? 26.298 12.045 49.263 1.00 12.53 165 VAL A C 1
ATOM 1285 O O . VAL A 1 165 ? 26.489 12.994 50.025 1.00 13.25 165 VAL A O 1
ATOM 1289 N N . ALA A 1 166 ? 25.207 11.289 49.308 1.00 13.22 166 ALA A N 1
ATOM 1290 C CA . ALA A 1 166 ? 24.112 11.548 50.238 1.00 13.86 166 ALA A CA 1
ATOM 1291 C C . ALA A 1 166 ? 24.370 11.236 51.708 1.00 12.86 166 ALA A C 1
ATOM 1292 O O . ALA A 1 166 ? 25.103 10.305 52.050 1.00 13.20 166 ALA A O 1
ATOM 1294 N N . THR A 1 167 ? 23.742 12.029 52.572 1.00 13.90 167 THR A N 1
ATOM 1295 C CA . THR A 1 167 ? 23.843 11.850 54.017 1.00 13.01 167 THR A CA 1
ATOM 1296 C C . THR A 1 167 ? 22.828 10.772 54.365 1.00 13.32 167 THR A C 1
ATOM 1297 O O . THR A 1 167 ? 21.673 10.845 53.937 1.00 12.92 167 THR A O 1
ATOM 1301 N N . PRO A 1 168 ? 23.238 9.749 55.132 1.00 13.81 168 PRO A N 1
ATOM 1302 C CA . PRO A 1 168 ? 22.291 8.689 55.489 1.00 14.48 168 PRO A CA 1
ATOM 1303 C C . PRO A 1 168 ? 21.184 9.183 56.411 1.00 14.14 168 PRO A C 1
ATOM 1304 O O . PRO A 1 168 ? 21.426 9.993 57.304 1.00 12.84 168 PRO A O 1
ATOM 1308 N N . THR A 1 169 ? 19.970 8.693 56.176 1.00 15.12 169 THR A N 1
ATOM 1309 C CA . THR A 1 169 ? 18.812 9.068 56.978 1.00 15.60 169 THR A CA 1
ATOM 1310 C C . THR A 1 169 ? 18.000 7.829 57.339 1.00 16.72 169 THR A C 1
ATOM 1311 O O . THR A 1 169 ? 18.252 6.740 56.821 1.00 15.40 169 THR A O 1
ATOM 1315 N N . GLU A 1 170 ? 17.033 8.009 58.235 1.00 16.02 170 GLU A N 1
ATOM 1316 C CA . GLU A 1 170 ? 16.150 6.931 58.671 1.00 18.11 170 GLU A CA 1
ATOM 1317 C C . GLU A 1 170 ? 16.865 5.659 59.104 1.00 16.98 170 GLU A C 1
ATOM 1318 O O . GLU A 1 170 ? 16.565 4.567 58.616 1.00 16.74 170 GLU A O 1
ATOM 1324 N N . LEU A 1 171 ? 17.796 5.797 60.039 1.00 15.38 171 LEU A N 1
ATOM 1325 C CA . LEU A 1 171 ? 18.539 4.648 60.525 1.00 15.67 171 LEU A CA 1
ATOM 1326 C C . LEU A 1 171 ? 17.739 3.903 61.580 1.00 16.30 171 LEU A C 1
ATOM 1327 O O . LEU A 1 171 ? 16.832 4.463 62.198 1.00 17.50 171 LEU A O 1
ATOM 1332 N N . VAL A 1 172 ? 18.080 2.635 61.763 1.00 16.62 172 VAL A N 1
ATOM 1333 C CA . VAL A 1 172 ? 17.430 1.785 62.746 1.00 18.23 172 VAL A CA 1
ATOM 1334 C C . VAL A 1 172 ? 18.441 1.523 63.852 1.00 17.80 172 VAL A C 1
ATOM 1335 O O . VAL A 1 172 ? 19.518 0.981 63.606 1.00 17.60 172 VAL A O 1
ATOM 1339 N N . ASP A 1 173 ? 18.084 1.912 65.071 1.00 17.47 173 ASP A N 1
ATOM 1340 C CA . ASP A 1 173 ? 18.963 1.757 66.222 1.00 17.14 173 ASP A CA 1
ATOM 1341 C C . ASP A 1 173 ? 19.075 0.313 66.698 1.00 18.08 173 ASP A C 1
ATOM 1342 O O . ASP A 1 173 ? 18.306 -0.563 66.278 1.00 18.25 173 ASP A O 1
ATOM 1347 N N . LEU A 1 174 ? 20.049 0.072 67.569 1.00 16.77 174 LEU A N 1
ATOM 1348 C CA . LEU A 1 174 ? 20.261 -1.251 68.139 1.00 16.97 174 LEU A CA 1
ATOM 1349 C C . LEU A 1 174 ? 19.222 -1.462 69.235 1.00 17.63 174 LEU A C 1
ATOM 1350 O O . LEU A 1 174 ? 18.803 -0.506 69.892 1.00 17.19 174 LEU A O 1
ATOM 1355 N N . SER A 1 175 ? 18.822 -2.715 69.427 1.00 17.01 175 SER A N 1
ATOM 1356 C CA . SER A 1 175 ? 17.834 -3.074 70.439 1.00 17.54 175 SER A CA 1
ATOM 1357 C C . SER A 1 175 ? 18.510 -3.325 71.783 1.00 17.85 175 SER A C 1
ATOM 1358 O O . SER A 1 175 ? 19.732 -3.469 71.860 1.00 17.26 175 SER A O 1
ATOM 1361 N N . PRO A 1 176 ? 17.716 -3.385 72.865 1.00 18.11 176 PRO A N 1
ATOM 1362 C CA . PRO A 1 176 ? 18.271 -3.630 74.196 1.00 18.60 176 PRO A CA 1
ATOM 1363 C C . PRO A 1 176 ? 19.060 -4.939 74.246 1.00 18.12 176 PRO A C 1
ATOM 1364 O O . PRO A 1 176 ? 20.110 -5.013 74.884 1.00 18.54 176 PRO A O 1
ATOM 1368 N N . GLU A 1 177 ? 18.557 -5.970 73.570 1.00 17.79 177 GLU A N 1
ATOM 1369 C CA . GLU A 1 177 ? 19.243 -7.262 73.564 1.00 18.97 177 GLU A CA 1
ATOM 1370 C C . GLU A 1 177 ? 20.581 -7.171 72.847 1.00 17.83 177 GLU A C 1
ATOM 1371 O O . GLU A 1 177 ? 21.547 -7.821 73.244 1.00 17.15 177 GLU A O 1
ATOM 1377 N N . GLN A 1 178 ? 20.642 -6.367 71.790 1.00 17.50 178 GLN A N 1
ATOM 1378 C CA . GLN A 1 178 ? 21.896 -6.200 71.060 1.00 15.29 178 GLN A CA 1
ATOM 1379 C C . GLN A 1 178 ? 22.871 -5.398 71.926 1.00 15.05 178 GLN A C 1
ATOM 1380 O O . GLN A 1 178 ? 24.069 -5.686 71.971 1.00 15.60 178 GLN A O 1
ATOM 1386 N N . LEU A 1 179 ? 22.349 -4.396 72.624 1.00 15.65 179 LEU A N 1
ATOM 1387 C CA . LEU A 1 179 ? 23.174 -3.565 73.494 1.00 15.56 179 LEU A CA 1
ATOM 1388 C C . LEU A 1 179 ? 23.757 -4.387 74.639 1.00 16.58 179 LEU A C 1
ATOM 1389 O O . LEU A 1 179 ? 24.883 -4.148 75.080 1.00 15.75 179 LEU A O 1
ATOM 1394 N N . THR A 1 180 ? 22.994 -5.361 75.121 1.00 16.03 180 THR A N 1
ATOM 1395 C CA . THR A 1 180 ? 23.472 -6.212 76.205 1.00 16.06 180 THR A CA 1
ATOM 1396 C C . THR A 1 180 ? 24.619 -7.083 75.696 1.00 14.76 180 THR A C 1
ATOM 1397 O O . THR A 1 180 ? 25.587 -7.344 76.409 1.00 16.41 180 THR A O 1
ATOM 1401 N N . ALA A 1 181 ? 24.510 -7.524 74.448 1.00 14.70 181 ALA A N 1
ATOM 1402 C CA . ALA A 1 181 ? 25.536 -8.371 73.865 1.00 13.80 181 ALA A CA 1
ATOM 1403 C C . ALA A 1 181 ? 26.892 -7.680 73.762 1.00 13.99 181 ALA A C 1
ATOM 1404 O O . ALA A 1 181 ? 27.929 -8.329 73.867 1.00 13.29 181 ALA A O 1
ATOM 1406 N N . ILE A 1 182 ? 26.892 -6.365 73.565 1.00 14.07 182 ILE A N 1
ATOM 1407 C CA . ILE A 1 182 ? 28.150 -5.641 73.417 1.00 14.19 182 ILE A CA 1
ATOM 1408 C C . ILE A 1 182 ? 28.547 -4.774 74.607 1.00 15.14 182 ILE A C 1
ATOM 1409 O O . ILE A 1 182 ? 29.608 -4.153 74.593 1.00 13.63 182 ILE A O 1
ATOM 1414 N N . ALA A 1 183 ? 27.711 -4.757 75.641 1.00 15.81 183 ALA A N 1
ATOM 1415 C CA . ALA A 1 183 ? 27.964 -3.949 76.834 1.00 16.17 183 ALA A CA 1
ATOM 1416 C C . ALA A 1 183 ? 29.413 -3.895 77.320 1.00 17.09 183 ALA A C 1
ATOM 1417 O O . ALA A 1 183 ? 29.936 -2.811 77.592 1.00 17.83 183 ALA A O 1
ATOM 1419 N N . PRO A 1 184 ? 30.084 -5.054 77.432 1.00 17.65 184 PRO A N 1
ATOM 1420 C CA . PRO A 1 184 ? 31.477 -5.106 77.897 1.00 17.95 184 PRO A CA 1
ATOM 1421 C C . PRO A 1 184 ? 32.515 -4.388 77.029 1.00 18.24 184 PRO A C 1
ATOM 1422 O O . PRO A 1 184 ? 33.577 -4.002 77.515 1.00 15.69 184 PRO A O 1
ATOM 1426 N N . LEU A 1 185 ? 32.208 -4.207 75.750 1.00 16.80 185 LEU A N 1
ATOM 1427 C CA . LEU A 1 185 ? 33.147 -3.572 74.827 1.00 16.49 185 LEU A CA 1
ATOM 1428 C C . LEU A 1 185 ? 32.998 -2.064 74.679 1.00 15.92 185 LEU A C 1
ATOM 1429 O O . LEU A 1 185 ? 33.828 -1.420 74.034 1.00 16.70 185 LEU A O 1
ATOM 1434 N N . LEU A 1 186 ? 31.962 -1.497 75.283 1.00 15.34 186 LEU A N 1
ATOM 1435 C CA . LEU A 1 186 ? 31.697 -0.071 75.126 1.00 16.55 186 LEU A CA 1
ATOM 1436 C C . LEU A 1 186 ? 32.031 0.855 76.282 1.00 16.83 186 LEU A C 1
ATOM 1437 O O . LEU A 1 186 ? 32.051 0.450 77.442 1.00 16.80 186 LEU A O 1
ATOM 1442 N N . LEU A 1 187 ? 32.291 2.113 75.935 1.00 16.85 187 LEU A N 1
ATOM 1443 C CA . LEU A 1 187 ? 32.531 3.154 76.923 1.00 17.43 187 LEU A CA 1
ATOM 1444 C C . LEU A 1 187 ? 31.119 3.687 77.121 1.00 18.47 187 LEU A C 1
ATOM 1445 O O . LEU A 1 187 ? 30.355 3.771 76.160 1.00 19.34 187 LEU A O 1
ATOM 1450 N N . SER A 1 188 ? 30.764 4.036 78.352 1.00 18.75 188 SER A N 1
ATOM 1451 C CA . SER A 1 188 ? 29.424 4.539 78.629 1.00 20.63 188 SER A CA 1
ATOM 1452 C C . SER A 1 188 ? 29.208 5.932 78.049 1.00 20.53 188 SER A C 1
ATOM 1453 O O . SER A 1 188 ? 28.077 6.331 77.764 1.00 21.04 188 SER A O 1
ATOM 1456 N N . GLU A 1 189 ? 30.296 6.672 77.873 1.00 18.99 189 GLU A N 1
ATOM 1457 C CA . GLU A 1 189 ? 30.200 8.018 77.329 1.00 19.64 189 GLU A CA 1
ATOM 1458 C C . GLU A 1 189 ? 31.532 8.472 76.748 1.00 17.69 189 GLU A C 1
ATOM 1459 O O . GLU A 1 189 ? 32.580 7.879 77.017 1.00 15.95 189 GLU A O 1
ATOM 1465 N N . LEU A 1 190 ? 31.478 9.524 75.940 1.00 16.99 190 LEU A N 1
ATOM 1466 C CA . LEU A 1 190 ? 32.673 10.081 75.323 1.00 16.07 190 LEU A CA 1
ATOM 1467 C C . LEU A 1 190 ? 33.504 10.756 76.405 1.00 15.89 190 LEU A C 1
ATOM 1468 O O . LEU A 1 190 ? 33.030 11.673 77.077 1.00 14.93 190 LEU A O 1
ATOM 1473 N N . PRO A 1 191 ? 34.754 10.305 76.594 1.00 15.50 191 PRO A N 1
ATOM 1474 C CA . PRO A 1 191 ? 35.636 10.886 77.607 1.00 15.67 191 PRO A CA 1
ATOM 1475 C C . PRO A 1 191 ? 35.893 12.365 77.336 1.00 15.89 191 PRO A C 1
ATOM 1476 O O . PRO A 1 191 ? 35.989 12.787 76.183 1.00 16.71 191 PRO A O 1
ATOM 1480 N N . THR A 1 192 ? 35.992 13.154 78.398 1.00 15.60 192 THR A N 1
ATOM 1481 C CA . THR A 1 192 ? 36.269 14.574 78.246 1.00 14.60 192 THR A CA 1
ATOM 1482 C C . THR A 1 192 ? 37.765 14.703 77.980 1.00 13.69 192 THR A C 1
ATOM 1483 O O . THR A 1 192 ? 38.535 13.773 78.232 1.00 13.64 192 THR A O 1
ATOM 1487 N N . LEU A 1 193 ? 38.179 15.854 77.466 1.00 14.82 193 LEU A N 1
ATOM 1488 C CA . LEU A 1 193 ? 39.588 16.086 77.191 1.00 14.77 193 LEU A CA 1
ATOM 1489 C C . LEU A 1 193 ? 40.400 15.882 78.472 1.00 15.00 193 LEU A C 1
ATOM 1490 O O . LEU A 1 193 ? 41.430 15.207 78.469 1.00 14.72 193 LEU A O 1
ATOM 1495 N N . LYS A 1 194 ? 39.923 16.452 79.576 1.00 14.00 194 LYS A N 1
ATOM 1496 C CA . LYS A 1 194 ? 40.628 16.335 80.846 1.00 15.13 194 LYS A CA 1
ATOM 1497 C C . LYS A 1 194 ? 40.707 14.899 81.351 1.00 15.63 194 LYS A C 1
ATOM 1498 O O . LYS A 1 194 ? 41.709 14.502 81.943 1.00 14.23 194 LYS A O 1
ATOM 1504 N N . GLN A 1 195 ? 39.656 14.117 81.118 1.00 14.53 195 GLN A N 1
ATOM 1505 C CA . GLN A 1 195 ? 39.654 12.723 81.557 1.00 15.78 195 GLN A CA 1
ATOM 1506 C C . GLN A 1 195 ? 40.735 11.938 80.818 1.00 15.50 195 GLN A C 1
ATOM 1507 O O . GLN A 1 195 ? 41.277 10.963 81.345 1.00 16.21 195 GLN A O 1
ATOM 1513 N N . LEU A 1 196 ? 41.038 12.368 79.594 1.00 15.19 196 LEU A N 1
ATOM 1514 C CA . LEU A 1 196 ? 42.056 11.728 78.771 1.00 15.71 196 LEU A CA 1
ATOM 1515 C C . LEU A 1 196 ? 43.453 12.215 79.156 1.00 15.20 196 LEU A C 1
ATOM 1516 O O . LEU A 1 196 ? 44.458 11.720 78.643 1.00 16.24 196 LEU A O 1
ATOM 1521 N N . GLY A 1 197 ? 43.508 13.190 80.058 1.00 13.74 197 GLY A N 1
ATOM 1522 C CA . GLY A 1 197 ? 44.787 13.712 80.513 1.00 14.12 197 GLY A CA 1
ATOM 1523 C C . GLY A 1 197 ? 45.371 14.839 79.679 1.00 13.37 197 GLY A C 1
ATOM 1524 O O . GLY A 1 197 ? 46.556 15.156 79.802 1.00 14.11 197 GLY A O 1
ATOM 1525 N N . PHE A 1 198 ? 44.547 15.452 78.836 1.00 12.93 198 PHE A N 1
ATOM 1526 C CA . PHE A 1 198 ? 44.997 16.549 77.980 1.00 12.34 198 PHE A CA 1
ATOM 1527 C C . PHE A 1 198 ? 44.351 17.868 78.373 1.00 12.99 198 PHE A C 1
ATOM 1528 O O . PHE A 1 198 ? 43.304 17.897 79.016 1.00 12.81 198 PHE A O 1
ATOM 1536 N N . ASP A 1 199 ? 44.995 18.964 77.988 1.00 13.29 199 ASP A N 1
ATOM 1537 C CA . ASP A 1 199 ? 44.463 20.289 78.255 1.00 14.70 199 ASP A CA 1
ATOM 1538 C C . ASP A 1 199 ? 44.798 21.169 77.061 1.00 14.10 199 ASP A C 1
ATOM 1539 O O . ASP A 1 199 ? 45.912 21.113 76.534 1.00 13.78 199 ASP A O 1
ATOM 1544 N N . TRP A 1 200 ? 43.826 21.962 76.625 1.00 13.75 200 TRP A N 1
ATOM 1545 C CA . TRP A 1 200 ? 44.028 22.863 75.499 1.00 15.11 200 TRP A CA 1
ATOM 1546 C C . TRP A 1 200 ? 43.075 24.045 75.589 1.00 16.20 200 TRP A C 1
ATOM 1547 O O . TRP A 1 200 ? 41.861 23.868 75.682 1.00 16.45 200 TRP A O 1
ATOM 1558 N N . ASP A 1 201 ? 43.631 25.251 75.557 1.00 17.54 201 ASP A N 1
ATOM 1559 C CA . ASP A 1 201 ? 42.816 26.455 75.642 1.00 19.33 201 ASP A CA 1
ATOM 1560 C C . ASP A 1 201 ? 43.295 27.501 74.642 1.00 19.00 201 ASP A C 1
ATOM 1561 O O . ASP A 1 201 ? 43.048 28.697 74.812 1.00 19.30 201 ASP A O 1
ATOM 1566 N N . GLY A 1 202 ? 43.966 27.039 73.589 1.00 16.42 202 GLY A N 1
ATOM 1567 C CA . GLY A 1 202 ? 44.486 27.945 72.582 1.00 14.43 202 GLY A CA 1
ATOM 1568 C C . GLY A 1 202 ? 43.571 28.241 71.405 1.00 13.90 202 GLY A C 1
ATOM 1569 O O . GLY A 1 202 ? 43.946 28.997 70.509 1.00 13.53 202 GLY A O 1
ATOM 1570 N N . GLY A 1 203 ? 42.379 27.654 71.391 1.00 12.20 203 GLY A N 1
ATOM 1571 C CA . GLY A 1 203 ? 41.462 27.909 70.289 1.00 12.13 203 GLY A CA 1
ATOM 1572 C C . GLY A 1 203 ? 41.708 27.026 69.078 1.00 10.72 203 GLY A C 1
ATOM 1573 O O . GLY A 1 203 ? 42.518 26.099 69.135 1.00 11.38 203 GLY A O 1
ATOM 1574 N N . PHE A 1 204 ? 41.007 27.322 67.983 1.00 10.78 204 PHE A N 1
ATOM 1575 C CA . PHE A 1 204 ? 41.106 26.549 66.741 1.00 10.77 204 PHE A CA 1
ATOM 1576 C C . PHE A 1 204 ? 40.976 27.457 65.513 1.00 11.91 204 PHE A C 1
ATOM 1577 O O . PHE A 1 204 ? 40.384 28.531 65.591 1.00 12.84 204 PHE A O 1
ATOM 1585 N N . PRO A 1 205 ? 41.517 27.025 64.361 1.00 12.54 205 PRO A N 1
ATOM 1586 C CA . PRO A 1 205 ? 41.445 27.806 63.117 1.00 13.77 205 PRO A CA 1
ATOM 1587 C C . PRO A 1 205 ? 39.980 27.871 62.674 1.00 13.33 205 PRO A C 1
ATOM 1588 O O . PRO A 1 205 ? 39.539 28.828 62.039 1.00 14.33 205 PRO A O 1
ATOM 1592 N N . VAL A 1 206 ? 39.247 26.819 63.018 1.00 12.42 206 VAL A N 1
ATOM 1593 C CA . VAL A 1 206 ? 37.824 26.690 62.732 1.00 12.95 206 VAL A CA 1
ATOM 1594 C C . VAL A 1 206 ? 37.304 25.848 63.891 1.00 13.44 206 VAL A C 1
ATOM 1595 O O . VAL A 1 206 ? 37.972 24.904 64.313 1.00 14.11 206 VAL A O 1
ATOM 1599 N N . GLU A 1 207 ? 36.138 26.192 64.428 1.00 13.26 207 GLU A N 1
ATOM 1600 C CA . GLU A 1 207 ? 35.600 25.439 65.558 1.00 14.73 207 GLU A CA 1
ATOM 1601 C C . GLU A 1 207 ? 35.365 23.979 65.182 1.00 13.97 207 GLU A C 1
ATOM 1602 O O . GLU A 1 207 ? 35.086 23.665 64.026 1.00 14.85 207 GLU A O 1
ATOM 1608 N N . PRO A 1 208 ? 35.485 23.066 66.156 1.00 13.65 208 PRO A N 1
ATOM 1609 C CA . PRO A 1 208 ? 35.289 21.634 65.906 1.00 13.67 208 PRO A CA 1
ATOM 1610 C C . PRO A 1 208 ? 33.905 21.254 65.408 1.00 13.22 208 PRO A C 1
ATOM 1611 O O . PRO A 1 208 ? 32.920 21.948 65.661 1.00 11.81 208 PRO A O 1
ATOM 1615 N N . GLY A 1 209 ? 33.838 20.145 64.685 1.00 12.66 209 GLY A N 1
ATOM 1616 C CA . GLY A 1 209 ? 32.552 19.684 64.207 1.00 12.39 209 GLY A CA 1
ATOM 1617 C C . GLY A 1 209 ? 32.222 19.923 62.752 1.00 12.15 209 GLY A C 1
ATOM 1618 O O . GLY A 1 209 ? 32.699 20.864 62.116 1.00 12.13 209 GLY A O 1
ATOM 1619 N N . GLU A 1 210 ? 31.366 19.045 62.244 1.00 10.99 210 GLU A N 1
ATOM 1620 C CA . GLU A 1 210 ? 30.900 19.074 60.868 1.00 11.33 210 GLU A CA 1
ATOM 1621 C C . GLU A 1 210 ? 30.206 20.395 60.526 1.00 10.90 210 GLU A C 1
ATOM 1622 O O . GLU A 1 210 ? 30.495 21.011 59.501 1.00 11.25 210 GLU A O 1
ATOM 1628 N N . THR A 1 211 ? 29.297 20.833 61.389 1.00 11.46 211 THR A N 1
ATOM 1629 C CA . THR A 1 211 ? 28.557 22.068 61.145 1.00 11.41 211 THR A CA 1
ATOM 1630 C C . THR A 1 211 ? 29.462 23.289 60.964 1.00 11.92 211 THR A C 1
ATOM 1631 O O . THR A 1 211 ? 29.272 24.068 60.030 1.00 12.20 211 THR A O 1
ATOM 1635 N N . ALA A 1 212 ? 30.450 23.448 61.840 1.00 11.98 212 ALA A N 1
ATOM 1636 C CA . ALA A 1 212 ? 31.366 24.587 61.750 1.00 12.23 212 ALA A CA 1
ATOM 1637 C C . ALA A 1 212 ? 32.215 24.528 60.484 1.00 11.79 212 ALA A C 1
ATOM 1638 O O . ALA A 1 212 ? 32.492 25.553 59.862 1.00 11.31 212 ALA A O 1
ATOM 1640 N N . ALA A 1 213 ? 32.638 23.324 60.112 1.00 12.67 213 ALA A N 1
ATOM 1641 C CA . ALA A 1 213 ? 33.453 23.144 58.917 1.00 12.87 213 ALA A CA 1
ATOM 1642 C C . ALA A 1 213 ? 32.678 23.550 57.667 1.00 12.65 213 ALA A C 1
ATOM 1643 O O . ALA A 1 213 ? 33.186 24.282 56.816 1.00 12.58 213 ALA A O 1
ATOM 1645 N N . ILE A 1 214 ? 31.443 23.074 57.557 1.00 13.58 214 ILE A N 1
ATOM 1646 C CA . ILE A 1 214 ? 30.618 23.394 56.399 1.00 15.06 214 ILE A CA 1
ATOM 1647 C C . ILE A 1 214 ? 30.336 24.892 56.325 1.00 15.38 214 ILE A C 1
ATOM 1648 O O . ILE A 1 214 ? 30.316 25.474 55.238 1.00 15.23 214 ILE A O 1
ATOM 1653 N N . ALA A 1 215 ? 30.132 25.515 57.483 1.00 14.80 215 ALA A N 1
ATOM 1654 C CA . ALA A 1 215 ? 29.865 26.950 57.541 1.00 14.32 215 ALA A CA 1
ATOM 1655 C C . ALA A 1 215 ? 31.097 27.728 57.080 1.00 13.69 215 ALA A C 1
ATOM 1656 O O . ALA A 1 215 ? 30.986 28.700 56.327 1.00 14.37 215 ALA A O 1
ATOM 1658 N N . ARG A 1 216 ? 32.274 27.294 57.524 1.00 13.08 216 ARG A N 1
ATOM 1659 C CA . ARG A 1 216 ? 33.517 27.954 57.138 1.00 12.66 216 ARG A CA 1
ATOM 1660 C C . ARG A 1 216 ? 33.742 27.826 55.636 1.00 12.13 216 ARG A C 1
ATOM 1661 O O . ARG A 1 216 ? 34.101 28.793 54.967 1.00 12.88 216 ARG A O 1
ATOM 1669 N N . LEU A 1 217 ? 33.538 26.626 55.106 1.00 12.36 217 LEU A N 1
ATOM 1670 C CA . LEU A 1 217 ? 33.720 26.403 53.674 1.00 12.97 217 LEU A CA 1
ATOM 1671 C C . LEU A 1 217 ? 32.836 27.345 52.861 1.00 14.39 217 LEU A C 1
ATOM 1672 O O . LEU A 1 217 ? 33.282 27.942 51.879 1.00 13.83 217 LEU A O 1
ATOM 1677 N N . GLN A 1 218 ? 31.579 27.473 53.271 1.00 16.84 218 GLN A N 1
ATOM 1678 C CA . GLN A 1 218 ? 30.644 28.335 52.565 1.00 20.45 218 GLN A CA 1
ATOM 1679 C C . GLN A 1 218 ? 31.059 29.799 52.661 1.00 20.74 218 GLN A C 1
ATOM 1680 O O . GLN A 1 218 ? 31.033 30.526 51.666 1.00 20.95 218 GLN A O 1
ATOM 1686 N N . GLU A 1 219 ? 31.453 30.225 53.857 1.00 19.47 219 GLU A N 1
ATOM 1687 C CA . GLU A 1 219 ? 31.880 31.601 54.070 1.00 20.33 219 GLU A CA 1
ATOM 1688 C C . GLU A 1 219 ? 33.108 31.929 53.226 1.00 19.33 219 GLU A C 1
ATOM 1689 O O . GLU A 1 219 ? 33.152 32.959 52.547 1.00 19.18 219 GLU A O 1
ATOM 1695 N N . PHE A 1 220 ? 34.097 31.042 53.259 1.00 16.86 220 PHE A N 1
ATOM 1696 C CA . PHE A 1 220 ? 35.324 31.241 52.500 1.00 15.50 220 PHE A CA 1
ATOM 1697 C C . PHE A 1 220 ? 35.035 31.338 51.005 1.00 15.35 220 PHE A C 1
ATOM 1698 O O . PHE A 1 220 ? 35.503 32.254 50.332 1.00 15.44 220 PHE A O 1
ATOM 1706 N N . CYS A 1 221 ? 34.259 30.391 50.490 1.00 15.11 221 CYS A N 1
ATOM 1707 C CA . CYS A 1 221 ? 33.944 30.373 49.069 1.00 17.28 221 CYS A CA 1
ATOM 1708 C C . CYS A 1 221 ? 33.015 31.498 48.652 1.00 19.01 221 CYS A C 1
ATOM 1709 O O . CYS A 1 221 ? 32.885 31.791 47.463 1.00 18.34 221 CYS A O 1
ATOM 1712 N N . ASP A 1 222 ? 32.383 32.133 49.631 1.00 19.47 222 ASP A N 1
ATOM 1713 C CA . ASP A 1 222 ? 31.470 33.233 49.357 1.00 23.58 222 ASP A CA 1
ATOM 1714 C C . ASP A 1 222 ? 32.188 34.572 49.259 1.00 24.29 222 ASP A C 1
ATOM 1715 O O . ASP A 1 222 ? 31.688 35.496 48.617 1.00 24.97 222 ASP A O 1
ATOM 1720 N N . ARG A 1 223 ? 33.358 34.678 49.884 1.00 23.81 223 ARG A N 1
ATOM 1721 C CA . ARG A 1 223 ? 34.104 35.932 49.857 1.00 25.29 223 ARG A CA 1
ATOM 1722 C C . ARG A 1 223 ? 35.619 35.824 49.677 1.00 22.80 223 ARG A C 1
ATOM 1723 O O . ARG A 1 223 ? 36.143 36.033 48.581 1.00 24.00 223 ARG A O 1
ATOM 1731 N N . ALA A 1 224 ? 36.313 35.502 50.764 1.00 20.10 224 ALA A N 1
ATOM 1732 C CA . ALA A 1 224 ? 37.770 35.411 50.776 1.00 18.53 224 ALA A CA 1
ATOM 1733 C C . ALA A 1 224 ? 38.447 34.642 49.647 1.00 17.08 224 ALA A C 1
ATOM 1734 O O . ALA A 1 224 ? 39.503 35.049 49.169 1.00 17.78 224 ALA A O 1
ATOM 1736 N N . ILE A 1 225 ? 37.858 33.537 49.210 1.00 17.08 225 ILE A N 1
ATOM 1737 C CA . ILE A 1 225 ? 38.491 32.752 48.158 1.00 16.62 225 ILE A CA 1
ATOM 1738 C C . ILE A 1 225 ? 38.832 33.583 46.918 1.00 17.75 225 ILE A C 1
ATOM 1739 O O . ILE A 1 225 ? 39.817 33.303 46.226 1.00 17.01 225 ILE A O 1
ATOM 1744 N N . ALA A 1 226 ? 38.036 34.618 46.657 1.00 17.61 226 ALA A N 1
ATOM 1745 C CA . ALA A 1 226 ? 38.247 35.481 45.496 1.00 18.01 226 ALA A CA 1
ATOM 1746 C C . ALA A 1 226 ? 39.584 36.220 45.539 1.00 19.30 226 ALA A C 1
ATOM 1747 O O . ALA A 1 226 ? 40.149 36.559 44.495 1.00 18.62 226 ALA A O 1
ATOM 1749 N N . ASP A 1 227 ? 40.088 36.471 46.743 1.00 18.44 227 ASP A N 1
ATOM 1750 C CA . ASP A 1 227 ? 41.356 37.173 46.907 1.00 18.84 227 ASP A CA 1
ATOM 1751 C C . ASP A 1 227 ? 42.489 36.234 47.309 1.00 18.83 227 ASP A C 1
ATOM 1752 O O . ASP A 1 227 ? 43.590 36.690 47.616 1.00 18.18 227 ASP A O 1
ATOM 1757 N N . TYR A 1 228 ? 42.223 34.930 47.297 1.00 17.71 228 TYR A N 1
ATOM 1758 C CA . TYR A 1 228 ? 43.231 33.948 47.691 1.00 18.32 228 TYR A CA 1
ATOM 1759 C C . TYR A 1 228 ? 44.590 34.248 47.062 1.00 19.30 228 TYR A C 1
ATOM 1760 O O . TYR A 1 228 ? 45.628 34.120 47.709 1.00 19.16 228 TYR A O 1
ATOM 1769 N N . ASP A 1 229 ? 44.585 34.637 45.792 1.00 20.66 229 ASP A N 1
ATOM 1770 C CA . ASP A 1 229 ? 45.824 34.992 45.116 1.00 23.05 229 ASP A CA 1
ATOM 1771 C C . ASP A 1 229 ? 45.757 36.507 44.934 1.00 23.20 229 ASP A C 1
ATOM 1772 O O . ASP A 1 229 ? 44.863 37.013 44.253 1.00 23.29 229 ASP A O 1
ATOM 1777 N N . PRO A 1 230 ? 46.720 37.251 45.506 1.00 23.41 230 PRO A N 1
ATOM 1778 C CA . PRO A 1 230 ? 47.869 36.805 46.299 1.00 23.04 230 PRO A CA 1
ATOM 1779 C C . PRO A 1 230 ? 47.758 36.860 47.827 1.00 21.46 230 PRO A C 1
ATOM 1780 O O . PRO A 1 230 ? 48.757 36.649 48.512 1.00 22.32 230 PRO A O 1
ATOM 1784 N N . GLN A 1 231 ? 46.575 37.140 48.369 1.00 20.38 231 GLN A N 1
ATOM 1785 C CA . GLN A 1 231 ? 46.432 37.226 49.828 1.00 21.13 231 GLN A CA 1
ATOM 1786 C C . GLN A 1 231 ? 46.912 35.988 50.588 1.00 20.30 231 GLN A C 1
ATOM 1787 O O . GLN A 1 231 ? 47.211 36.064 51.781 1.00 19.12 231 GLN A O 1
ATOM 1793 N N . ARG A 1 232 ? 46.990 34.854 49.900 1.00 19.34 232 ARG A N 1
ATOM 1794 C CA . ARG A 1 232 ? 47.438 33.607 50.520 1.00 18.63 232 ARG A CA 1
ATOM 1795 C C . ARG A 1 232 ? 48.897 33.694 50.971 1.00 19.53 232 ARG A C 1
ATOM 1796 O O . ARG A 1 232 ? 49.343 32.920 51.817 1.00 19.39 232 ARG A O 1
ATOM 1804 N N . ASN A 1 233 ? 49.635 34.646 50.411 1.00 19.41 233 ASN A N 1
ATOM 1805 C CA . ASN A 1 233 ? 51.053 34.800 50.726 1.00 19.63 233 ASN A CA 1
ATOM 1806 C C . ASN A 1 233 ? 51.407 35.538 52.012 1.00 18.43 233 ASN A C 1
ATOM 1807 O O . ASN A 1 233 ? 52.517 35.384 52.524 1.00 17.75 233 ASN A O 1
ATOM 1812 N N . PHE A 1 234 ? 50.470 36.316 52.544 1.00 17.54 234 PHE A N 1
ATOM 1813 C CA . PHE A 1 234 ? 50.737 37.129 53.730 1.00 18.13 234 PHE A CA 1
ATOM 1814 C C . PHE A 1 234 ? 50.150 3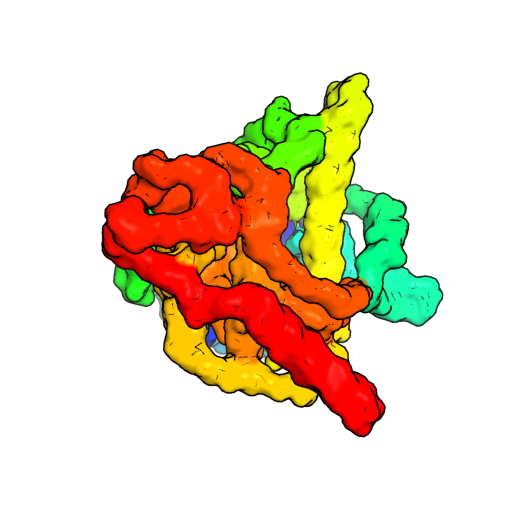6.657 55.059 1.00 17.90 234 PHE A C 1
ATOM 1815 O O . PHE A 1 234 ? 48.934 36.665 55.252 1.00 18.38 234 PHE A O 1
ATOM 1823 N N . PRO A 1 235 ? 51.021 36.256 56.003 1.00 17.28 235 PRO A N 1
ATOM 1824 C CA . PRO A 1 235 ? 50.641 35.775 57.337 1.00 18.01 235 PRO A CA 1
ATOM 1825 C C . PRO A 1 235 ? 49.788 36.762 58.138 1.00 19.21 235 PRO A C 1
ATOM 1826 O O . PRO A 1 235 ? 48.930 36.355 58.923 1.00 18.61 235 PRO A O 1
ATOM 1830 N N . ALA A 1 236 ? 50.028 38.056 57.942 1.00 18.96 236 ALA A N 1
ATOM 1831 C CA . ALA A 1 236 ? 49.273 39.087 58.652 1.00 20.31 236 ALA A CA 1
ATOM 1832 C C . ALA A 1 236 ? 47.806 39.100 58.230 1.00 21.08 236 ALA A C 1
ATOM 1833 O O . ALA A 1 236 ? 46.934 39.522 58.993 1.00 20.75 236 ALA A O 1
ATOM 1835 N N . GLU A 1 237 ? 47.540 38.637 57.012 1.00 21.54 237 GLU A N 1
ATOM 1836 C CA . GLU A 1 237 ? 46.180 38.599 56.483 1.00 22.08 237 GLU A CA 1
ATOM 1837 C C . GLU A 1 237 ? 45.520 37.252 56.751 1.00 22.12 237 GLU A C 1
ATOM 1838 O O . GLU A 1 237 ? 46.194 36.231 56.840 1.00 21.66 237 GLU A O 1
ATOM 1844 N N . ALA A 1 238 ? 44.199 37.256 56.887 1.00 21.43 238 ALA A N 1
ATOM 1845 C CA . ALA A 1 238 ? 43.455 36.019 57.104 1.00 20.91 238 ALA A CA 1
ATOM 1846 C C . ALA A 1 238 ? 42.979 35.618 55.713 1.00 19.74 238 ALA A C 1
ATOM 1847 O O . ALA A 1 238 ? 41.777 35.539 55.453 1.00 19.95 238 ALA A O 1
ATOM 1849 N N . GLY A 1 239 ? 43.937 35.374 54.822 1.00 16.67 239 GLY A N 1
ATOM 1850 C CA . GLY A 1 239 ? 43.611 35.036 53.448 1.00 15.88 239 GLY A CA 1
ATOM 1851 C C . GLY A 1 239 ? 43.374 33.581 53.093 1.00 15.57 239 GLY A C 1
ATOM 1852 O O . GLY A 1 239 ? 42.954 33.291 51.970 1.00 15.32 239 GLY A O 1
ATOM 1853 N N . THR A 1 240 ? 43.639 32.667 54.024 1.00 14.91 240 THR A N 1
ATOM 1854 C CA . THR A 1 240 ? 43.433 31.244 53.763 1.00 13.37 240 THR A CA 1
ATOM 1855 C C . THR A 1 240 ? 42.131 30.753 54.406 1.00 12.61 240 THR A C 1
ATOM 1856 O O . THR A 1 240 ? 41.470 31.500 55.127 1.00 13.09 240 THR A O 1
ATOM 1860 N N . SER A 1 241 ? 41.766 29.497 54.155 1.00 11.33 241 SER A N 1
ATOM 1861 C CA . SER A 1 241 ? 40.511 28.948 54.668 1.00 10.15 241 SER A CA 1
ATOM 1862 C C . SER A 1 241 ? 40.475 28.533 56.132 1.00 12.03 241 SER A C 1
ATOM 1863 O O . SER A 1 241 ? 39.421 28.594 56.766 1.00 11.64 241 SER A O 1
ATOM 1866 N N . GLY A 1 242 ? 41.610 28.095 56.662 1.00 11.83 242 GLY A N 1
ATOM 1867 C CA . GLY A 1 242 ? 41.641 27.649 58.043 1.00 11.57 242 GLY A CA 1
ATOM 1868 C C . GLY A 1 242 ? 40.930 26.312 58.185 1.00 11.46 242 GLY A C 1
ATOM 1869 O O . GLY A 1 242 ? 40.605 25.891 59.291 1.00 11.38 242 GLY A O 1
ATOM 1870 N N . LEU A 1 243 ? 40.700 25.636 57.062 1.00 10.31 243 LEU A N 1
ATOM 1871 C CA . LEU A 1 243 ? 40.007 24.344 57.071 1.00 11.01 243 LEU A CA 1
ATOM 1872 C C . LEU A 1 243 ? 40.892 23.117 57.299 1.00 11.13 243 LEU A C 1
ATOM 1873 O O . LEU A 1 243 ? 40.381 21.998 57.385 1.00 11.63 243 LEU A O 1
ATOM 1878 N N . SER A 1 244 ? 42.203 23.313 57.400 1.00 10.78 244 SER A N 1
ATOM 1879 C CA . SER A 1 244 ? 43.115 22.179 57.569 1.00 10.36 244 SER A CA 1
ATOM 1880 C C . SER A 1 244 ? 42.732 21.097 58.592 1.00 9.99 244 SER A C 1
ATOM 1881 O O . SER A 1 244 ? 42.790 19.906 58.276 1.00 10.33 244 SER A O 1
ATOM 1884 N N . PRO A 1 245 ? 42.341 21.475 59.823 1.00 9.81 245 PRO A N 1
ATOM 1885 C CA . PRO A 1 245 ? 41.988 20.391 60.746 1.00 10.99 245 PRO A CA 1
ATOM 1886 C C . PRO A 1 245 ? 40.690 19.687 60.343 1.00 10.36 245 PRO A C 1
ATOM 1887 O O . PRO A 1 245 ? 40.496 18.500 60.630 1.00 8.37 245 PRO A O 1
ATOM 1891 N N . ALA A 1 246 ? 39.806 20.426 59.678 1.00 8.67 246 ALA A N 1
ATOM 1892 C CA . ALA A 1 246 ? 38.534 19.876 59.220 1.00 10.14 246 ALA A CA 1
ATOM 1893 C C . ALA A 1 246 ? 38.780 18.875 58.098 1.00 10.57 246 ALA A C 1
ATOM 1894 O O . ALA A 1 246 ? 38.036 17.906 57.945 1.00 12.04 246 ALA A O 1
ATOM 1896 N N . LEU A 1 247 ? 39.816 19.117 57.301 1.00 10.37 247 LEU A N 1
ATOM 1897 C CA . LEU A 1 247 ? 40.147 18.200 56.221 1.00 11.57 247 LEU A CA 1
ATOM 1898 C C . LEU A 1 247 ? 40.913 17.003 56.781 1.00 12.10 247 LEU A C 1
ATOM 1899 O O . LEU A 1 247 ? 40.715 15.873 56.332 1.00 11.61 247 LEU A O 1
ATOM 1904 N N . LYS A 1 248 ? 41.771 17.242 57.772 1.00 10.89 248 LYS A N 1
ATOM 1905 C CA . LYS A 1 248 ? 42.546 16.154 58.367 1.00 11.50 248 LYS A CA 1
ATOM 1906 C C . LYS A 1 248 ? 41.645 15.158 59.092 1.00 11.78 248 LYS A C 1
ATOM 1907 O O . LYS A 1 248 ? 41.865 13.952 59.011 1.00 11.02 248 LYS A O 1
ATOM 1913 N N . PHE A 1 249 ? 40.633 15.664 59.794 1.00 10.21 249 PHE A N 1
ATOM 1914 C CA . PHE A 1 249 ? 39.708 14.801 60.529 1.00 9.79 249 PHE A CA 1
ATOM 1915 C C . PHE A 1 249 ? 38.392 14.549 59.808 1.00 8.86 249 PHE A C 1
ATOM 1916 O O . PHE A 1 249 ? 37.488 13.909 60.345 1.00 7.87 249 PHE A O 1
ATOM 1924 N N . GLY A 1 250 ? 38.288 15.055 58.588 1.00 8.29 250 GLY A N 1
ATOM 1925 C CA . GLY A 1 250 ? 37.084 14.840 57.814 1.00 9.79 250 GLY A CA 1
ATOM 1926 C C . GLY A 1 250 ? 35.808 15.439 58.369 1.00 11.12 250 GLY A C 1
ATOM 1927 O O . GLY A 1 250 ? 34.750 14.816 58.278 1.00 10.23 250 GLY A O 1
ATOM 1928 N N . ALA A 1 251 ? 35.895 16.626 58.965 1.00 11.21 251 ALA A N 1
ATOM 1929 C CA . ALA A 1 251 ? 34.697 17.291 59.469 1.00 11.71 251 ALA A CA 1
ATOM 1930 C C . ALA A 1 251 ? 33.976 17.809 58.224 1.00 13.02 251 ALA A C 1
ATOM 1931 O O . ALA A 1 251 ? 32.787 18.142 58.253 1.00 12.46 251 ALA A O 1
ATOM 1933 N N . ILE A 1 252 ? 34.728 17.863 57.129 1.00 12.56 252 ILE A N 1
ATOM 1934 C CA . ILE A 1 252 ? 34.224 18.307 55.836 1.00 14.47 252 ILE A CA 1
ATOM 1935 C C . ILE A 1 252 ? 34.649 17.270 54.788 1.00 13.19 252 ILE A C 1
ATOM 1936 O O . ILE A 1 252 ? 35.738 16.693 54.885 1.00 11.91 252 ILE A O 1
ATOM 1941 N N . GLY A 1 253 ? 33.779 17.006 53.814 1.00 12.68 253 GLY A N 1
ATOM 1942 C CA . GLY A 1 253 ? 34.100 16.048 52.765 1.00 12.42 253 GLY A CA 1
ATOM 1943 C C . GLY A 1 253 ? 34.907 16.730 51.676 1.00 12.36 253 GLY A C 1
ATOM 1944 O O . GLY A 1 253 ? 34.652 17.893 51.357 1.00 13.14 253 GLY A O 1
ATOM 1945 N N . ILE A 1 254 ? 35.875 16.029 51.091 1.00 9.92 254 ILE A N 1
ATOM 1946 C CA . ILE A 1 254 ? 36.700 16.650 50.057 1.00 10.22 254 ILE A CA 1
ATOM 1947 C C . ILE A 1 254 ? 35.881 17.002 48.814 1.00 9.82 254 ILE A C 1
ATOM 1948 O O . ILE A 1 254 ? 36.194 17.965 48.113 1.00 9.09 254 ILE A O 1
ATOM 1953 N N . ARG A 1 255 ? 34.830 16.233 48.544 1.00 10.78 255 ARG A N 1
ATOM 1954 C CA . ARG A 1 255 ? 33.988 16.515 47.385 1.00 10.78 255 ARG A CA 1
ATOM 1955 C C . ARG A 1 255 ? 33.165 17.769 47.656 1.00 11.13 255 ARG A C 1
ATOM 1956 O O . ARG A 1 255 ? 32.852 18.522 46.734 1.00 12.29 255 ARG A O 1
ATOM 1964 N N . GLN A 1 256 ? 32.820 17.994 48.922 1.00 12.00 256 GLN A N 1
ATOM 1965 C CA . GLN A 1 256 ? 32.068 19.189 49.305 1.00 11.67 256 GLN A CA 1
ATOM 1966 C C . GLN A 1 256 ? 32.968 20.399 49.085 1.00 12.20 256 GLN A C 1
ATOM 1967 O O . GLN A 1 256 ? 32.540 21.427 48.556 1.00 10.95 256 GLN A O 1
ATOM 1973 N N . ALA A 1 257 ? 34.226 20.267 49.495 1.00 11.82 257 ALA A N 1
ATOM 1974 C CA . ALA A 1 257 ? 35.194 21.346 49.342 1.00 11.83 257 ALA A CA 1
ATOM 1975 C C . ALA A 1 257 ? 35.401 21.687 47.871 1.00 11.36 257 ALA A C 1
ATOM 1976 O O . ALA A 1 257 ? 35.405 22.860 47.492 1.00 11.08 257 ALA A O 1
ATOM 1978 N N . TRP A 1 258 ? 35.566 20.661 47.042 1.00 11.11 258 TRP A N 1
ATOM 1979 C CA . TRP A 1 258 ? 35.775 20.879 45.616 1.00 13.48 258 TRP A CA 1
ATOM 1980 C C . TRP A 1 258 ? 34.548 21.509 44.967 1.00 14.36 258 TRP A C 1
ATOM 1981 O O . TRP A 1 258 ? 34.669 22.424 44.152 1.00 13.87 258 TRP A O 1
ATOM 1992 N N . GLN A 1 259 ? 33.369 21.021 45.338 1.00 14.46 259 GLN A N 1
ATOM 1993 C CA . GLN A 1 259 ? 32.120 21.533 44.786 1.00 15.67 259 GLN A CA 1
ATOM 1994 C C . GLN A 1 259 ? 31.899 23.009 45.114 1.00 15.64 259 GLN A C 1
ATOM 1995 O O . GLN A 1 259 ? 31.496 23.790 44.248 1.00 13.85 259 GLN A O 1
ATOM 2001 N N . ALA A 1 260 ? 32.155 23.387 46.364 1.00 14.40 260 ALA A N 1
ATOM 2002 C CA . ALA A 1 260 ? 31.974 24.775 46.788 1.00 14.82 260 ALA A CA 1
ATOM 2003 C C . ALA A 1 260 ? 32.884 25.711 46.003 1.00 15.03 260 ALA A C 1
ATOM 2004 O O . ALA A 1 260 ? 32.468 26.799 45.592 1.00 15.45 260 ALA A O 1
ATOM 2006 N N . ALA A 1 261 ? 34.130 25.293 45.800 1.00 14.13 261 ALA A N 1
ATOM 2007 C CA . ALA A 1 261 ? 35.080 26.110 45.055 1.00 14.92 261 ALA A CA 1
ATOM 2008 C C . ALA A 1 261 ? 34.677 26.156 43.585 1.00 14.87 261 ALA A C 1
ATOM 2009 O O . ALA A 1 261 ? 34.749 27.207 42.941 1.00 14.21 261 ALA A O 1
ATOM 2011 N N . SER A 1 262 ? 34.244 25.015 43.060 1.00 14.92 262 SER A N 1
ATOM 2012 C CA . SER A 1 262 ? 33.827 24.928 41.662 1.00 17.43 262 SER A CA 1
ATOM 2013 C C . SER A 1 262 ? 32.633 25.838 41.394 1.00 18.31 262 SER A C 1
ATOM 2014 O O . SER A 1 262 ? 32.570 26.505 40.359 1.00 17.88 262 SER A O 1
ATOM 2017 N N . ALA A 1 263 ? 31.693 25.863 42.335 1.00 18.03 263 ALA A N 1
ATOM 2018 C CA . ALA A 1 263 ? 30.498 26.696 42.217 1.00 19.35 263 ALA A CA 1
ATOM 2019 C C . ALA A 1 263 ? 30.875 28.174 42.279 1.00 20.09 263 ALA A C 1
ATOM 2020 O O . ALA A 1 263 ? 30.311 29.001 41.559 1.00 21.14 263 ALA A O 1
ATOM 2022 N N . ALA A 1 264 ? 31.828 28.504 43.142 1.00 19.86 264 ALA A N 1
ATOM 2023 C CA . ALA A 1 264 ? 32.280 29.882 43.281 1.00 20.28 264 ALA A CA 1
ATOM 2024 C C . ALA A 1 264 ? 32.960 30.339 41.991 1.00 21.51 264 ALA A C 1
ATOM 2025 O O . ALA A 1 264 ? 32.823 31.492 41.576 1.00 21.23 264 ALA A O 1
ATOM 2027 N N . HIS A 1 265 ? 33.691 29.431 41.355 1.00 20.73 265 HIS A N 1
ATOM 2028 C CA . HIS A 1 265 ? 34.380 29.761 40.114 1.00 21.83 265 HIS A CA 1
ATOM 2029 C C . HIS A 1 265 ? 33.372 30.038 39.006 1.00 22.21 265 HIS A C 1
ATOM 2030 O O . HIS A 1 265 ? 33.538 30.976 38.222 1.00 21.58 265 HIS A O 1
ATOM 2037 N N . ALA A 1 266 ? 32.323 29.225 38.951 1.00 22.11 266 ALA A N 1
ATOM 2038 C CA . ALA A 1 266 ? 31.285 29.379 37.938 1.00 23.66 266 ALA A CA 1
ATOM 2039 C C . ALA A 1 266 ? 30.462 30.642 38.182 1.00 24.43 266 ALA A C 1
ATOM 2040 O O . ALA A 1 266 ? 29.939 31.244 37.244 1.00 24.10 266 ALA A O 1
ATOM 2042 N N . LEU A 1 267 ? 30.352 31.036 39.446 1.00 24.78 267 LEU A N 1
ATOM 2043 C CA . LEU A 1 267 ? 29.591 32.226 39.815 1.00 27.98 267 LEU A CA 1
ATOM 2044 C C . LEU A 1 267 ? 30.356 33.499 39.474 1.00 29.38 267 LEU A C 1
ATOM 2045 O O . LEU A 1 267 ? 29.767 34.494 39.053 1.00 31.03 267 LEU A O 1
ATOM 2050 N N . SER A 1 268 ? 31.671 33.455 39.654 1.00 30.40 268 SER A N 1
ATOM 2051 C CA . SER A 1 268 ? 32.528 34.604 39.388 1.00 31.85 268 SER A CA 1
ATOM 2052 C C . SER A 1 268 ? 32.617 34.975 37.913 1.00 33.11 268 SER A C 1
ATOM 2053 O O . SER A 1 268 ? 32.599 34.112 37.034 1.00 33.44 268 SER A O 1
ATOM 2056 N N . ARG A 1 269 ? 32.718 36.274 37.658 1.00 33.39 269 ARG A N 1
ATOM 2057 C CA . ARG A 1 269 ? 32.832 36.795 36.303 1.00 34.85 269 ARG A CA 1
ATOM 2058 C C . ARG A 1 269 ? 34.109 37.628 36.212 1.00 33.84 269 ARG A C 1
ATOM 2059 O O . ARG A 1 269 ? 34.345 38.327 35.226 1.00 34.34 269 ARG A O 1
ATOM 2067 N N . SER A 1 270 ? 34.928 37.538 37.256 1.00 32.19 270 SER A N 1
ATOM 2068 C CA . SER A 1 270 ? 36.188 38.268 37.337 1.00 30.10 270 SER A CA 1
ATOM 2069 C C . SER A 1 270 ? 37.379 37.354 37.077 1.00 30.18 270 SER A C 1
ATOM 2070 O O . SER A 1 270 ? 37.529 36.331 37.738 1.00 28.51 270 SER A O 1
ATOM 2073 N N . ASP A 1 271 ? 38.233 37.730 36.129 1.00 29.77 271 ASP A N 1
ATOM 2074 C CA . ASP A 1 271 ? 39.411 36.925 35.814 1.00 30.37 271 ASP A CA 1
ATOM 2075 C C . ASP A 1 271 ? 40.301 36.734 37.038 1.00 29.56 271 ASP A C 1
ATOM 2076 O O . ASP A 1 271 ? 40.831 35.646 37.266 1.00 28.66 271 ASP A O 1
ATOM 2081 N N . GLU A 1 272 ? 40.467 37.794 37.821 1.00 28.67 272 GLU A N 1
ATOM 2082 C CA . GLU A 1 272 ? 41.296 37.733 39.021 1.00 28.28 272 GLU A CA 1
ATOM 2083 C C . GLU A 1 272 ? 40.694 36.794 40.056 1.00 26.99 272 GLU A C 1
ATOM 2084 O O . GLU A 1 272 ? 41.407 36.022 40.694 1.00 24.60 272 GLU A O 1
ATOM 2090 N N . ALA A 1 273 ? 39.378 36.866 40.224 1.00 26.09 273 ALA A N 1
ATOM 2091 C CA . ALA A 1 273 ? 38.691 36.012 41.182 1.00 25.06 273 ALA A CA 1
ATOM 2092 C C . ALA A 1 273 ? 38.776 34.559 40.724 1.00 23.88 273 ALA A C 1
ATOM 2093 O O . ALA A 1 273 ? 39.057 33.666 41.521 1.00 23.84 273 ALA A O 1
ATOM 2095 N N . ARG A 1 274 ? 38.532 34.329 39.437 1.00 23.53 274 ARG A N 1
ATOM 2096 C CA . ARG A 1 274 ? 38.584 32.980 38.877 1.00 23.59 274 ARG A CA 1
ATOM 2097 C C . ARG A 1 274 ? 39.966 32.382 39.110 1.00 22.21 274 ARG A C 1
ATOM 2098 O O . ARG A 1 274 ? 40.094 31.215 39.482 1.00 21.11 274 ARG A O 1
ATOM 2106 N N . ASN A 1 275 ? 41.000 33.185 38.888 1.00 20.50 275 ASN A N 1
ATOM 2107 C CA . ASN A 1 275 ? 42.368 32.724 39.092 1.00 20.80 275 ASN A CA 1
ATOM 2108 C C . ASN A 1 275 ? 42.594 32.344 40.553 1.00 20.06 275 ASN A C 1
ATOM 2109 O O . ASN A 1 275 ? 43.190 31.306 40.845 1.00 20.25 275 ASN A O 1
ATOM 2114 N N . SER A 1 276 ? 42.121 33.189 41.465 1.00 18.35 276 SER A N 1
ATOM 2115 C CA . SER A 1 276 ? 42.281 32.934 42.893 1.00 17.95 276 SER A CA 1
ATOM 2116 C C . SER A 1 276 ? 41.648 31.609 43.277 1.00 17.27 276 SER A C 1
ATOM 2117 O O . SER A 1 276 ? 42.223 30.841 44.043 1.00 15.97 276 SER A O 1
ATOM 2120 N N . ILE A 1 277 ? 40.463 31.347 42.740 1.00 16.16 277 ILE A N 1
ATOM 2121 C CA . ILE A 1 277 ? 39.756 30.108 43.030 1.00 16.63 277 ILE A CA 1
ATOM 2122 C C . ILE A 1 277 ? 40.502 28.898 42.461 1.00 17.70 277 ILE A C 1
ATOM 2123 O O . ILE A 1 277 ? 40.572 27.851 43.106 1.00 18.01 277 ILE A O 1
ATOM 2128 N N . ARG A 1 278 ? 41.065 29.043 41.263 1.00 16.95 278 ARG A N 1
ATOM 2129 C CA . ARG A 1 278 ? 41.822 27.957 40.641 1.00 18.07 278 ARG A CA 1
ATOM 2130 C C . ARG A 1 278 ? 43.058 27.648 41.488 1.00 17.52 278 ARG A C 1
ATOM 2131 O O . ARG A 1 278 ? 43.452 26.491 41.633 1.00 16.83 278 ARG A O 1
ATOM 2139 N N . VAL A 1 279 ? 43.676 28.691 42.033 1.00 15.43 279 VAL A N 1
ATOM 2140 C CA . VAL A 1 279 ? 44.862 28.512 42.855 1.00 14.69 279 VAL A CA 1
ATOM 2141 C C . VAL A 1 279 ? 44.508 27.752 44.133 1.00 15.46 279 VAL A C 1
ATOM 2142 O O . VAL A 1 279 ? 45.265 26.888 44.582 1.00 15.34 279 VAL A O 1
ATOM 2146 N N . TRP A 1 280 ? 43.355 28.056 44.718 1.00 13.88 280 TRP A N 1
ATOM 2147 C CA . TRP A 1 280 ? 42.960 27.349 45.929 1.00 14.12 280 TRP A CA 1
ATOM 2148 C C . TRP A 1 280 ? 42.708 25.885 45.586 1.00 14.15 280 TRP A C 1
ATOM 2149 O O . TRP A 1 280 ? 43.101 24.987 46.331 1.00 13.04 280 TRP A O 1
ATOM 2160 N N . GLN A 1 281 ? 42.043 25.647 44.458 1.00 14.27 281 GLN A N 1
ATOM 2161 C CA . GLN A 1 281 ? 41.757 24.283 44.038 1.00 13.96 281 GLN A CA 1
ATOM 2162 C C . GLN A 1 281 ? 43.050 23.505 43.854 1.00 15.19 281 GLN A C 1
ATOM 2163 O O . GLN A 1 281 ? 43.121 22.318 44.173 1.00 13.97 281 GLN A O 1
ATOM 2169 N N . GLN A 1 282 ? 44.084 24.169 43.349 1.00 13.86 282 GLN A N 1
ATOM 2170 C CA . GLN A 1 282 ? 45.343 23.473 43.151 1.00 14.29 282 GLN A CA 1
ATOM 2171 C C . GLN A 1 282 ? 46.003 23.108 44.477 1.00 13.56 282 GLN A C 1
ATOM 2172 O O . GLN A 1 282 ? 46.812 22.182 44.533 1.00 13.33 282 GLN A O 1
ATOM 2178 N N . GLU A 1 283 ? 45.668 23.827 45.547 1.00 12.95 283 GLU A N 1
ATOM 2179 C CA . GLU A 1 283 ? 46.242 23.496 46.848 1.00 14.30 283 GLU A CA 1
ATOM 2180 C C . GLU A 1 283 ? 45.698 22.130 47.247 1.00 13.71 283 GLU A C 1
ATOM 2181 O O . GLU A 1 283 ? 46.383 21.341 47.903 1.00 13.35 283 GLU A O 1
ATOM 2187 N N . LEU A 1 284 ? 44.462 21.850 46.843 1.00 10.81 284 LEU A N 1
ATOM 2188 C CA . LEU A 1 284 ? 43.864 20.560 47.147 1.00 10.62 284 LEU A CA 1
ATOM 2189 C C . LEU A 1 284 ? 44.613 19.496 46.349 1.00 10.25 284 LEU A C 1
ATOM 2190 O O . LEU A 1 284 ? 44.686 18.338 46.754 1.00 10.51 284 LEU A O 1
ATOM 2195 N N . ALA A 1 285 ? 45.171 19.901 45.210 1.00 11.42 285 ALA A N 1
ATOM 2196 C CA . ALA A 1 285 ? 45.935 18.992 44.361 1.00 10.60 285 ALA A CA 1
ATOM 2197 C C . ALA A 1 285 ? 47.258 18.663 45.040 1.00 11.19 285 ALA A C 1
ATOM 2198 O O . ALA A 1 285 ? 47.703 17.516 45.019 1.00 11.12 285 ALA A O 1
ATOM 2200 N N . TRP A 1 286 ? 47.892 19.673 45.632 1.00 10.64 286 TRP A N 1
ATOM 2201 C CA . TRP A 1 286 ? 49.154 19.457 46.339 1.00 10.30 286 TRP A CA 1
ATOM 2202 C C . TRP A 1 286 ? 48.910 18.495 47.491 1.00 9.91 286 TRP A C 1
ATOM 2203 O O . TRP A 1 286 ? 49.746 17.642 47.803 1.00 8.62 286 TRP A O 1
ATOM 2214 N N . ARG A 1 287 ? 47.753 18.645 48.127 1.00 9.91 287 ARG A N 1
ATOM 2215 C CA . ARG A 1 287 ? 47.373 17.775 49.227 1.00 9.96 287 ARG A CA 1
ATOM 2216 C C . ARG A 1 287 ? 47.373 16.321 48.741 1.00 10.81 287 ARG A C 1
ATOM 2217 O O . ARG A 1 287 ? 47.937 15.443 49.392 1.00 9.56 287 ARG A O 1
ATOM 2225 N N . GLU A 1 288 ? 46.751 16.067 47.592 1.00 10.06 288 GLU A N 1
ATOM 2226 C CA . GLU A 1 288 ? 46.703 14.707 47.067 1.00 9.17 288 GLU A CA 1
ATOM 2227 C C . GLU A 1 288 ? 48.087 14.241 46.608 1.00 8.79 288 GLU A C 1
ATOM 2228 O O . GLU A 1 288 ? 48.423 13.069 46.739 1.00 9.47 288 GLU A O 1
ATOM 2234 N N . PHE A 1 289 ? 48.900 15.159 46.088 1.00 9.82 289 PHE A N 1
ATOM 2235 C CA . PHE A 1 289 ? 50.242 14.793 45.644 1.00 9.24 289 PHE A CA 1
ATOM 2236 C C . PHE A 1 289 ? 51.023 14.174 46.802 1.00 9.40 289 PHE A C 1
ATOM 2237 O O . PHE A 1 289 ? 51.616 13.102 46.664 1.00 7.03 289 PHE A O 1
ATOM 2245 N N . TYR A 1 290 ? 51.019 14.847 47.949 1.00 9.18 290 TYR A N 1
ATOM 2246 C CA . TYR A 1 290 ? 51.737 14.336 49.110 1.00 10.16 290 TYR A CA 1
ATOM 2247 C C . TYR A 1 290 ? 51.089 13.086 49.710 1.00 8.77 290 TYR A C 1
ATOM 2248 O O . TYR A 1 290 ? 51.790 12.196 50.187 1.00 9.00 290 TYR A O 1
ATOM 2257 N N . GLN A 1 291 ? 49.760 13.010 49.697 1.00 9.39 291 GLN A N 1
ATOM 2258 C CA . GLN A 1 291 ? 49.097 11.828 50.244 1.00 8.74 291 GLN A CA 1
ATOM 2259 C C . GLN A 1 291 ? 49.370 10.622 49.343 1.00 9.03 291 GLN A C 1
ATOM 2260 O O . GLN A 1 291 ? 49.655 9.525 49.832 1.00 9.88 291 GLN A O 1
ATOM 2266 N N . HIS A 1 292 ? 49.288 10.820 48.031 1.00 8.77 292 HIS A N 1
ATOM 2267 C CA . HIS A 1 292 ? 49.563 9.727 47.107 1.00 8.64 292 HIS A CA 1
ATOM 2268 C C . HIS A 1 292 ? 51.018 9.302 47.244 1.00 9.15 292 HIS A C 1
ATOM 2269 O O . HIS A 1 292 ? 51.337 8.120 47.138 1.00 7.75 292 HIS A O 1
ATOM 2276 N N . ALA A 1 293 ? 51.908 10.265 47.470 1.00 8.19 293 ALA A N 1
ATOM 2277 C CA . ALA A 1 293 ? 53.322 9.939 47.611 1.00 9.05 293 ALA A CA 1
ATOM 2278 C C . ALA A 1 293 ? 53.551 9.058 48.831 1.00 9.06 293 ALA A C 1
ATOM 2279 O O . ALA A 1 293 ? 54.274 8.064 48.766 1.00 9.74 293 ALA A O 1
ATOM 2281 N N . LEU A 1 294 ? 52.934 9.421 49.949 1.00 9.28 294 LEU A N 1
ATOM 2282 C CA . LEU A 1 294 ? 53.103 8.637 51.161 1.00 10.10 294 LEU A CA 1
ATOM 2283 C C . LEU A 1 294 ? 52.572 7.221 50.936 1.00 9.92 294 LEU A C 1
ATOM 2284 O O . LEU A 1 294 ? 53.161 6.241 51.390 1.00 8.91 294 LEU A O 1
ATOM 2289 N N . TYR A 1 295 ? 51.464 7.121 50.214 1.00 10.29 295 TYR A N 1
ATOM 2290 C CA . TYR A 1 295 ? 50.865 5.821 49.928 1.00 10.73 295 TYR A CA 1
ATOM 2291 C C . TYR A 1 295 ? 51.793 4.952 49.080 1.00 11.10 295 TYR A C 1
ATOM 2292 O O . TYR A 1 295 ? 52.045 3.787 49.409 1.00 11.32 295 TYR A O 1
ATOM 2301 N N . HIS A 1 296 ? 52.297 5.525 47.988 1.00 10.44 296 HIS A N 1
ATOM 2302 C CA . HIS A 1 296 ? 53.170 4.801 47.067 1.00 11.38 296 HIS A CA 1
ATOM 2303 C C . HIS A 1 296 ? 54.589 4.584 47.571 1.00 12.56 296 HIS A C 1
ATOM 2304 O O . HIS A 1 296 ? 55.223 3.578 47.243 1.00 12.77 296 HIS A O 1
ATOM 2311 N N . PHE A 1 297 ? 55.086 5.528 48.360 1.00 12.62 297 PHE A N 1
ATOM 2312 C CA . PHE A 1 297 ? 56.442 5.454 48.896 1.00 13.37 297 PHE A CA 1
ATOM 2313 C C . PHE A 1 297 ? 56.388 5.639 50.408 1.00 13.41 297 PHE A C 1
ATOM 2314 O O . PHE A 1 297 ? 56.790 6.682 50.931 1.00 13.38 297 PHE A O 1
ATOM 2322 N N . PRO A 1 298 ? 55.895 4.626 51.132 1.00 14.02 298 PRO A N 1
ATOM 2323 C CA . PRO A 1 298 ? 55.796 4.712 52.591 1.00 13.49 298 PRO A CA 1
ATOM 2324 C C . PRO A 1 298 ? 57.096 4.999 53.340 1.00 13.64 298 PRO A C 1
ATOM 2325 O O . PRO A 1 298 ? 57.058 5.516 54.452 1.00 12.88 298 PRO A O 1
ATOM 2329 N N . SER A 1 299 ? 58.241 4.683 52.738 1.00 13.61 299 SER A N 1
ATOM 2330 C CA . SER A 1 299 ? 59.517 4.937 53.405 1.00 13.15 299 SER A CA 1
ATOM 2331 C C . SER A 1 299 ? 59.758 6.434 53.608 1.00 13.11 299 SER A C 1
ATOM 2332 O O . SER A 1 299 ? 60.650 6.833 54.360 1.00 13.82 299 SER A O 1
ATOM 2335 N N . LEU A 1 300 ? 58.967 7.269 52.941 1.00 11.44 300 LEU A N 1
ATOM 2336 C CA . LEU A 1 300 ? 59.110 8.713 53.110 1.00 10.88 300 LEU A CA 1
ATOM 2337 C C . LEU A 1 300 ? 58.965 9.074 54.588 1.00 10.25 300 LEU A C 1
ATOM 2338 O O . LEU A 1 300 ? 59.611 9.997 55.081 1.00 10.16 300 LEU A O 1
ATOM 2343 N N . ALA A 1 301 ? 58.114 8.336 55.293 1.00 9.56 301 ALA A N 1
ATOM 2344 C CA . ALA A 1 301 ? 57.866 8.608 56.705 1.00 12.14 301 ALA A CA 1
ATOM 2345 C C . ALA A 1 301 ? 59.084 8.381 57.594 1.00 12.60 301 ALA A C 1
ATOM 2346 O O . ALA A 1 301 ? 59.163 8.923 58.697 1.00 14.33 301 ALA A O 1
ATOM 2348 N N . ASP A 1 302 ? 60.033 7.591 57.112 1.00 12.85 302 ASP A N 1
ATOM 2349 C CA . ASP A 1 302 ? 61.223 7.288 57.897 1.00 15.17 302 ASP A CA 1
ATOM 2350 C C . ASP A 1 302 ? 62.197 8.452 58.048 1.00 15.16 302 ASP A C 1
ATOM 2351 O O . ASP A 1 302 ? 63.012 8.461 58.971 1.00 15.14 302 ASP A O 1
ATOM 2356 N N . GLY A 1 303 ? 62.114 9.426 57.145 1.00 14.07 303 GLY A N 1
ATOM 2357 C CA . GLY A 1 303 ? 63.008 10.572 57.199 1.00 14.64 303 GLY A CA 1
ATOM 2358 C C . GLY A 1 303 ? 63.546 10.925 55.822 1.00 15.34 303 GLY A C 1
ATOM 2359 O O . GLY A 1 303 ? 62.970 10.498 54.822 1.00 17.12 303 GLY A O 1
ATOM 2360 N N . PRO A 1 304 ? 64.643 11.699 55.726 1.00 16.17 304 PRO A N 1
ATOM 2361 C CA . PRO A 1 304 ? 65.211 12.073 54.425 1.00 16.34 304 PRO A CA 1
ATOM 2362 C C . PRO A 1 304 ? 65.167 10.899 53.456 1.00 17.95 304 PRO A C 1
ATOM 2363 O O . PRO A 1 304 ? 65.741 9.840 53.706 1.00 19.14 304 PRO A O 1
ATOM 2367 N N . TYR A 1 305 ? 64.478 11.114 52.342 1.00 17.28 305 TYR A N 1
ATOM 2368 C CA . TYR A 1 305 ? 64.254 10.094 51.328 1.00 17.46 305 TYR A CA 1
ATOM 2369 C C . TYR A 1 305 ? 65.362 9.855 50.307 1.00 17.59 305 TYR A C 1
ATOM 2370 O O . TYR A 1 305 ? 65.811 8.721 50.128 1.00 18.29 305 TYR A O 1
ATOM 2379 N N . ARG A 1 306 ? 65.792 10.909 49.623 1.00 17.53 306 ARG A N 1
ATOM 2380 C CA . ARG A 1 306 ? 66.837 10.770 48.615 1.00 18.16 306 ARG A CA 1
ATOM 2381 C C . ARG A 1 306 ? 68.149 10.294 49.246 1.00 19.05 306 ARG A C 1
ATOM 2382 O O . ARG A 1 306 ? 68.488 10.682 50.363 1.00 17.90 306 ARG A O 1
ATOM 2390 N N . SER A 1 307 ? 68.875 9.440 48.527 1.00 19.15 307 SER A N 1
ATOM 2391 C CA . SER A 1 307 ? 70.126 8.865 49.026 1.00 21.16 307 SER A CA 1
ATOM 2392 C C . SER A 1 307 ? 71.131 9.843 49.639 1.00 20.11 307 SER A C 1
ATOM 2393 O O . SER A 1 307 ? 71.665 9.589 50.718 1.00 20.21 307 SER A O 1
ATOM 2396 N N . LEU A 1 308 ? 71.395 10.951 48.956 1.00 20.07 308 LEU A N 1
ATOM 2397 C CA . LEU A 1 308 ? 72.344 11.940 49.462 1.00 19.71 308 LEU A CA 1
ATOM 2398 C C . LEU A 1 308 ? 71.956 12.410 50.860 1.00 19.90 308 LEU A C 1
ATOM 2399 O O . LEU A 1 308 ? 72.784 12.441 51.774 1.00 18.53 308 LEU A O 1
ATOM 2404 N N . TRP A 1 309 ? 70.687 12.772 51.015 1.00 18.90 309 TRP A N 1
ATOM 2405 C CA . TRP A 1 309 ? 70.185 13.275 52.283 1.00 18.99 309 TRP A CA 1
ATOM 2406 C C . TRP A 1 309 ? 70.130 12.282 53.430 1.00 19.55 309 TRP A C 1
ATOM 2407 O O . TRP A 1 309 ? 70.032 12.683 54.588 1.00 21.23 309 TRP A O 1
ATOM 2418 N N . GLN A 1 310 ? 70.200 10.993 53.119 1.00 20.01 310 GLN A N 1
ATOM 2419 C CA . GLN A 1 310 ? 70.188 9.971 54.161 1.00 21.16 310 GLN A CA 1
ATOM 2420 C C . GLN A 1 310 ? 71.551 9.965 54.843 1.00 21.21 310 GLN A C 1
ATOM 2421 O O . GLN A 1 310 ? 71.728 9.355 55.900 1.00 19.13 310 GLN A O 1
ATOM 2427 N N . GLN A 1 311 ? 72.506 10.657 54.227 1.00 20.34 311 GLN A N 1
ATOM 2428 C CA . GLN A 1 311 ? 73.871 10.729 54.736 1.00 20.70 311 GLN A CA 1
ATOM 2429 C C . GLN A 1 311 ? 74.286 12.139 55.155 1.00 19.96 311 GLN A C 1
ATOM 2430 O O . GLN A 1 311 ? 75.448 12.357 55.503 1.00 19.76 311 GLN A O 1
ATOM 2436 N N . PHE A 1 312 ? 73.360 13.095 55.126 1.00 17.18 312 PHE A N 1
ATOM 2437 C CA . PHE A 1 312 ? 73.718 14.464 55.490 1.00 16.98 312 PHE A CA 1
ATOM 2438 C C . PHE A 1 312 ? 74.245 14.568 56.916 1.00 16.17 312 PHE A C 1
ATOM 2439 O O . PHE A 1 312 ? 73.639 14.050 57.856 1.00 17.00 312 PHE A O 1
ATOM 2447 N N . PRO A 1 313 ? 75.382 15.258 57.094 1.00 15.80 313 PRO A N 1
ATOM 2448 C CA . PRO A 1 313 ? 76.001 15.434 58.410 1.00 15.70 313 PRO A CA 1
ATOM 2449 C C . PRO A 1 313 ? 75.325 16.486 59.287 1.00 15.00 313 PRO A C 1
ATOM 2450 O O . PRO A 1 313 ? 75.903 17.536 59.561 1.00 14.25 313 PRO A O 1
ATOM 2454 N N . TRP A 1 314 ? 74.101 16.200 59.726 1.00 13.48 314 TRP A N 1
ATOM 2455 C CA . TRP A 1 314 ? 73.365 17.123 60.584 1.00 13.41 314 TRP A CA 1
ATOM 2456 C C . TRP A 1 314 ? 74.224 17.460 61.798 1.00 13.66 314 TRP A C 1
ATOM 2457 O O . TRP A 1 314 ? 74.837 16.573 62.387 1.00 15.77 314 TRP A O 1
ATOM 2468 N N . GLU A 1 315 ? 74.263 18.734 62.173 1.00 14.69 315 GLU A N 1
ATOM 2469 C CA . GLU A 1 315 ? 75.065 19.163 63.316 1.00 14.46 315 GLU A CA 1
ATOM 2470 C C . GLU A 1 315 ? 74.369 18.840 64.638 1.00 14.36 315 GLU A C 1
ATOM 2471 O O . GLU A 1 315 ? 75.015 18.489 65.622 1.00 13.43 315 GLU A O 1
ATOM 2477 N N . ASN A 1 316 ? 73.050 18.978 64.650 1.00 12.85 316 ASN A N 1
ATOM 2478 C CA . ASN A 1 316 ? 72.228 18.662 65.815 1.00 13.78 316 ASN A CA 1
ATOM 2479 C C . ASN A 1 316 ? 72.588 19.257 67.179 1.00 14.34 316 ASN A C 1
ATOM 2480 O O . ASN A 1 316 ? 72.673 18.534 68.175 1.00 12.75 316 ASN A O 1
ATOM 2485 N N . ARG A 1 317 ? 72.789 20.569 67.233 1.00 12.86 317 ARG A N 1
ATOM 2486 C CA . ARG A 1 317 ? 73.073 21.220 68.510 1.00 13.24 317 ARG A CA 1
ATOM 2487 C C . ARG A 1 317 ? 71.718 21.349 69.210 1.00 13.60 317 ARG A C 1
ATOM 2488 O O . ARG A 1 317 ? 70.880 22.159 68.818 1.00 13.50 317 ARG A O 1
ATOM 2496 N N . GLU A 1 318 ? 71.501 20.535 70.238 1.00 14.30 318 GLU A N 1
ATOM 2497 C CA . GLU A 1 318 ? 70.234 20.545 70.961 1.00 14.60 318 GLU A CA 1
ATOM 2498 C C . GLU A 1 318 ? 69.814 21.938 71.425 1.00 14.67 318 GLU A C 1
ATOM 2499 O O . GLU A 1 318 ? 68.653 22.310 71.302 1.00 13.46 318 GLU A O 1
ATOM 2505 N N . ALA A 1 319 ? 70.758 22.709 71.957 1.00 14.87 319 ALA A N 1
ATOM 2506 C CA . ALA A 1 319 ? 70.447 24.048 72.439 1.00 14.34 319 ALA A CA 1
ATOM 2507 C C . ALA A 1 319 ? 69.787 24.909 71.362 1.00 13.67 319 ALA A C 1
ATOM 2508 O O . ALA A 1 319 ? 68.922 25.729 71.666 1.00 12.37 319 ALA A O 1
ATOM 2510 N N . LEU A 1 320 ? 70.203 24.733 70.110 1.00 14.13 320 LEU A N 1
ATOM 2511 C CA . LEU A 1 320 ? 69.622 25.511 69.018 1.00 14.83 320 LEU A CA 1
ATOM 2512 C C . LEU A 1 320 ? 68.199 25.037 68.752 1.00 13.83 320 LEU A C 1
ATOM 2513 O O . LEU A 1 320 ? 67.298 25.845 68.526 1.00 13.19 320 LEU A O 1
ATOM 2518 N N . PHE A 1 321 ? 67.996 23.724 68.780 1.00 14.85 321 PHE A N 1
ATOM 2519 C CA . PHE A 1 321 ? 66.662 23.181 68.561 1.00 13.41 321 PHE A CA 1
ATOM 2520 C C . PHE A 1 321 ? 65.728 23.684 69.657 1.00 13.78 321 PHE A C 1
ATOM 2521 O O . PHE A 1 321 ? 64.613 24.129 69.386 1.00 13.78 321 PHE A O 1
ATOM 2529 N N . THR A 1 322 ? 66.188 23.617 70.901 1.00 14.55 322 THR A N 1
ATOM 2530 C CA . THR A 1 322 ? 65.376 24.060 72.026 1.00 14.24 322 THR A CA 1
ATOM 2531 C C . THR A 1 322 ? 64.931 25.508 71.864 1.00 13.94 322 THR A C 1
ATOM 2532 O O . THR A 1 322 ? 63.758 25.824 72.066 1.00 13.85 322 THR A O 1
ATOM 2536 N N . ALA A 1 323 ? 65.858 26.387 71.492 1.00 14.48 323 ALA A N 1
ATOM 2537 C CA . ALA A 1 323 ? 65.520 27.795 71.302 1.00 13.21 323 ALA A CA 1
ATOM 2538 C C . ALA A 1 323 ? 64.460 27.939 70.210 1.00 12.99 323 ALA A C 1
ATOM 2539 O O . ALA A 1 323 ? 63.549 28.757 70.322 1.00 12.46 323 ALA A O 1
ATOM 2541 N N . TRP A 1 324 ? 64.590 27.146 69.152 1.00 13.07 324 TRP A N 1
ATOM 2542 C CA . TRP A 1 324 ? 63.635 27.177 68.049 1.00 13.43 324 TRP A CA 1
ATOM 2543 C C . TRP A 1 324 ? 62.239 26.809 68.572 1.00 13.25 324 TRP A C 1
ATOM 2544 O O . TRP A 1 324 ? 61.254 27.483 68.262 1.00 12.67 324 TRP A O 1
ATOM 2555 N N . THR A 1 325 ? 62.156 25.754 69.381 1.00 13.60 325 THR A N 1
ATOM 2556 C CA . THR A 1 325 ? 60.864 25.326 69.918 1.00 14.87 325 THR A CA 1
ATOM 2557 C C . THR A 1 325 ? 60.238 26.345 70.867 1.00 15.62 325 THR A C 1
ATOM 2558 O O . THR A 1 325 ? 59.013 26.413 70.993 1.00 15.30 325 THR A O 1
ATOM 2562 N N . GLN A 1 326 ? 61.072 27.141 71.529 1.00 15.29 326 GLN A N 1
ATOM 2563 C CA . GLN A 1 326 ? 60.573 28.127 72.483 1.00 16.83 326 GLN A CA 1
ATOM 2564 C C . GLN A 1 326 ? 60.461 29.542 71.925 1.00 16.79 326 GLN A C 1
ATOM 2565 O O . GLN A 1 326 ? 60.268 30.498 72.680 1.00 16.47 326 GLN A O 1
ATOM 2571 N N . ALA A 1 327 ? 60.570 29.671 70.606 1.00 16.37 327 ALA A N 1
ATOM 2572 C CA . ALA A 1 327 ? 60.484 30.970 69.945 1.00 15.38 327 ALA A CA 1
ATOM 2573 C C . ALA A 1 327 ? 61.489 31.946 70.557 1.00 15.62 327 ALA A C 1
ATOM 2574 O O . ALA A 1 327 ? 61.157 33.093 70.869 1.00 15.13 327 ALA A O 1
ATOM 2576 N N . GLN A 1 328 ? 62.719 31.471 70.725 1.00 14.10 328 GLN A N 1
ATOM 2577 C CA . GLN A 1 328 ? 63.799 32.272 71.288 1.00 15.75 328 GLN A CA 1
ATOM 2578 C C . GLN A 1 328 ? 64.999 32.279 70.344 1.00 15.61 328 GLN A C 1
ATOM 2579 O O . GLN A 1 328 ? 66.146 32.276 70.790 1.00 14.40 328 GLN A O 1
ATOM 2585 N N . THR A 1 329 ? 64.730 32.290 69.040 1.00 16.18 329 THR A N 1
ATOM 2586 C CA . THR A 1 329 ? 65.796 32.283 68.043 1.00 16.33 329 THR A CA 1
ATOM 2587 C C . THR A 1 329 ? 66.413 33.661 67.840 1.00 15.94 329 THR A C 1
ATOM 2588 O O . THR A 1 329 ? 67.538 33.776 67.366 1.00 16.96 329 THR A O 1
ATOM 2592 N N . GLY A 1 330 ? 65.674 34.706 68.188 1.00 16.97 330 GLY A N 1
ATOM 2593 C CA . GLY A 1 330 ? 66.201 36.045 68.001 1.00 16.61 330 GLY A CA 1
ATOM 2594 C C . GLY A 1 330 ? 65.876 36.562 66.612 1.00 16.60 330 GLY A C 1
ATOM 2595 O O . GLY A 1 330 ? 66.267 37.673 66.248 1.00 17.82 330 GLY A O 1
ATOM 2596 N N . TYR A 1 331 ? 65.191 35.736 65.822 1.00 14.87 331 TYR A N 1
ATOM 2597 C CA . TYR A 1 331 ? 64.763 36.112 64.476 1.00 15.52 331 TYR A CA 1
ATOM 2598 C C . TYR A 1 331 ? 63.260 36.323 64.613 1.00 16.40 331 TYR A C 1
ATOM 2599 O O . TYR A 1 331 ? 62.495 35.357 64.697 1.00 16.36 331 TYR A O 1
ATOM 2608 N N . PRO A 1 332 ? 62.817 37.592 64.646 1.00 15.61 332 PRO A N 1
ATOM 2609 C CA . PRO A 1 332 ? 61.403 37.951 64.789 1.00 15.40 332 PRO A CA 1
ATOM 2610 C C . PRO A 1 332 ? 60.389 37.158 63.964 1.00 14.58 332 PRO A C 1
ATOM 2611 O O . PRO A 1 332 ? 59.414 36.647 64.515 1.00 12.67 332 PRO A O 1
ATOM 2615 N N . ILE A 1 333 ? 60.608 37.053 62.657 1.00 13.48 333 ILE A N 1
ATOM 2616 C CA . ILE A 1 333 ? 59.664 36.326 61.813 1.00 14.14 333 ILE A CA 1
ATOM 2617 C C . ILE A 1 333 ? 59.536 34.868 62.245 1.00 14.17 333 ILE A C 1
ATOM 2618 O O . ILE A 1 333 ? 58.439 34.303 62.236 1.00 14.53 333 ILE A O 1
ATOM 2623 N N . VAL A 1 334 ? 60.652 34.270 62.646 1.00 13.46 334 VAL A N 1
ATOM 2624 C CA . VAL A 1 334 ? 60.653 32.879 63.087 1.00 13.87 334 VAL A CA 1
ATOM 2625 C C . VAL A 1 334 ? 59.981 32.722 64.452 1.00 15.50 334 VAL A C 1
ATOM 2626 O O . VAL A 1 334 ? 59.147 31.834 64.637 1.00 14.34 334 VAL A O 1
ATOM 2630 N N . ASP A 1 335 ? 60.331 33.588 65.403 1.00 13.69 335 ASP A N 1
ATOM 2631 C CA . ASP A 1 335 ? 59.755 33.506 66.744 1.00 14.54 335 ASP A CA 1
ATOM 2632 C C . ASP A 1 335 ? 58.261 33.807 66.786 1.00 13.60 335 ASP A C 1
ATOM 2633 O O . ASP A 1 335 ? 57.515 33.188 67.551 1.00 14.07 335 ASP A O 1
ATOM 2638 N N . ALA A 1 336 ? 57.818 34.761 65.975 1.00 13.22 336 ALA A N 1
ATOM 2639 C CA . ALA A 1 336 ? 56.402 35.094 65.937 1.00 13.65 336 ALA A CA 1
ATOM 2640 C C . ALA A 1 336 ? 55.649 33.854 65.450 1.00 13.28 336 ALA A C 1
ATOM 2641 O O . ALA A 1 336 ? 54.584 33.519 65.966 1.00 13.75 336 ALA A O 1
ATOM 2643 N N . ALA A 1 337 ? 56.223 33.169 64.464 1.00 12.43 337 ALA A N 1
ATOM 2644 C CA . ALA A 1 337 ? 55.607 31.969 63.904 1.00 12.56 337 ALA A CA 1
ATOM 2645 C C . ALA A 1 337 ? 55.577 30.825 64.911 1.00 13.03 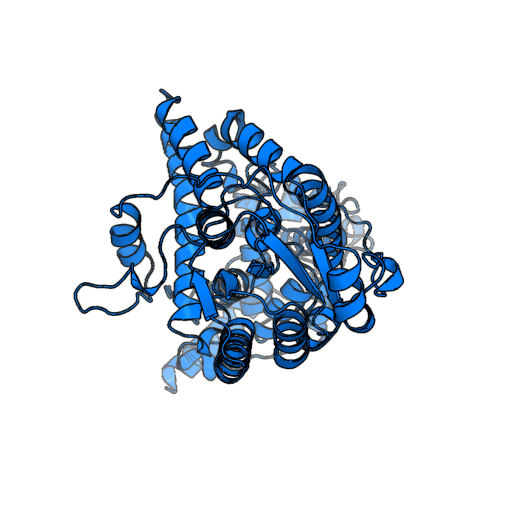337 ALA A C 1
ATOM 2646 O O . ALA A 1 337 ? 54.557 30.146 65.065 1.00 13.36 337 ALA A O 1
ATOM 2648 N N . MET A 1 338 ? 56.694 30.600 65.594 1.00 14.41 338 MET A N 1
ATOM 2649 C CA . MET A 1 338 ? 56.750 29.525 66.575 1.00 14.18 338 MET A CA 1
ATOM 2650 C C . MET A 1 338 ? 55.802 29.808 67.733 1.00 15.68 338 MET A C 1
ATOM 2651 O O . MET A 1 338 ? 55.221 28.888 68.312 1.00 14.85 338 MET A O 1
ATOM 2656 N N . ARG A 1 339 ? 55.636 31.082 68.068 1.00 15.95 339 ARG A N 1
ATOM 2657 C CA . ARG A 1 339 ? 54.724 31.455 69.140 1.00 17.87 339 ARG A CA 1
ATOM 2658 C C . ARG A 1 339 ? 53.291 31.162 68.706 1.00 16.29 339 ARG A C 1
ATOM 2659 O O . ARG A 1 339 ? 52.502 30.632 69.483 1.00 17.41 339 ARG A O 1
ATOM 2667 N N . GLN A 1 340 ? 52.957 31.491 67.461 1.00 15.20 340 GLN A N 1
ATOM 2668 C CA . GLN A 1 340 ? 51.608 31.229 66.965 1.00 14.65 340 GLN A CA 1
ATOM 2669 C C . GLN A 1 340 ? 51.304 29.732 67.049 1.00 13.82 340 GLN A C 1
ATOM 2670 O O . GLN A 1 340 ? 50.196 29.331 67.414 1.00 13.95 340 GLN A O 1
ATOM 2676 N N . LEU A 1 341 ? 52.292 28.911 66.713 1.00 11.82 341 LEU A N 1
ATOM 2677 C CA . LEU A 1 341 ? 52.123 27.459 66.751 1.00 12.02 341 LEU A CA 1
ATOM 2678 C C . LEU A 1 341 ? 51.857 26.929 68.158 1.00 12.53 341 LEU A C 1
ATOM 2679 O O . LEU A 1 341 ? 50.861 26.240 68.398 1.00 12.52 341 LEU A O 1
ATOM 2684 N N . THR A 1 342 ? 52.741 27.248 69.095 1.00 14.39 342 THR A N 1
ATOM 2685 C CA . THR A 1 342 ? 52.561 26.755 70.453 1.00 15.26 342 THR A CA 1
ATOM 2686 C C . THR A 1 342 ? 51.330 27.322 71.150 1.00 15.58 342 THR A C 1
ATOM 2687 O O . THR A 1 342 ? 50.700 26.637 71.954 1.00 15.87 342 THR A O 1
ATOM 2691 N N . GLU A 1 343 ? 50.963 28.556 70.832 1.00 15.66 343 GLU A N 1
ATOM 2692 C CA . GLU A 1 343 ? 49.811 29.162 71.482 1.00 16.42 343 GLU A CA 1
ATOM 2693 C C . GLU A 1 343 ? 48.458 28.859 70.839 1.00 15.18 343 GLU A C 1
ATOM 2694 O O . GLU A 1 343 ? 47.432 28.895 71.523 1.00 16.10 343 GLU A O 1
ATOM 2700 N N . THR A 1 344 ? 48.437 28.551 69.544 1.00 14.18 344 THR A N 1
ATOM 2701 C CA . THR A 1 344 ? 47.162 28.291 68.882 1.00 13.26 344 THR A CA 1
ATOM 2702 C C . THR A 1 344 ? 47.065 26.997 68.073 1.00 13.52 344 THR A C 1
ATOM 2703 O O . THR A 1 344 ? 46.016 26.709 67.500 1.00 14.53 344 THR A O 1
ATOM 2707 N N . GLY A 1 345 ? 48.152 26.234 68.014 1.00 14.39 345 GLY A N 1
ATOM 2708 C CA . GLY A 1 345 ? 48.139 24.975 67.283 1.00 13.40 345 GLY A CA 1
ATOM 2709 C C . GLY A 1 345 ? 48.038 25.076 65.770 1.00 12.75 345 GLY A C 1
ATOM 2710 O O . GLY A 1 345 ? 47.729 24.091 65.098 1.00 10.42 345 GLY A O 1
ATOM 2711 N N . TRP A 1 346 ? 48.303 26.255 65.223 1.00 12.03 346 TRP A N 1
ATOM 2712 C CA . TRP A 1 346 ? 48.216 26.443 63.777 1.00 11.66 346 TRP A CA 1
ATOM 2713 C C . TRP A 1 346 ? 49.210 27.513 63.347 1.00 13.22 346 TRP A C 1
ATOM 2714 O O . TRP A 1 346 ? 49.564 28.393 64.133 1.00 14.66 346 TRP A O 1
ATOM 2725 N N . MET A 1 347 ? 49.654 27.432 62.098 1.00 13.48 347 MET A N 1
ATOM 2726 C CA . MET A 1 347 ? 50.619 28.383 61.561 1.00 14.43 347 MET A CA 1
ATOM 2727 C C . MET A 1 347 ? 50.339 28.589 60.078 1.00 14.23 347 MET A C 1
ATOM 2728 O O . MET A 1 347 ? 50.009 27.640 59.366 1.00 13.24 347 MET A O 1
ATOM 2733 N N . HIS A 1 348 ? 50.460 29.831 59.621 1.00 12.95 348 HIS A N 1
ATOM 2734 C CA . HIS A 1 348 ? 50.249 30.154 58.213 1.00 12.65 348 HIS A CA 1
ATOM 2735 C C . HIS A 1 348 ? 51.286 29.367 57.408 1.00 11.71 348 HIS A C 1
ATOM 2736 O O . HIS A 1 348 ? 52.421 29.215 57.852 1.00 12.26 348 HIS A O 1
ATOM 2743 N N . ASN A 1 349 ? 50.916 28.876 56.225 1.00 10.21 349 ASN A N 1
ATOM 2744 C CA . ASN A 1 349 ? 51.855 28.094 55.422 1.00 10.53 349 ASN A CA 1
ATOM 2745 C C . ASN A 1 349 ? 53.172 28.795 55.107 1.00 10.51 349 ASN A C 1
ATOM 2746 O O . ASN A 1 349 ? 54.225 28.166 55.134 1.00 9.12 349 ASN A O 1
ATOM 2751 N N . ARG A 1 350 ? 53.124 30.084 54.788 1.00 10.90 350 ARG A N 1
ATOM 2752 C CA . ARG A 1 350 ? 54.361 30.797 54.483 1.00 12.19 350 ARG A CA 1
ATOM 2753 C C . ARG A 1 350 ? 55.265 30.746 55.710 1.00 11.32 350 ARG A C 1
ATOM 2754 O O . ARG A 1 350 ? 56.485 30.677 55.592 1.00 12.93 350 ARG A O 1
ATOM 2762 N 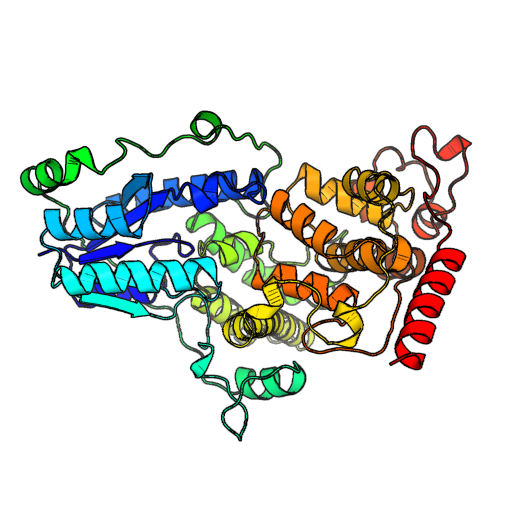N . CYS A 1 351 ? 54.666 30.773 56.892 1.00 11.85 351 CYS A N 1
ATOM 2763 C CA . CYS A 1 351 ? 55.461 30.706 58.108 1.00 12.07 351 CYS A CA 1
ATOM 2764 C C . CYS A 1 351 ? 56.019 29.305 58.326 1.00 11.03 351 CYS A C 1
ATOM 2765 O O . CYS A 1 351 ? 57.139 29.157 58.801 1.00 11.91 351 CYS A O 1
ATOM 2768 N N . ARG A 1 352 ? 55.251 28.273 57.983 1.00 10.92 352 ARG A N 1
ATOM 2769 C CA . ARG A 1 352 ? 55.765 26.914 58.146 1.00 8.90 352 ARG A CA 1
ATOM 2770 C C . ARG A 1 352 ? 56.996 26.764 57.250 1.00 9.32 352 ARG A C 1
ATOM 2771 O O . ARG A 1 352 ? 57.998 26.175 57.648 1.00 11.79 352 ARG A O 1
ATOM 2779 N N . MET A 1 353 ? 56.924 27.307 56.039 1.00 9.35 353 MET A N 1
ATOM 2780 C CA . MET A 1 353 ? 58.053 27.232 55.121 1.00 10.57 353 MET A CA 1
ATOM 2781 C C . MET A 1 353 ? 59.258 27.958 55.718 1.00 10.76 353 MET A C 1
ATOM 2782 O O . MET A 1 353 ? 60.379 27.455 55.680 1.00 10.26 353 MET A O 1
ATOM 2787 N N . ILE A 1 354 ? 59.011 29.136 56.282 1.00 10.88 354 ILE A N 1
ATOM 2788 C CA . ILE A 1 354 ? 60.074 29.942 56.873 1.00 11.66 354 ILE A CA 1
ATOM 2789 C C . ILE A 1 354 ? 60.762 29.297 58.078 1.00 11.51 354 ILE A C 1
ATOM 2790 O O . ILE A 1 354 ? 61.995 29.252 58.132 1.00 11.91 354 ILE A O 1
ATOM 2795 N N . VAL A 1 355 ? 59.981 28.796 59.034 1.00 12.56 355 VAL A N 1
ATOM 2796 C CA . VAL A 1 355 ? 60.563 28.178 60.224 1.00 11.77 355 VAL A CA 1
ATOM 2797 C C . VAL A 1 355 ? 61.197 26.828 59.921 1.00 12.20 355 VAL A C 1
ATOM 2798 O O . VAL A 1 355 ? 62.133 26.414 60.602 1.00 11.53 355 VAL A O 1
ATOM 2802 N N . ALA A 1 356 ? 60.694 26.147 58.895 1.00 12.90 356 ALA A N 1
ATOM 2803 C CA . ALA A 1 356 ? 61.239 24.848 58.505 1.00 12.45 356 ALA A CA 1
ATOM 2804 C C . ALA A 1 356 ? 62.603 25.061 57.872 1.00 12.17 356 ALA A C 1
ATOM 2805 O O . ALA A 1 356 ? 63.566 24.358 58.185 1.00 12.32 356 ALA A O 1
ATOM 2807 N N . SER A 1 357 ? 62.681 26.037 56.972 1.00 11.28 357 SER A N 1
ATOM 2808 C CA . SER A 1 357 ? 63.939 26.349 56.311 1.00 12.70 357 SER A CA 1
ATOM 2809 C C . SER A 1 357 ? 64.961 26.765 57.361 1.00 12.26 357 SER A C 1
ATOM 2810 O O . SER A 1 357 ? 66.132 26.396 57.279 1.00 11.99 357 SER A O 1
ATOM 2813 N N . PHE A 1 358 ? 64.512 27.531 58.350 1.00 12.77 358 PHE A N 1
ATOM 2814 C CA . PHE A 1 358 ? 65.410 27.993 59.408 1.00 13.37 358 PHE A CA 1
ATOM 2815 C C . PHE A 1 358 ? 65.970 26.822 60.214 1.00 13.82 358 PHE A C 1
ATOM 2816 O O . PHE A 1 358 ? 67.180 26.716 60.402 1.00 12.29 358 PHE A O 1
ATOM 2824 N N . LEU A 1 359 ? 65.097 25.937 60.687 1.00 12.37 359 LEU A N 1
ATOM 2825 C CA . LEU A 1 359 ? 65.566 24.798 61.472 1.00 12.48 359 LEU A CA 1
ATOM 2826 C C . LEU A 1 359 ? 66.536 23.922 60.682 1.00 12.22 359 LEU A C 1
ATOM 2827 O O . LEU A 1 359 ? 67.611 23.571 61.165 1.00 13.29 359 LEU A O 1
ATOM 2832 N N . THR A 1 360 ? 66.154 23.578 59.455 1.00 12.12 360 THR A N 1
ATOM 2833 C CA . THR A 1 360 ? 66.975 22.720 58.614 1.00 11.65 360 THR A CA 1
ATOM 2834 C C . THR A 1 360 ? 68.271 23.336 58.084 1.00 12.27 360 THR A C 1
ATOM 2835 O O . THR A 1 360 ? 69.348 22.762 58.255 1.00 12.94 360 THR A O 1
ATOM 2839 N N . LYS A 1 361 ? 68.162 24.498 57.447 1.00 12.87 361 LYS A N 1
ATOM 2840 C CA . LYS A 1 361 ? 69.317 25.166 56.843 1.00 14.36 361 LYS A CA 1
ATOM 2841 C C . LYS A 1 361 ? 70.154 26.052 57.763 1.00 15.46 361 LYS A C 1
ATOM 2842 O O . LYS A 1 361 ? 71.386 26.035 57.687 1.00 16.70 361 LYS A O 1
ATOM 2848 N N . ASP A 1 362 ? 69.499 26.841 58.609 1.00 15.18 362 ASP A N 1
ATOM 2849 C CA . ASP A 1 362 ? 70.226 27.729 59.516 1.00 14.47 362 ASP A CA 1
ATOM 2850 C C . ASP A 1 362 ? 70.742 27.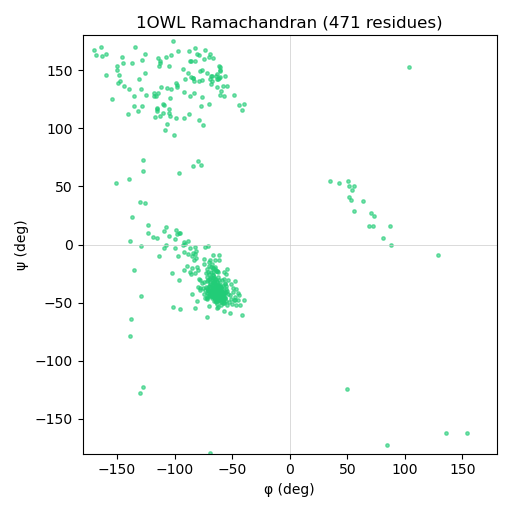014 60.756 1.00 14.74 362 ASP A C 1
ATOM 2851 O O . ASP A 1 362 ? 71.911 27.145 61.122 1.00 15.83 362 ASP A O 1
ATOM 2856 N N . LEU A 1 363 ? 69.870 26.258 61.409 1.00 13.77 363 LEU A N 1
ATOM 2857 C CA . LEU A 1 363 ? 70.270 25.557 62.620 1.00 12.65 363 LEU A CA 1
ATOM 2858 C C . LEU A 1 363 ? 70.930 24.220 62.318 1.00 13.64 363 LEU A C 1
ATOM 2859 O O . LEU A 1 363 ? 71.664 23.680 63.147 1.00 11.64 363 LEU A O 1
ATOM 2864 N N . ILE A 1 364 ? 70.682 23.698 61.119 1.00 11.57 364 ILE A N 1
ATOM 2865 C CA . ILE A 1 364 ? 71.273 22.436 60.687 1.00 13.07 364 ILE A CA 1
ATOM 2866 C C . ILE A 1 364 ? 70.963 21.291 61.651 1.00 14.45 364 ILE A C 1
ATOM 2867 O O . ILE A 1 364 ? 71.851 20.550 62.090 1.00 13.94 364 ILE A O 1
ATOM 2872 N N . ILE A 1 365 ? 69.680 21.168 61.970 1.00 14.22 365 ILE A N 1
ATOM 2873 C CA . ILE A 1 365 ? 69.172 20.126 62.854 1.00 13.28 365 ILE A CA 1
ATOM 2874 C C . ILE A 1 365 ? 68.435 19.119 61.971 1.00 13.87 365 ILE A C 1
ATOM 2875 O O . ILE A 1 365 ? 67.670 19.520 61.095 1.00 14.52 365 ILE A O 1
ATOM 2880 N N . ASP A 1 366 ? 68.676 17.827 62.190 1.00 13.22 366 ASP A N 1
ATOM 2881 C CA . ASP A 1 366 ? 67.994 16.762 61.441 1.00 13.12 366 ASP A CA 1
ATOM 2882 C C . ASP A 1 366 ? 66.534 17.222 61.422 1.00 13.20 366 ASP A C 1
ATOM 2883 O O . ASP A 1 366 ? 65.933 17.384 62.484 1.00 13.46 366 ASP A O 1
ATOM 2888 N N . TRP A 1 367 ? 65.953 17.429 60.241 1.00 13.43 367 TRP A N 1
ATOM 2889 C CA . TRP A 1 367 ? 64.581 17.936 60.210 1.00 12.74 367 TRP A CA 1
ATOM 2890 C C . TRP A 1 367 ? 63.508 17.065 60.843 1.00 11.83 367 TRP A C 1
ATOM 2891 O O . TRP A 1 367 ? 62.395 17.530 61.082 1.00 13.00 367 TRP A O 1
ATOM 2902 N N . ARG A 1 368 ? 63.832 15.810 61.129 1.00 13.30 368 ARG A N 1
ATOM 2903 C CA . ARG A 1 368 ? 62.860 14.936 61.769 1.00 11.74 368 ARG A CA 1
ATOM 2904 C C . ARG A 1 368 ? 62.507 15.489 63.147 1.00 12.80 368 ARG A C 1
ATOM 2905 O O . ARG A 1 368 ? 61.436 15.201 63.687 1.00 12.39 368 ARG A O 1
ATOM 2913 N N . ARG A 1 369 ? 63.403 16.297 63.711 1.00 11.54 369 ARG A N 1
ATOM 2914 C CA . ARG A 1 369 ? 63.152 16.902 65.011 1.00 10.86 369 ARG A CA 1
ATOM 2915 C C . ARG A 1 369 ? 62.047 17.941 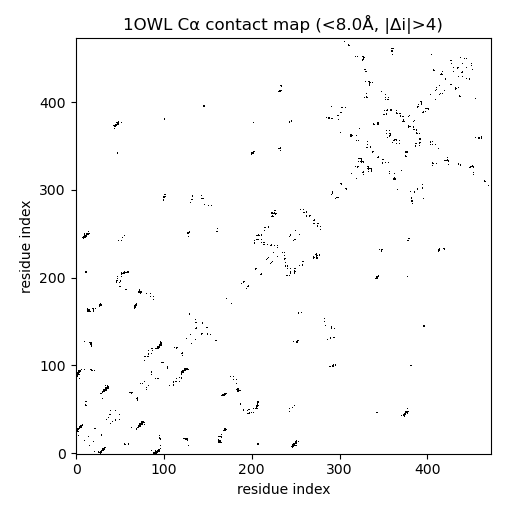64.855 1.00 10.39 369 ARG A C 1
ATOM 2916 O O . ARG A 1 369 ? 61.180 18.075 65.718 1.00 12.38 369 ARG A O 1
ATOM 2924 N N . GLY A 1 370 ? 62.092 18.681 63.750 1.00 9.79 370 GLY A N 1
ATOM 2925 C CA . GLY A 1 370 ? 61.084 19.695 63.492 1.00 10.56 370 GLY A CA 1
ATOM 2926 C C . GLY A 1 370 ? 59.771 19.054 63.089 1.00 11.01 370 GLY A C 1
ATOM 2927 O O . GLY A 1 370 ? 58.697 19.510 63.483 1.00 9.80 370 GLY A O 1
ATOM 2928 N N . GLU A 1 371 ? 59.857 17.993 62.294 1.00 10.29 371 GLU A N 1
ATOM 2929 C CA . GLU A 1 371 ? 58.660 17.279 61.864 1.00 10.69 371 GLU A CA 1
ATOM 2930 C C . GLU A 1 371 ? 57.915 16.804 63.109 1.00 10.55 371 GLU A C 1
ATOM 2931 O O . GLU A 1 371 ? 56.698 16.950 63.217 1.00 11.56 371 GLU A O 1
ATOM 2937 N N . GLN A 1 372 ? 58.658 16.239 64.052 1.00 10.08 372 GLN A N 1
ATOM 2938 C CA . GLN A 1 372 ? 58.066 15.749 65.287 1.00 11.37 372 GLN A CA 1
ATOM 2939 C C . GLN A 1 372 ? 57.466 16.873 66.131 1.00 11.65 372 GLN A C 1
ATOM 2940 O O . GLN A 1 372 ? 56.355 16.743 66.637 1.00 11.48 372 GLN A O 1
ATOM 2946 N N . PHE A 1 373 ? 58.191 17.978 66.288 1.00 10.51 373 PHE A N 1
ATOM 2947 C CA . PHE A 1 373 ? 57.669 19.083 67.084 1.00 9.58 373 PHE A CA 1
ATOM 2948 C C . PHE A 1 373 ? 56.354 19.594 66.489 1.00 9.85 373 PHE A C 1
ATOM 2949 O O . PHE A 1 373 ? 55.413 19.910 67.221 1.00 10.36 373 PHE A O 1
ATOM 2957 N N . PHE A 1 374 ? 56.293 19.675 65.162 1.00 9.05 374 PHE A N 1
ATOM 2958 C CA . PHE A 1 374 ? 55.073 20.126 64.496 1.00 8.60 374 PHE A CA 1
ATOM 2959 C C . PHE A 1 374 ? 53.935 19.151 64.793 1.00 8.46 374 PHE A C 1
ATOM 2960 O O . PHE A 1 374 ? 52.807 19.556 65.058 1.00 9.01 374 PHE A O 1
ATOM 2968 N N . MET A 1 375 ? 54.237 17.859 64.757 1.00 9.23 375 MET A N 1
ATOM 2969 C CA . MET A 1 375 ? 53.210 16.858 65.021 1.00 10.10 375 MET A CA 1
ATOM 2970 C C . MET A 1 375 ? 52.726 16.913 66.467 1.00 10.29 375 MET A C 1
ATOM 2971 O O . MET A 1 375 ? 51.579 16.579 66.756 1.00 10.73 375 MET A O 1
ATOM 2976 N N . GLN A 1 376 ? 53.596 17.349 67.371 1.00 9.99 376 GLN A N 1
ATOM 2977 C CA . GLN A 1 376 ? 53.237 17.432 68.782 1.00 11.32 376 GLN A CA 1
ATOM 2978 C C . GLN A 1 376 ? 52.459 18.702 69.111 1.00 10.51 376 GLN A C 1
ATOM 2979 O O . GLN A 1 376 ? 52.023 18.884 70.249 1.00 11.25 376 GLN A O 1
ATOM 2985 N N . HIS A 1 377 ? 52.255 19.564 68.116 1.00 9.81 377 HIS A N 1
ATOM 2986 C CA . HIS A 1 377 ? 51.561 20.824 68.361 1.00 9.32 377 HIS A CA 1
ATOM 2987 C C . HIS A 1 377 ? 50.494 21.268 67.367 1.00 9.82 377 HIS A C 1
ATOM 2988 O O . HIS A 1 377 ? 49.626 22.068 67.715 1.00 11.40 377 HIS A O 1
ATOM 2995 N N . LEU A 1 378 ? 50.553 20.764 66.141 1.00 9.59 378 LEU A N 1
ATOM 2996 C CA . LEU A 1 378 ? 49.590 21.147 65.107 1.00 10.32 378 LEU A CA 1
ATOM 2997 C C . LEU A 1 378 ? 48.202 20.527 65.225 1.00 11.31 378 LEU A C 1
ATOM 2998 O O . LEU A 1 378 ? 48.064 19.308 65.305 1.00 10.23 378 LEU A O 1
ATOM 3003 N N . VAL A 1 379 ? 47.174 21.375 65.209 1.00 9.21 379 VAL A N 1
ATOM 3004 C CA . VAL A 1 379 ? 45.794 20.901 65.272 1.00 10.69 379 VAL A CA 1
ATOM 3005 C C . VAL A 1 379 ? 45.493 20.136 63.977 1.00 10.78 379 VAL A C 1
ATOM 3006 O O . VAL A 1 379 ? 44.606 19.277 63.938 1.00 11.24 379 VAL A O 1
ATOM 3010 N N . ASP A 1 380 ? 46.245 20.441 62.921 1.00 9.64 380 ASP A N 1
ATOM 3011 C CA . ASP A 1 380 ? 46.057 19.766 61.640 1.00 10.16 380 ASP A CA 1
ATOM 3012 C C . ASP A 1 380 ? 47.194 18.790 61.320 1.00 10.44 380 ASP A C 1
ATOM 3013 O O . ASP A 1 380 ? 47.330 18.341 60.180 1.00 10.00 380 ASP A O 1
ATOM 3018 N N . GLY A 1 381 ? 47.996 18.456 62.330 1.00 9.77 381 GLY A N 1
ATOM 3019 C CA . GLY A 1 381 ? 49.108 17.540 62.133 1.00 9.96 381 GLY A CA 1
ATOM 3020 C C . GLY A 1 381 ? 48.734 16.369 61.250 1.00 10.37 381 GLY A C 1
ATOM 3021 O O . GLY A 1 381 ? 47.893 15.547 61.613 1.00 9.27 381 GLY A O 1
ATOM 3022 N N . ASP A 1 382 ? 49.373 16.289 60.087 1.00 10.36 382 ASP A N 1
ATOM 3023 C CA . ASP A 1 382 ? 49.085 15.235 59.118 1.00 10.08 382 ASP A CA 1
ATOM 3024 C C . ASP A 1 382 ? 50.384 14.663 58.567 1.00 9.62 382 ASP A C 1
ATOM 3025 O O . ASP A 1 382 ? 51.175 15.383 57.953 1.00 8.29 382 ASP A O 1
ATOM 3030 N N . LEU A 1 383 ? 50.606 13.371 58.784 1.00 7.33 383 LEU A N 1
ATOM 3031 C CA . LEU A 1 383 ? 51.831 12.741 58.315 1.00 9.75 383 LEU A CA 1
ATOM 3032 C C . LEU A 1 383 ? 52.192 13.080 56.869 1.00 9.84 383 LEU A C 1
ATOM 3033 O O . LEU A 1 383 ? 53.313 13.515 56.601 1.00 9.42 383 LEU A O 1
ATOM 3038 N N . ALA A 1 384 ? 51.253 12.908 55.939 1.00 9.39 384 ALA A N 1
ATOM 3039 C CA . ALA A 1 384 ? 51.551 13.184 54.532 1.00 9.97 384 ALA A CA 1
ATOM 3040 C C . ALA A 1 384 ? 51.975 14.619 54.240 1.00 9.49 384 ALA A C 1
ATOM 3041 O O . ALA A 1 384 ? 52.994 14.851 53.595 1.00 10.03 384 ALA A O 1
ATOM 3043 N N . ALA A 1 385 ? 51.181 15.577 54.697 1.00 8.76 385 ALA A N 1
ATOM 3044 C CA . ALA A 1 385 ? 51.473 16.984 54.459 1.00 8.41 385 ALA A CA 1
ATOM 3045 C C . ALA A 1 385 ? 52.652 17.483 55.278 1.00 8.83 385 ALA A C 1
ATOM 3046 O O . ALA A 1 385 ? 53.454 18.289 54.800 1.00 9.03 385 ALA A O 1
ATOM 3048 N N . ASN A 1 386 ? 52.756 17.006 56.514 1.00 8.34 386 ASN A N 1
ATOM 3049 C CA . ASN A 1 386 ? 53.834 17.428 57.399 1.00 9.59 386 ASN A CA 1
ATOM 3050 C C . ASN A 1 386 ? 55.172 16.863 56.928 1.00 10.21 386 ASN A C 1
ATOM 3051 O O . ASN A 1 386 ? 56.177 17.576 56.896 1.00 9.68 386 ASN A O 1
ATOM 3056 N N . ASN A 1 387 ? 55.187 15.587 56.551 1.00 9.25 387 ASN A N 1
ATOM 3057 C CA . ASN A 1 387 ? 56.420 14.977 56.072 1.00 9.54 387 ASN A CA 1
ATOM 3058 C C . ASN A 1 387 ? 56.773 15.655 54.753 1.00 9.99 387 ASN A C 1
ATOM 3059 O O . ASN A 1 387 ? 57.941 15.932 54.475 1.00 10.49 387 ASN A O 1
ATOM 3064 N N . GLY A 1 388 ? 55.751 15.948 53.954 1.00 10.15 388 GLY A N 1
ATOM 3065 C CA . GLY A 1 388 ? 55.979 16.621 52.686 1.00 10.40 388 GLY A CA 1
ATOM 3066 C C . GLY A 1 388 ? 56.617 17.982 52.909 1.00 11.95 388 GLY A C 1
ATOM 3067 O O . GLY A 1 388 ? 57.550 18.366 52.200 1.00 13.44 388 GLY A O 1
ATOM 3068 N N . GLY A 1 389 ? 56.120 18.714 53.901 1.00 10.83 389 GLY A N 1
ATOM 3069 C CA . GLY A 1 389 ? 56.669 20.030 54.190 1.00 9.91 389 GLY A CA 1
ATOM 3070 C C . GLY A 1 389 ? 58.097 19.996 54.698 1.00 10.90 389 GLY A C 1
ATOM 3071 O O . GLY A 1 389 ? 58.927 20.844 54.345 1.00 9.48 389 GLY A O 1
ATOM 3072 N N . TRP A 1 390 ? 58.404 19.017 55.535 1.00 9.15 390 TRP A N 1
ATOM 3073 C CA . TRP A 1 390 ? 59.754 18.934 56.064 1.00 10.88 390 TRP A CA 1
ATOM 3074 C C . TRP A 1 390 ? 60.750 18.385 55.053 1.00 10.94 390 TRP A C 1
ATOM 3075 O O . TRP A 1 390 ? 61.911 18.794 55.053 1.00 12.10 390 TRP A O 1
ATOM 3086 N N . GLN A 1 391 ? 60.315 17.476 54.182 1.00 10.73 391 GLN A N 1
ATOM 3087 C CA . GLN A 1 391 ? 61.221 16.965 53.158 1.00 11.33 391 GLN A CA 1
ATOM 3088 C C . GLN A 1 391 ? 61.506 18.172 52.266 1.00 11.04 391 GLN A C 1
ATOM 3089 O O . GLN A 1 391 ? 62.626 18.371 51.798 1.00 11.73 391 GLN A O 1
ATOM 3095 N N . TRP A 1 392 ? 60.472 18.981 52.046 1.00 9.63 392 TRP A N 1
ATOM 3096 C CA . TRP A 1 392 ? 60.592 20.182 51.226 1.00 10.27 392 TRP A CA 1
ATOM 3097 C C . TRP A 1 392 ? 61.699 21.111 51.737 1.00 10.99 392 TRP A C 1
ATOM 3098 O O . TRP A 1 392 ? 62.417 21.727 50.942 1.00 13.00 392 TRP A O 1
ATOM 3109 N N . SER A 1 393 ? 61.837 21.210 53.058 1.00 11.59 393 SER A N 1
ATOM 3110 C CA . SER A 1 393 ? 62.843 22.091 53.662 1.00 11.95 393 SER A CA 1
ATOM 3111 C C . SER A 1 393 ? 64.274 21.722 53.296 1.00 13.19 393 SER A C 1
ATOM 3112 O O . SER A 1 393 ? 65.209 22.467 53.595 1.00 14.12 393 SER A O 1
ATOM 3115 N N . ALA A 1 394 ? 64.452 20.573 52.654 1.00 13.80 394 ALA A N 1
ATOM 3116 C CA . ALA A 1 394 ? 65.787 20.143 52.248 1.00 13.81 394 ALA A CA 1
ATOM 3117 C C . ALA A 1 394 ? 65.753 19.529 50.855 1.00 13.75 394 ALA A C 1
ATOM 3118 O O . ALA A 1 394 ? 66.779 19.080 50.347 1.00 13.56 394 ALA A O 1
ATOM 3120 N N . SER A 1 395 ? 64.577 19.538 50.230 1.00 13.57 395 SER A N 1
ATOM 3121 C CA . SER A 1 395 ? 64.405 18.921 48.915 1.00 14.90 395 SER A CA 1
ATOM 3122 C C . SER A 1 395 ? 64.911 17.481 49.001 1.00 13.86 395 SER A C 1
ATOM 3123 O O . SER A 1 395 ? 65.519 16.957 48.064 1.00 13.68 395 SER A O 1
ATOM 3126 N N . SER A 1 396 ? 64.644 16.842 50.138 1.00 12.65 396 SER A N 1
ATOM 3127 C CA . SER A 1 396 ? 65.093 15.474 50.370 1.00 12.67 396 SER A CA 1
ATOM 3128 C C . SER A 1 396 ? 64.076 14.400 49.991 1.00 13.10 396 SER A C 1
ATOM 3129 O O . SER A 1 396 ? 64.351 13.209 50.130 1.00 13.73 396 SER A O 1
ATOM 3132 N N . GLY A 1 397 ? 62.909 14.817 49.514 1.00 12.90 397 GLY A N 1
ATOM 3133 C CA . GLY A 1 397 ? 61.891 13.849 49.146 1.00 12.14 397 GLY A CA 1
ATOM 3134 C C . GLY A 1 397 ? 61.353 14.024 47.741 1.00 12.55 397 GLY A C 1
ATOM 3135 O O . GLY A 1 397 ? 62.105 13.993 46.762 1.00 11.60 397 GLY A O 1
ATOM 3136 N N . MET A 1 398 ? 60.039 14.213 47.649 1.00 13.14 398 MET A N 1
ATOM 3137 C CA . MET A 1 398 ? 59.355 14.394 46.371 1.00 14.01 398 MET A CA 1
ATOM 3138 C C . MET A 1 398 ? 59.611 15.779 45.773 1.00 15.04 398 MET A C 1
ATOM 3139 O O . MET A 1 398 ? 59.990 16.715 46.480 1.00 14.69 398 MET A O 1
ATOM 3144 N N . ASP A 1 399 ? 59.400 15.895 44.464 1.00 15.36 399 ASP A N 1
ATOM 3145 C CA . ASP A 1 399 ? 59.546 17.164 43.753 1.00 14.89 399 ASP A CA 1
ATOM 3146 C C . ASP A 1 399 ? 60.789 17.947 44.196 1.00 15.45 399 ASP A C 1
ATOM 3147 O O . ASP A 1 399 ? 60.699 19.123 44.540 1.00 13.99 399 ASP A O 1
ATOM 3152 N N . PRO A 1 400 ? 61.971 17.309 44.176 1.00 16.15 400 PRO A N 1
ATOM 3153 C CA . PRO A 1 400 ? 63.180 18.022 44.599 1.00 17.11 400 PRO A CA 1
ATOM 3154 C C . PRO A 1 400 ? 63.537 19.224 43.729 1.00 17.69 400 PRO A C 1
ATOM 3155 O O . PRO A 1 400 ? 63.298 19.229 42.522 1.00 17.92 400 PRO A O 1
ATOM 3159 N N . LYS A 1 401 ? 64.107 20.241 44.365 1.00 17.68 401 LYS A N 1
ATOM 3160 C CA . LYS A 1 401 ? 64.515 21.465 43.686 1.00 18.50 401 LYS A CA 1
ATOM 3161 C C . LYS A 1 401 ? 65.989 21.707 43.992 1.00 18.47 401 LYS A C 1
ATOM 3162 O O . LYS A 1 401 ? 66.539 21.118 44.922 1.00 18.84 401 LYS A O 1
ATOM 3168 N N . PRO A 1 402 ? 66.650 22.574 43.210 1.00 18.00 402 PRO A N 1
ATOM 3169 C CA . PRO A 1 402 ? 68.068 22.854 43.453 1.00 18.20 402 PRO A CA 1
ATOM 3170 C C . PRO A 1 402 ? 68.273 23.437 44.846 1.00 18.72 402 PRO A C 1
ATOM 3171 O O . PRO A 1 402 ? 67.392 24.113 45.374 1.00 17.57 402 PRO A O 1
ATOM 3175 N N . LEU A 1 403 ? 69.435 23.175 45.434 1.00 19.80 403 LEU A N 1
ATOM 3176 C CA . LEU A 1 403 ? 69.743 23.680 46.767 1.00 20.85 403 LEU A CA 1
ATOM 3177 C C . LEU A 1 403 ? 69.431 25.168 46.896 1.00 21.66 403 LEU A C 1
ATOM 3178 O O . LEU A 1 403 ? 69.869 25.986 46.080 1.00 20.79 403 LEU A O 1
ATOM 3183 N N . ARG A 1 404 ? 68.670 25.513 47.929 1.00 20.58 404 ARG A N 1
ATOM 3184 C CA . ARG A 1 404 ? 68.297 26.896 48.182 1.00 21.39 404 ARG A CA 1
ATOM 3185 C C . ARG A 1 404 ? 68.159 27.109 49.683 1.00 20.63 404 ARG A C 1
ATOM 3186 O O . ARG A 1 404 ? 67.744 26.205 50.410 1.00 20.49 404 ARG A O 1
ATOM 3194 N N . ILE A 1 405 ? 68.516 28.302 50.144 1.00 18.89 405 ILE A N 1
ATOM 3195 C CA . ILE A 1 405 ? 68.422 28.625 51.561 1.00 18.04 405 ILE A CA 1
ATOM 3196 C C . ILE A 1 405 ? 67.724 29.962 51.752 1.00 19.11 405 ILE A C 1
ATOM 3197 O O . ILE A 1 405 ? 68.231 31.005 51.330 1.00 19.07 405 ILE A O 1
ATOM 3202 N N . PHE A 1 406 ? 66.554 29.925 52.380 1.00 17.91 406 PHE A N 1
ATOM 3203 C CA . PHE A 1 406 ? 65.789 31.136 52.641 1.00 19.66 406 PHE A CA 1
ATOM 3204 C C . PHE A 1 406 ? 66.569 32.083 53.544 1.00 19.78 406 PHE A C 1
ATOM 3205 O O . PHE A 1 406 ? 67.269 31.648 54.458 1.00 19.72 406 PHE A O 1
ATOM 3213 N N . ASN A 1 407 ? 66.452 33.378 53.281 1.00 19.86 407 ASN A N 1
ATOM 3214 C CA . ASN A 1 407 ? 67.079 34.371 54.137 1.00 20.18 407 ASN A CA 1
ATOM 3215 C C . ASN A 1 407 ? 65.886 34.911 54.919 1.00 17.74 407 ASN A C 1
ATOM 3216 O O . ASN A 1 407 ? 65.018 35.574 54.348 1.00 18.12 407 ASN A O 1
ATOM 3221 N N . PRO A 1 408 ? 65.811 34.616 56.228 1.00 17.01 408 PRO A N 1
ATOM 3222 C CA . PRO A 1 408 ? 64.700 35.083 57.064 1.00 16.70 408 PRO A CA 1
ATOM 3223 C C . PRO A 1 408 ? 64.310 36.543 56.838 1.00 18.42 408 PRO A C 1
ATOM 3224 O O . PRO A 1 408 ? 63.128 36.872 56.767 1.00 17.54 408 PRO A O 1
ATOM 3228 N N . ALA A 1 409 ? 65.307 37.414 56.725 1.00 18.84 409 ALA A N 1
ATOM 3229 C CA . ALA A 1 409 ? 65.050 38.834 56.513 1.00 19.08 409 ALA A CA 1
ATOM 3230 C C . ALA A 1 409 ? 64.391 39.082 55.159 1.00 18.71 409 ALA A C 1
ATOM 3231 O O . ALA A 1 409 ? 63.494 39.918 55.040 1.00 20.68 409 ALA A O 1
ATOM 3233 N N . SER A 1 410 ? 64.845 38.360 54.141 1.00 19.14 410 SER A N 1
ATOM 3234 C CA . SER A 1 410 ? 64.293 38.504 52.799 1.00 19.82 410 SER A CA 1
ATOM 3235 C C . SER A 1 410 ? 62.838 38.053 52.792 1.00 19.47 410 SER A C 1
ATOM 3236 O O . SER A 1 410 ? 61.977 38.694 52.190 1.00 18.16 410 SER A O 1
ATOM 3239 N N . GLN A 1 411 ? 62.577 36.940 53.469 1.00 17.78 411 GLN A N 1
ATOM 3240 C CA . GLN A 1 411 ? 61.231 36.392 53.560 1.00 17.80 411 GLN A CA 1
ATOM 3241 C C . GLN A 1 411 ? 60.294 37.333 54.308 1.00 16.51 411 GLN A C 1
ATOM 3242 O O . GLN A 1 411 ? 59.157 37.542 53.890 1.00 17.53 411 GLN A O 1
ATOM 3248 N N . ALA A 1 412 ? 60.771 37.896 55.415 1.00 16.91 412 ALA A N 1
ATOM 3249 C CA . ALA A 1 412 ? 59.961 38.807 56.217 1.00 16.59 412 ALA A CA 1
ATOM 3250 C C . ALA A 1 412 ? 59.623 40.079 55.451 1.00 18.27 412 ALA A C 1
ATOM 3251 O O . ALA A 1 412 ? 58.495 40.567 55.505 1.00 18.32 412 ALA A O 1
ATOM 3253 N N . LYS A 1 413 ? 60.605 40.622 54.746 1.00 18.89 413 LYS A N 1
ATOM 3254 C CA . LYS A 1 413 ? 60.383 41.844 53.984 1.00 21.58 413 LYS A CA 1
ATOM 3255 C C . LYS A 1 413 ? 59.358 41.626 52.880 1.00 21.48 413 LYS A C 1
ATOM 3256 O O . LYS A 1 413 ? 58.529 42.492 52.602 1.00 22.37 413 LYS A O 1
ATOM 3262 N N . LYS A 1 414 ? 59.412 40.453 52.265 1.00 21.57 414 LYS A N 1
ATOM 3263 C CA . LYS A 1 414 ? 58.519 40.118 51.167 1.00 21.73 414 LYS A CA 1
ATOM 3264 C C . LYS A 1 414 ? 57.102 39.734 51.575 1.00 21.06 414 LYS A C 1
ATOM 3265 O O . LYS A 1 414 ? 56.138 40.122 50.915 1.00 20.43 414 LYS A O 1
ATOM 3271 N N . PHE A 1 415 ? 56.969 38.991 52.669 1.00 18.24 415 PHE A N 1
ATOM 3272 C CA . PHE A 1 415 ? 55.657 38.519 53.096 1.00 18.34 415 PHE A CA 1
ATOM 3273 C C . PHE A 1 415 ? 55.055 39.147 54.350 1.00 19.00 415 PHE A C 1
ATOM 3274 O O . PHE A 1 415 ? 53.932 38.817 54.730 1.00 19.65 415 PHE A O 1
ATOM 3282 N N . ASP A 1 416 ? 55.803 40.041 54.991 1.00 18.41 416 ASP A N 1
ATOM 3283 C CA . ASP A 1 416 ? 55.338 40.749 56.181 1.00 18.52 416 ASP A CA 1
ATOM 3284 C C . ASP A 1 416 ? 56.067 42.094 56.172 1.00 19.71 416 ASP A C 1
ATOM 3285 O O . ASP A 1 416 ? 56.702 42.486 57.148 1.00 19.45 416 ASP A O 1
ATOM 3290 N N . ALA A 1 417 ? 55.954 42.783 55.037 1.00 21.05 417 ALA A N 1
ATOM 3291 C CA . ALA A 1 417 ? 56.596 44.073 54.789 1.00 22.93 417 ALA A CA 1
ATOM 3292 C C . ALA A 1 417 ? 56.476 45.149 55.869 1.00 24.31 417 ALA A C 1
ATOM 3293 O O . ALA A 1 417 ? 57.378 45.978 56.018 1.00 25.84 417 ALA A O 1
ATOM 3295 N N . THR A 1 418 ? 55.374 45.161 56.609 1.00 23.99 418 THR A N 1
ATOM 3296 C CA . THR A 1 418 ? 55.199 46.163 57.654 1.00 24.34 418 THR A CA 1
ATOM 3297 C C . THR A 1 418 ? 55.300 45.549 59.045 1.00 24.03 418 THR A C 1
ATOM 3298 O O . THR A 1 418 ? 54.971 46.189 60.046 1.00 23.23 418 THR A O 1
ATOM 3302 N N . ALA A 1 419 ? 55.767 44.304 59.093 1.00 22.91 419 ALA A N 1
ATOM 3303 C CA . ALA A 1 419 ? 55.939 43.577 60.346 1.00 21.72 419 ALA A CA 1
ATOM 3304 C C . ALA A 1 419 ? 54.657 43.488 61.163 1.00 20.71 419 ALA A C 1
ATOM 3305 O O . ALA A 1 419 ? 54.705 43.397 62.391 1.00 20.52 419 ALA A O 1
ATOM 3307 N N . THR A 1 420 ? 53.513 43.503 60.485 1.00 20.19 420 THR A N 1
ATOM 3308 C CA . THR A 1 420 ? 52.228 43.422 61.170 1.00 20.29 420 THR A CA 1
ATOM 3309 C C . THR A 1 420 ? 52.083 42.072 61.870 1.00 20.43 420 THR A C 1
ATOM 3310 O O . THR A 1 420 ? 51.664 42.001 63.024 1.00 19.43 420 THR A O 1
ATOM 3314 N N . TYR A 1 421 ? 52.435 41.001 61.168 1.00 20.52 421 TYR A N 1
ATOM 3315 C CA . TYR A 1 421 ? 52.349 39.659 61.737 1.00 18.79 421 TYR A CA 1
ATOM 3316 C C . TYR A 1 421 ? 53.340 39.511 62.890 1.00 18.69 421 TYR A C 1
ATOM 3317 O O . TYR A 1 421 ? 52.999 38.982 63.950 1.00 18.66 421 TYR A O 1
ATOM 3326 N N . ILE A 1 422 ? 54.568 39.976 62.682 1.00 18.68 422 ILE A N 1
ATOM 3327 C CA . ILE A 1 422 ? 55.591 39.889 63.719 1.00 18.43 422 ILE A CA 1
ATOM 3328 C C . ILE A 1 422 ? 55.150 40.577 65.010 1.00 19.41 422 ILE A C 1
ATOM 3329 O O . ILE A 1 422 ? 55.233 39.993 66.091 1.00 17.88 422 ILE A O 1
ATOM 3334 N N . LYS A 1 423 ? 54.682 41.815 64.903 1.00 19.82 423 LYS A N 1
ATOM 3335 C CA . LYS A 1 423 ? 54.246 42.547 66.088 1.00 21.40 423 LYS A CA 1
ATOM 3336 C C . LYS A 1 423 ? 53.007 41.924 66.722 1.00 21.71 423 LYS A C 1
ATOM 3337 O O . LYS A 1 423 ? 52.782 42.056 67.925 1.00 21.83 423 LYS A O 1
ATOM 3343 N N . ARG A 1 424 ? 52.209 41.235 65.913 1.00 21.91 424 ARG A N 1
ATOM 3344 C CA . ARG A 1 424 ? 51.000 40.592 66.415 1.00 22.24 424 ARG A CA 1
ATOM 3345 C C . ARG A 1 424 ? 51.339 39.482 67.406 1.00 22.28 424 ARG A C 1
ATOM 3346 O O . ARG A 1 424 ? 50.705 39.359 68.455 1.00 22.19 424 ARG A O 1
ATOM 3354 N N . TRP A 1 425 ? 52.347 38.679 67.077 1.00 22.04 425 TRP A N 1
ATOM 3355 C CA . TRP A 1 425 ? 52.733 37.573 67.941 1.00 21.11 425 TRP A CA 1
ATOM 3356 C C . TRP A 1 425 ? 53.894 37.860 68.879 1.00 21.38 425 TRP A C 1
ATOM 3357 O O . TRP A 1 425 ? 54.184 37.065 69.773 1.00 21.39 425 TRP A O 1
ATOM 3368 N N . LEU A 1 426 ? 54.553 38.995 68.675 1.00 22.42 426 LEU A N 1
ATOM 3369 C CA . LEU A 1 426 ? 55.666 39.403 69.527 1.00 23.44 426 LEU A CA 1
ATOM 3370 C C . LEU A 1 426 ? 55.365 40.821 70.001 1.00 24.92 426 LEU A C 1
ATOM 3371 O O . LEU A 1 426 ? 56.095 41.761 69.687 1.00 25.72 426 LEU A O 1
ATOM 3376 N N . PRO A 1 427 ? 54.277 40.989 70.767 1.00 27.93 427 PRO A N 1
ATOM 3377 C CA . PRO A 1 427 ? 53.870 42.298 71.284 1.00 29.44 427 PRO A CA 1
ATOM 3378 C C . PRO A 1 427 ? 54.940 43.031 72.092 1.00 30.67 427 PRO A C 1
ATOM 3379 O O . PRO A 1 427 ? 54.924 44.259 72.173 1.00 30.80 427 PRO A O 1
ATOM 3383 N N . GLU A 1 428 ? 55.869 42.285 72.682 1.00 31.24 428 GLU A N 1
ATOM 3384 C CA . GLU A 1 428 ? 56.931 42.902 73.468 1.00 32.22 428 GLU A CA 1
ATOM 3385 C C . GLU A 1 428 ? 57.912 43.641 72.558 1.00 32.34 428 GLU A C 1
ATOM 3386 O O . GLU A 1 428 ? 58.874 44.251 73.030 1.00 33.01 428 GLU A O 1
ATOM 3392 N N . LEU A 1 429 ? 57.660 43.581 71.253 1.00 31.12 429 LEU A N 1
ATOM 3393 C CA . LEU A 1 429 ? 58.507 44.239 70.259 1.00 30.80 429 LEU A CA 1
ATOM 3394 C C . LEU A 1 429 ? 57.706 45.211 69.396 1.00 30.55 429 LEU A C 1
ATOM 3395 O O . LEU A 1 429 ? 58.158 45.619 68.327 1.00 28.97 429 LEU A O 1
ATOM 3400 N N . ARG A 1 430 ? 56.519 45.584 69.861 1.00 31.83 430 ARG A N 1
ATOM 3401 C CA . ARG A 1 430 ? 55.659 46.493 69.110 1.00 33.52 430 ARG A CA 1
ATOM 3402 C C . ARG A 1 430 ? 56.261 47.894 69.000 1.00 33.92 430 ARG A C 1
ATOM 3403 O O . ARG A 1 430 ? 55.894 48.667 68.116 1.00 32.92 430 ARG A O 1
ATOM 3411 N N . HIS A 1 431 ? 57.195 48.206 69.894 1.00 34.58 431 HIS A N 1
ATOM 3412 C CA . HIS A 1 431 ? 57.851 49.512 69.911 1.00 35.57 431 HIS A CA 1
ATOM 3413 C C . HIS A 1 431 ? 58.988 49.613 68.897 1.00 35.49 431 HIS A C 1
ATOM 3414 O O . HIS A 1 431 ? 59.500 50.700 68.637 1.00 35.54 431 HIS A O 1
ATOM 3421 N N . VAL A 1 432 ? 59.387 48.477 68.335 1.00 34.65 432 VAL A N 1
ATOM 3422 C CA . VAL A 1 432 ? 60.476 48.444 67.366 1.00 34.24 432 VAL A CA 1
ATOM 3423 C C . VAL A 1 432 ? 60.007 48.771 65.952 1.00 34.27 432 VAL A C 1
ATOM 3424 O O . VAL A 1 432 ? 58.908 48.392 65.548 1.00 34.70 432 VAL A O 1
ATOM 3428 N N . HIS A 1 433 ? 60.846 49.479 65.202 1.00 34.33 433 HIS A N 1
ATOM 3429 C CA . HIS A 1 433 ? 60.517 49.841 63.829 1.00 34.07 433 HIS A CA 1
ATOM 3430 C C . HIS A 1 433 ? 60.493 48.592 62.954 1.00 32.28 433 HIS A C 1
ATOM 3431 O O . HIS A 1 433 ? 61.349 47.717 63.086 1.00 30.49 433 HIS A O 1
ATOM 3438 N N . PRO A 1 434 ? 59.505 48.491 62.052 1.00 31.00 434 PRO A N 1
ATOM 3439 C CA . PRO A 1 434 ? 59.398 47.332 61.163 1.00 30.16 434 PRO A CA 1
ATOM 3440 C C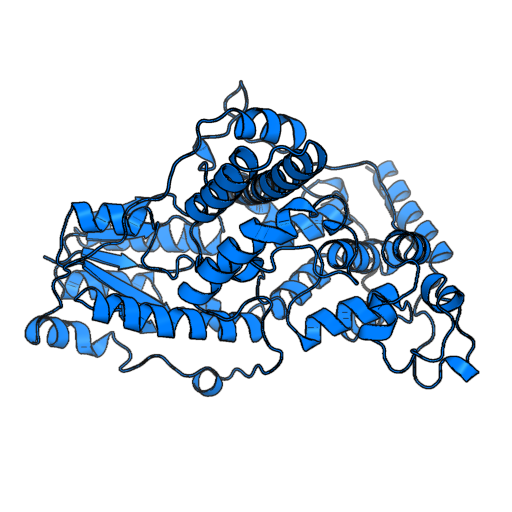 . PRO A 1 434 ? 60.725 47.025 60.473 1.00 29.74 434 PRO A C 1
ATOM 3441 O O . PRO A 1 434 ? 61.086 45.863 60.279 1.00 28.66 434 PRO A O 1
ATOM 3445 N N . LYS A 1 435 ? 61.448 48.081 60.111 1.00 28.71 435 LYS A N 1
ATOM 3446 C CA . LYS A 1 435 ? 62.736 47.943 59.445 1.00 29.26 435 LYS A CA 1
ATOM 3447 C C . LYS A 1 435 ? 63.669 46.995 60.187 1.00 27.91 435 LYS A C 1
ATOM 3448 O O . LYS A 1 435 ? 64.288 46.123 59.582 1.00 28.42 435 LYS A O 1
ATOM 3454 N N . ASP A 1 436 ? 63.765 47.169 61.501 1.00 26.73 436 ASP A N 1
ATOM 3455 C CA . ASP A 1 436 ? 64.647 46.340 62.310 1.00 25.03 436 ASP A CA 1
ATOM 3456 C C . ASP A 1 436 ? 64.080 44.959 62.629 1.00 24.06 436 ASP A C 1
ATOM 3457 O O . ASP A 1 436 ? 64.837 44.003 62.805 1.00 24.33 436 ASP A O 1
ATOM 3462 N N . LEU A 1 437 ? 62.757 44.850 62.707 1.00 23.18 437 LEU A N 1
ATOM 3463 C CA . LEU A 1 437 ? 62.138 43.557 62.981 1.00 22.65 437 LEU A CA 1
ATOM 3464 C C . LEU A 1 437 ? 62.342 42.662 61.764 1.00 21.94 437 LEU A C 1
ATOM 3465 O O . LEU A 1 437 ? 62.551 41.454 61.887 1.00 21.93 437 LEU A O 1
ATOM 3470 N N . ILE A 1 438 ? 62.287 43.270 60.584 1.00 21.22 438 ILE A N 1
ATOM 3471 C CA . ILE A 1 438 ? 62.468 42.540 59.339 1.00 21.69 438 ILE A CA 1
ATOM 3472 C C . ILE A 1 438 ? 63.929 42.150 59.128 1.00 22.33 438 ILE A C 1
ATOM 3473 O O . ILE A 1 438 ? 64.225 41.008 58.781 1.00 22.40 438 ILE A O 1
ATOM 3478 N N . SER A 1 439 ? 64.843 43.092 59.348 1.00 21.92 439 SER A N 1
ATOM 3479 C CA . SER A 1 439 ? 66.266 42.815 59.179 1.00 21.43 439 SER A CA 1
ATOM 3480 C C . SER A 1 439 ? 66.751 41.900 60.298 1.00 21.82 439 SER A C 1
ATOM 3481 O O . SER A 1 439 ? 67.750 41.198 60.151 1.00 22.21 439 SER A O 1
ATOM 3484 N N . GLY A 1 440 ? 66.038 41.917 61.419 1.00 22.49 440 GLY A N 1
ATOM 3485 C CA . GLY A 1 440 ? 66.420 41.088 62.547 1.00 24.66 440 GLY A CA 1
ATOM 3486 C C . GLY A 1 440 ? 67.531 41.725 63.361 1.00 26.30 440 GLY A C 1
ATOM 3487 O O . GLY A 1 440 ? 68.059 41.115 64.292 1.00 26.23 440 GLY A O 1
ATOM 3488 N N . GLU A 1 441 ? 67.892 42.953 63.002 1.00 26.60 441 GLU A N 1
ATOM 3489 C CA . GLU A 1 441 ? 68.940 43.683 63.705 1.00 28.94 441 GLU A CA 1
ATOM 3490 C C . GLU A 1 441 ? 68.289 44.671 64.665 1.00 28.85 441 GLU A C 1
ATOM 3491 O O . GLU A 1 441 ? 67.941 45.788 64.283 1.00 29.40 441 GLU A O 1
ATOM 3497 N N . ILE A 1 442 ? 68.124 44.242 65.912 1.00 29.05 442 ILE A N 1
ATOM 3498 C CA . ILE A 1 442 ? 67.496 45.060 66.943 1.00 29.73 442 ILE A CA 1
ATOM 3499 C C . ILE A 1 442 ? 68.515 45.473 68.001 1.00 31.12 442 ILE A C 1
ATOM 3500 O O . ILE A 1 442 ? 69.317 44.654 68.450 1.00 31.01 442 ILE A O 1
ATOM 3505 N N . THR A 1 443 ? 68.478 46.741 68.400 1.00 32.21 443 THR A N 1
ATOM 3506 C CA . THR A 1 443 ? 69.403 47.241 69.411 1.00 34.29 443 THR A CA 1
ATOM 3507 C C . THR A 1 443 ? 69.074 46.629 70.769 1.00 35.80 443 THR A C 1
ATOM 3508 O O . THR A 1 443 ? 67.906 46.434 71.107 1.00 36.28 443 THR A O 1
ATOM 3512 N N . PRO A 1 444 ? 70.105 46.318 71.567 1.00 37.26 444 PRO A N 1
ATOM 3513 C CA . PRO A 1 444 ? 69.925 45.725 72.895 1.00 38.10 444 PRO A CA 1
ATOM 3514 C C . PRO A 1 444 ? 68.915 46.455 73.779 1.00 39.41 444 PRO A C 1
ATOM 3515 O O . PRO A 1 444 ? 68.120 45.822 74.475 1.00 40.11 444 PRO A O 1
ATOM 3519 N N . ILE A 1 445 ? 68.944 47.783 73.747 1.00 40.76 445 ILE A N 1
ATOM 3520 C CA . ILE A 1 445 ? 68.039 48.584 74.566 1.00 41.59 445 ILE A CA 1
ATOM 3521 C C . ILE A 1 445 ? 66.580 48.389 74.149 1.00 41.78 445 ILE A C 1
ATOM 3522 O O . ILE A 1 445 ? 65.696 48.274 75.000 1.00 41.65 445 ILE A O 1
ATOM 3527 N N . GLU A 1 446 ? 66.330 48.345 72.844 1.00 41.76 446 GLU A N 1
ATOM 3528 C CA . GLU A 1 446 ? 64.974 48.158 72.338 1.00 42.15 446 GLU A CA 1
ATOM 3529 C C . GLU A 1 446 ? 64.626 46.679 72.304 1.00 41.13 446 GLU A C 1
ATOM 3530 O O . GLU A 1 446 ? 63.485 46.303 72.041 1.00 40.93 446 GLU A O 1
ATOM 3536 N N . ARG A 1 447 ? 65.622 45.845 72.573 1.00 40.58 447 ARG A N 1
ATOM 3537 C CA . ARG A 1 447 ? 65.445 44.401 72.557 1.00 41.14 447 ARG A CA 1
ATOM 3538 C C . ARG A 1 447 ? 64.853 43.898 73.870 1.00 40.90 447 ARG A C 1
ATOM 3539 O O . ARG A 1 447 ? 64.221 42.843 73.910 1.00 40.89 447 ARG A O 1
ATOM 3547 N N . ARG A 1 448 ? 65.053 44.663 74.940 1.00 40.58 448 ARG A N 1
ATOM 3548 C CA . ARG A 1 448 ? 64.545 44.291 76.259 1.00 40.02 448 ARG A CA 1
ATOM 3549 C C . ARG A 1 448 ? 64.908 42.849 76.603 1.00 38.69 448 ARG A C 1
ATOM 3550 O O . ARG A 1 448 ? 66.080 42.472 76.587 1.00 39.31 448 ARG A O 1
ATOM 3558 N N . GLY A 1 449 ? 63.893 42.047 76.911 1.00 36.64 449 GLY A N 1
ATOM 3559 C CA . GLY A 1 449 ? 64.125 40.656 77.253 1.00 34.16 449 GLY A CA 1
ATOM 3560 C C . GLY A 1 449 ? 64.259 39.762 76.034 1.00 31.58 449 GLY A C 1
ATOM 3561 O O . GLY A 1 449 ? 64.701 38.620 76.147 1.00 31.89 449 GLY A O 1
ATOM 3562 N N . TYR A 1 450 ? 63.880 40.282 74.869 1.00 29.09 450 TYR A N 1
ATOM 3563 C CA . TYR A 1 450 ? 63.962 39.519 73.625 1.00 26.18 450 TYR A CA 1
ATOM 3564 C C . TYR A 1 450 ? 65.416 39.132 73.358 1.00 25.47 450 TYR A C 1
ATOM 3565 O O . TYR A 1 450 ? 66.310 39.981 73.366 1.00 26.01 450 TYR A O 1
ATOM 3574 N N . PRO A 1 451 ? 65.672 37.839 73.103 1.00 24.19 451 PRO A N 1
ATOM 3575 C CA . PRO A 1 451 ? 67.034 37.367 72.845 1.00 22.98 451 PRO A CA 1
ATOM 3576 C C . PRO A 1 451 ? 67.688 37.860 71.562 1.00 21.87 451 PRO A C 1
ATOM 3577 O O . PRO A 1 451 ? 67.018 38.311 70.633 1.00 20.32 451 PRO A O 1
ATOM 3581 N N . ALA A 1 452 ? 69.014 37.774 71.532 1.00 20.50 452 ALA A N 1
ATOM 3582 C CA . ALA A 1 452 ? 69.784 38.164 70.359 1.00 20.54 452 ALA A CA 1
ATOM 3583 C C . ALA A 1 452 ? 69.699 36.971 69.413 1.00 19.48 452 ALA A C 1
ATOM 3584 O O . ALA A 1 452 ? 69.329 35.875 69.833 1.00 19.58 452 ALA A O 1
ATOM 3586 N N . PRO A 1 453 ? 70.035 37.163 68.128 1.00 20.01 453 PRO A N 1
ATOM 3587 C CA . PRO A 1 453 ? 69.978 36.057 67.162 1.00 19.18 453 PRO A CA 1
ATOM 3588 C C . PRO A 1 453 ? 70.856 34.909 67.648 1.00 19.29 453 PRO A C 1
ATOM 3589 O O . PRO A 1 453 ? 72.029 35.119 67.959 1.00 18.20 453 PRO A O 1
ATOM 3593 N N . ILE A 1 454 ? 70.302 33.700 67.709 1.00 16.03 454 ILE A N 1
ATOM 3594 C CA . ILE A 1 454 ? 71.077 32.558 68.182 1.00 15.15 454 ILE A CA 1
ATOM 3595 C C . ILE A 1 454 ? 72.175 32.117 67.220 1.00 15.04 454 ILE A C 1
ATOM 3596 O O . ILE A 1 454 ? 73.100 31.401 67.610 1.00 15.11 454 ILE A O 1
ATOM 3601 N N . VAL A 1 455 ? 72.067 32.540 65.965 1.00 15.88 455 VAL A N 1
ATOM 3602 C CA . VAL A 1 455 ? 73.069 32.223 64.955 1.00 15.42 455 VAL A CA 1
ATOM 3603 C C . VAL A 1 455 ? 73.210 33.388 63.986 1.00 15.07 455 VAL A C 1
ATOM 3604 O O . VAL A 1 455 ? 72.338 34.258 63.908 1.00 15.21 455 VAL A O 1
ATOM 3608 N N . ASN A 1 456 ? 74.325 33.395 63.265 1.00 14.18 456 ASN A N 1
ATOM 3609 C CA . ASN A 1 456 ? 74.623 34.412 62.263 1.00 15.11 456 ASN A CA 1
ATOM 3610 C C . ASN A 1 456 ? 74.250 33.757 60.934 1.00 14.76 456 ASN A C 1
ATOM 3611 O O . ASN A 1 456 ? 74.924 32.832 60.479 1.00 13.61 456 ASN A O 1
ATOM 3616 N N . HIS A 1 457 ? 73.167 34.228 60.323 1.00 15.02 457 HIS A N 1
ATOM 3617 C CA . HIS A 1 457 ? 72.688 33.645 59.075 1.00 15.44 457 HIS A CA 1
ATOM 3618 C C . HIS A 1 457 ? 73.743 33.419 58.003 1.00 15.75 457 HIS A C 1
ATOM 3619 O O . HIS A 1 457 ? 73.807 32.350 57.399 1.00 14.67 457 HIS A O 1
ATOM 3626 N N . ASN A 1 458 ? 74.564 34.431 57.753 1.00 17.29 458 ASN A N 1
ATOM 3627 C CA . ASN A 1 458 ? 75.581 34.310 56.726 1.00 18.03 458 ASN A CA 1
ATOM 3628 C C . ASN A 1 458 ? 76.516 33.137 57.003 1.00 15.72 458 ASN A C 1
ATOM 3629 O O . ASN A 1 458 ? 76.812 32.348 56.110 1.00 15.68 458 ASN A O 1
ATOM 3634 N N . LEU A 1 459 ? 76.973 33.016 58.246 1.00 15.27 459 LEU A N 1
ATOM 3635 C CA . LEU A 1 459 ? 77.872 31.929 58.617 1.00 14.25 459 LEU A CA 1
ATOM 3636 C C . LEU A 1 459 ? 77.201 30.554 58.544 1.00 13.54 459 LEU A C 1
ATOM 3637 O O . LEU A 1 459 ? 77.829 29.573 58.147 1.00 14.62 459 LEU A O 1
ATOM 3642 N N . ARG A 1 460 ? 75.930 30.482 58.927 1.00 13.36 460 ARG A N 1
ATOM 3643 C CA . ARG A 1 460 ? 75.208 29.210 58.891 1.00 14.63 460 ARG A CA 1
ATOM 3644 C C . ARG A 1 460 ? 74.991 28.775 57.446 1.00 14.44 460 ARG A C 1
ATOM 3645 O O . ARG A 1 460 ? 75.151 27.602 57.109 1.00 14.74 460 ARG A O 1
ATOM 3653 N N . GLN A 1 461 ? 74.629 29.731 56.596 1.00 17.25 461 GLN A N 1
ATOM 3654 C CA . GLN A 1 461 ? 74.389 29.449 55.187 1.00 18.31 461 GLN A CA 1
ATOM 3655 C C . GLN A 1 461 ? 75.653 28.904 54.531 1.00 17.64 461 GLN A C 1
ATOM 3656 O O . GLN A 1 461 ? 75.596 27.955 53.751 1.00 15.83 461 GLN A O 1
ATOM 3662 N N . LYS A 1 462 ? 76.797 29.504 54.847 1.00 15.98 462 LYS A N 1
ATOM 3663 C CA . LYS A 1 462 ? 78.057 29.048 54.276 1.00 16.20 462 LYS A CA 1
ATOM 3664 C C . LYS A 1 462 ? 78.374 27.655 54.798 1.00 16.39 462 LYS A C 1
ATOM 3665 O O . LYS A 1 462 ? 78.865 26.804 54.062 1.00 13.88 462 LYS A O 1
ATOM 3671 N N . GLN A 1 463 ? 78.076 27.429 56.075 1.00 15.93 463 GLN A N 1
ATOM 3672 C CA . GLN A 1 463 ? 78.328 26.142 56.705 1.00 14.73 463 GLN A CA 1
ATOM 3673 C C . GLN A 1 463 ? 77.487 25.037 56.070 1.00 15.25 463 GLN A C 1
ATOM 3674 O O . GLN A 1 463 ? 77.996 23.960 55.764 1.00 14.06 463 GLN A O 1
ATOM 3680 N N . PHE A 1 464 ? 76.201 25.305 55.873 1.00 14.89 464 PHE A N 1
ATOM 3681 C CA . PHE A 1 464 ? 75.319 24.305 55.284 1.00 15.71 464 PHE A CA 1
ATOM 3682 C C . PHE A 1 464 ? 75.750 23.965 53.858 1.00 15.48 464 PHE A C 1
ATOM 3683 O O . PHE A 1 464 ? 75.839 22.791 53.495 1.00 15.45 464 PHE A O 1
ATOM 3691 N N . LYS A 1 465 ? 76.021 24.991 53.058 1.00 16.18 465 LYS A N 1
ATOM 3692 C CA . LYS A 1 465 ? 76.453 24.783 51.677 1.00 18.01 465 LYS A CA 1
ATOM 3693 C C . LYS A 1 465 ? 77.756 23.997 51.632 1.00 18.93 465 LYS A C 1
ATOM 3694 O O . LYS A 1 465 ? 77.940 23.139 50.766 1.00 18.87 465 LYS A O 1
ATOM 3700 N N . ALA A 1 466 ? 78.664 24.296 52.561 1.00 18.89 466 ALA A N 1
ATOM 3701 C CA . ALA A 1 466 ? 79.949 23.604 52.617 1.00 18.56 466 ALA A CA 1
ATOM 3702 C C . ALA A 1 466 ? 79.734 22.120 52.902 1.00 18.89 466 ALA A C 1
ATOM 3703 O O . ALA A 1 466 ? 80.332 21.261 52.254 1.00 19.18 466 ALA A O 1
ATOM 3705 N N . LEU A 1 467 ? 78.879 21.819 53.874 1.00 18.15 467 LEU A N 1
ATOM 3706 C CA . LEU A 1 467 ? 78.591 20.430 54.212 1.00 19.08 467 LEU A CA 1
ATOM 3707 C C . LEU A 1 467 ? 77.954 19.723 53.021 1.00 19.15 467 LEU A C 1
ATOM 3708 O O . LEU A 1 467 ? 78.304 18.588 52.699 1.00 19.31 467 LEU A O 1
ATOM 3713 N N . TYR A 1 468 ? 77.016 20.401 52.369 1.00 20.39 468 TYR A N 1
ATOM 3714 C CA . TYR A 1 468 ? 76.324 19.836 51.214 1.00 22.45 468 TYR A CA 1
ATOM 3715 C C . TYR A 1 468 ? 77.288 19.553 50.064 1.00 23.71 468 TYR A C 1
ATOM 3716 O O . TYR A 1 468 ? 77.347 18.434 49.547 1.00 23.83 468 TYR A O 1
ATOM 3725 N N . ASN A 1 469 ? 78.039 20.573 49.664 1.00 24.21 469 ASN A N 1
ATOM 3726 C CA . ASN A 1 469 ? 78.988 20.426 48.567 1.00 25.79 469 ASN A CA 1
ATOM 3727 C C . ASN A 1 469 ? 80.054 19.377 48.847 1.00 26.32 469 ASN A C 1
ATOM 3728 O O . ASN A 1 469 ? 80.451 18.638 47.946 1.00 26.30 469 ASN A O 1
ATOM 3733 N N . GLN A 1 470 ? 80.518 19.310 50.091 1.00 27.72 470 GLN A N 1
ATOM 3734 C CA . GLN A 1 470 ? 81.536 18.332 50.463 1.00 29.23 470 GLN A CA 1
ATOM 3735 C C . GLN A 1 470 ? 80.986 16.914 50.365 1.00 29.17 470 GLN A C 1
ATOM 3736 O O . GLN A 1 470 ? 81.682 15.995 49.932 1.00 29.51 470 GLN A O 1
ATOM 3742 N N . LEU A 1 471 ? 79.732 16.738 50.768 1.00 28.88 471 LEU A N 1
ATOM 3743 C CA . LEU A 1 471 ? 79.101 15.427 50.714 1.00 28.51 471 LEU A CA 1
ATOM 3744 C C . LEU A 1 471 ? 78.814 15.038 49.269 1.00 29.72 471 LEU A C 1
ATOM 3745 O O . LEU A 1 471 ? 79.075 13.909 48.854 1.00 29.70 471 LEU A O 1
ATOM 3750 N N . LYS A 1 472 ? 78.274 15.982 48.507 1.00 31.62 472 LYS A N 1
ATOM 3751 C CA . LYS A 1 472 ? 77.945 15.738 47.109 1.00 34.18 472 LYS A CA 1
ATOM 3752 C C . LYS A 1 472 ? 79.192 15.304 46.343 1.00 35.25 472 LYS A C 1
ATOM 3753 O O . LYS A 1 472 ? 79.119 14.466 45.441 1.00 35.92 472 LYS A O 1
ATOM 3759 N N . ALA A 1 473 ? 80.335 15.869 46.718 1.00 36.01 473 ALA A N 1
ATOM 3760 C CA . ALA A 1 473 ? 81.604 15.550 46.071 1.00 36.85 473 ALA A CA 1
ATOM 3761 C C . ALA A 1 473 ? 82.107 14.175 46.488 1.00 37.69 473 ALA A C 1
ATOM 3762 O O . ALA A 1 473 ? 82.598 13.408 45.659 1.00 38.31 473 ALA A O 1
ATOM 3764 N N . ALA A 1 474 ? 81.988 13.870 47.776 1.00 38.53 474 ALA A N 1
ATOM 3765 C CA . ALA A 1 474 ? 82.431 12.585 48.301 1.00 39.56 474 ALA A CA 1
ATOM 3766 C C . ALA A 1 474 ? 81.679 11.445 47.623 1.00 41.21 474 ALA A C 1
ATOM 3767 O O . ALA A 1 474 ? 82.251 10.390 47.346 1.00 41.51 474 ALA A O 1
ATOM 3769 N N . ILE A 1 475 ? 80.396 11.665 47.357 1.00 41.79 475 ILE A N 1
ATOM 3770 C CA . ILE A 1 475 ? 79.568 10.657 46.704 1.00 43.35 475 ILE A CA 1
ATOM 3771 C C . ILE A 1 475 ? 79.801 10.701 45.194 1.00 43.78 475 ILE A C 1
ATOM 3772 O O . ILE A 1 475 ? 80.436 11.671 44.728 1.00 44.74 475 ILE A O 1
#

Sequence (473 aa):
APILFWHRRDLRLSDNIGLAAARAQSAQLIGLFCLDPQILQSADMAPARVAYLQGCLQELQQRYQQAGSRLLLLQGDPQHLIPQLAQQLQAEAVYWNQDIEPYGRDRDGQVAAALKTAGIRAVQLWDQLLHSPDQILSGSGNPYSVYGPFWKNWQAQPKPTPVATPTELVDLSPEQLTAIAPLLLSELPTLKQLGFDWDGGFPVEPGETAAIARLQEFCDRAIADYDPQRNFPAEAGTSGLSPALKFGAIGIRQAWQAASAAHALSRSDEARNSIRVWQQELAWREFYQHALYHFPSLADGPYRSLWQQFPWENREALFTAWTQAQTGYPIVDAAMRQLTETGWMHNRCRMIVASFLTKDLIIDWRRGEQFFMQHLVDGDLAANNGGWQWSASSGMDPKPLRIFNPASQAKKFDATATYIKRWLPELRHVHPKDLISGEITPIERRGYPAPIVNHNLRQKQFKALYNQLKAAI

Foldseek 3Di:
DAEEEEADQALALWLFVFNLVRLVVALQYEYEYEAECVALVDLLAALLQVQLVLLSNVVSQVVQVQQAAGYFYFYYQQLVLVLLLCLLLVHQAYEYEDALAPVRVVSLVSNQVSNVVSVHHYYYHHFLAQAALQRQADPVSHGALAQPSSCVRVVPDDGDAGDGRRHNHHYDDPSSCVSCVVGTDPDRDDSVSSVGDADLEALWHHALVRLLVLLLVCLVPLLLPLVPQLLAQLDPNDSSCLLCSRRNSDTVNSSVVSLVVSLVVDPDPSSNVSSVVNVVVSVVVVSLSSCCNNPVCLLVAQAAPLLVPFPQPAPVVCVVCQLCLQQLQLLSSLQSLCQQRRQDGRVLNLLLSLLCVCQQVRHRSVSVLSSNSHGHSNNDSRVSSVSNSQSQLRGGNRDPDDGDDQLVSCCVRVVQCSSSCVSVVLQVVPGSNCSSVSNDDPVSCPVRHHRPGDRVVSNVVRVVSSVVSVVVD

B-factor: mean 17.58, std 7.62, range [2.22, 47.97]

InterPro domains:
  IPR002081 Cryptochrome/DNA photolyase class 1 [PR00147] (141-157)
  IPR002081 Cryptochrome/DNA photolyase class 1 [PR00147] (329-345)
  IPR002081 Cryptochrome/DNA photolyase class 1 [PR00147] (349-367)
  IPR002081 Cryptochrome/DNA photolyase class 1 [PR00147] (388-402)
  IPR002081 Cryptochrome/DNA photolyase class 1 [PTHR11455] (6-472)
  IPR005101 Cryptochrome/DNA photolyase, FAD-binding domain [PF03441] (280-469)
  IPR006050 DNA photolyase, N-terminal [PF00875] (6-164)
  IPR006050 DNA photolyase, N-terminal [PS51645] (3-132)
  IPR014729 Rossmann-like alpha/beta/alpha sandwich fold [G3DSA:3.40.50.620] (6-206)
  IPR018394 Cryptochrome/DNA photolyase class 1, conserved site, C-terminal [PS00394] (329-341)
  IPR019947 DNA photolyase class 1, 8-HDF type [TIGR03556] (4-470)
  IPR036134 Cryptochrome/DNA photolyase, FAD-binding domain-like superfamily [SSF48173] (193-472)
  IPR036155 Cryptochrome/photolyase, N-terminal domain superfamily [SSF52425] (4-203)

Organism: Synechococcus sp. (strain ATCC 27144 / PCC 6301 / SAUG 1402/1) (NCBI:txid269084)

Solvent-accessible surface area: 20313 Å² total; per-residue (Å²): 75,0,0,0,0,4,0,27,64,6,1,4,3,10,1,0,40,0,0,24,33,0,60,85,113,20,31,40,0,0,0,0,17,10,5,5,46,119,50,17,146,49,84,52,24,0,43,0,13,1,12,0,14,24,18,1,1,89,33,2,56,110,65,0,119,131,16,31,5,81,15,6,8,0,84,14,48,3,67,110,31,0,13,81,0,0,112,94,6,141,7,73,3,0,19,0,12,31,15,5,18,45,81,2,86,102,25,5,42,92,0,21,53,34,0,164,127,36,70,14,182,35,42,53,56,46,3,38,6,9,3,21,0,87,84,2,57,35,93,94,43,82,43,35,48,73,18,40,67,3,63,165,31,0,95,79,47,108,49,51,97,40,49,80,49,6,83,143,13,80,52,10,46,106,149,43,45,101,33,0,59,121,30,46,51,119,125,22,18,69,33,161,140,43,68,44,119,52,149,27,33,52,29,5,105,30,0,6,94,26,0,49,39,68,6,101,114,8,13,93,182,36,2,35,84,16,47,76,55,80,32,63,8,16,84,101,7,40,13,12,0,37,0,0,24,22,13,4,0,3,0,4,4,29,0,35,92,23,0,45,60,11,24,80,146,10,188,40,124,145,6,90,68,0,3,104,28,12,6,50,66,7,0,69,39,0,1,43,6,6,3,3,49,47,44,69,57,9,31,105,3,12,66,114,81,27,12,120,100,10,59,36,68,71,115,92,76,9,19,54,15,0,19,115,3,74,0,2,24,2,6,0,0,0,0,0,50,18,1,49,86,33,0,45,0,5,92,37,0,47,44,3,0,4,5,2,0,0,13,1,0,0,1,19,0,104,77,0,17,69,21,5,28,47,51,2,0,10,0,25,42,3,52,11,5,8,31,3,4,84,2,3,23,0,3,19,23,52,126,115,62,149,18,16,58,6,31,55,4,0,143,112,21,6,66,92,0,63,0,0,42,123,46,0,83,75,0,166,71,1,118,47,141,40,1,22,35,12,132,19,70,93,132,52,58,144,75,12,32,44,66,50,14,85,24,81,113,20,37,127,56,0,86,44,39,35,82,118,25,126,82,89,113